Protein AF-A0A6C0LKE5-F1 (afdb_monomer_lite)

pLDDT: mean 73.88, std 22.34, range [24.83, 98.69]

Secondary structure (DSSP, 8-state):
------SGGGG--PPPP-SS-HHHHHHHHHHHTSHHHHHHHHHHHTTS-TTSHHHHHHHHHHHH-S---SSTT-GGGTTS-TTHHHHHHHHHHHH-TTT----TTT--S---GGGTHHHHHHHTT--EEEEEEETTTTEEEE-TTSTTTEEEEEEEETTEEEEEEEE-TT----GGG----SEEEEEEE--HHHHHHHHHH-GGGBPPSSHHHHHHTS--SEEEETTEEEEEEEEEEE-S--SS---EEEEEEETTEEEEE---EES-SSGGGTTS--S--EEPPPEE----SSS---EEE-TTTSSEE---SHHHHTT-S-EE-SSSSSEEEEEEE--SS-------TT--S--S-------------PPP----PPPTTEEEETTTTEEEEHHHHHHHHTT---------------SSSS---PPP-PPPTTEEEETTTTEEEEHHHHGGGT---------------------PPPTTEEEETTTTEEEEHHHHHHTT----------------------------EEEEEEEEETTEEEEEEEEEETTEEEEEEEEES-TTS-TTTSEEEEEEEHHHHHH-TTHHHHHHHHGGGTTPPP--GGG---SS---TTTTTTEEEEEEEEEEE-TTS-EEEEEEEEEEE--HHHHHHSPPPPHHHHHHHHHHHHHHH---HHHHHHHHHHHHHHHHT---

Sequence (699 aa):
MTIKASGICSRILTPKQVGPICWFMAAFVAMFYSQRSRRKLLNVSHTWNKNKRLFTLLKQLLDDKYLKVESRESEDYEKFRDDTFGEVLSLLNKEDSKAFPYNPKTVSGGFNPEFYIGKLYKWLGVDYKLFDYNLSDNHLFYHFSNEELSSIEYRIEKRRVNIYLYDNKIFKYEDKYMAAPPILMVLVRDDKVTTDFNKAQFPHTLIPDGDTKTNLTSLKEKIYYHGIEYNLDSVILANWNKKKIGHAIAGISCKKKKYIYNGWTRTSMDPAMIDKAITRNIPCELMPYDWNIKKHGDFCLNSKKCIPDILKTKKETRKVDLCFNFSKGKRVLVYVRKDPMRETSIEKDDDYDNVERGFAKTKSYHSSPKKKASPKKCPDGKVLNPATGRCILIKNAAKAAKAKATIKDVKDVKDKNKDVIKKLKASPKKCPDGKVLNPATGRCILIKNAAKAGIATKTVKDVKDVIKKPNTSPKKCPDGKVLNPATGRCILIKNAAKAGIATKPVKDVKDVIKKPKTSPKKPSVPSVEMSVFSYVSKTYVNEIIFIKLDNKVYIEIEITDNDSLTSEDRMMEILMPFDELMKNKYLKKYYELSLMAIGKPNIDPKYTDPEYYKDDDHQKYYHLIDTIFIVENDDKTMVAKKGNSYRHFNLDKLRKKRVADAGSIAAFNTNYYDRFGIDDTTFANVLANYTALVNKIKY

Organism: NCBI:txid1070528

Radius of gyration: 37.58 Å; chains: 1; bounding box: 111×76×98 Å

Foldseek 3Di:
DADDDDFFQQQFAQAFDDAQEQLVSQLCCQQQVFDQNLVLLVVLLVVDDCVQPLSVLVVCSNPPQTGDDPDPDDCSVVVRDNCSVLVNLCSVCVVPCQQRVDRVVQARAHDHNVSHNQSVCVVSPFHEWEWEAEPQVGWIFRDCSPPVFWRWGWDGHHHDIDIDTDTPPVDADDLVPDDDTQKYKYWYAHDVVVVVVCCVPPVRGIDDDDQQSCFSVVQDQWGDRPNFIWGFAKKKWWFQLPDPDIGIWMWGDDLNFIWIARSAWAQDPDPVCLPPDHPDTGGQGTRGDRAGQQDWAKWADDRSPSYTHRDPDPVVVNVDPGITHNPDHTMMTMIGTDDPPDPPSPPPSPPPPDPDDDDDDDDDDDDDDDDDDDQDDDDPQWDQDPVPRDTDGPVVVVVVVPPDDDDDDDDDDDDDDPDPPPDDDDDQDDDPPQWDQDPVPRDTDGPVVCVVVVHDDDDDPDDDDDDDDDDDDQDDDPPQWDQDPVPRDTDGPVVCVVVVNDDDDDDDDDDDDDDDDDDDPPPPQPDWAKFWEWEDDPHWIKIWIWTDDPQKIKIKIATPDDPPDDPVLGIDIFIAGPVLCVPQPQSVLSVVLRCLQPPDDFDDCVQDDPPPDPDPVQVQFKDWHWYWHFDADPVRDTAIGIHTDIDGHDVVVSNVDDGDDPVVSVVSSVSCCVRPNDDPVCSVVVSVVSVVRSVPDDD

Structure (mmCIF, N/CA/C/O backbone):
data_AF-A0A6C0LKE5-F1
#
_entry.id   AF-A0A6C0LKE5-F1
#
loop_
_atom_site.group_PDB
_atom_site.id
_atom_site.type_symbol
_atom_site.label_atom_id
_atom_site.label_alt_id
_atom_site.label_comp_id
_atom_site.label_asym_id
_atom_site.label_entity_id
_atom_site.label_seq_id
_atom_site.pdbx_PDB_ins_code
_atom_site.Cartn_x
_atom_site.Cartn_y
_atom_site.Cartn_z
_atom_site.occupancy
_atom_site.B_iso_or_equiv
_atom_site.auth_seq_id
_atom_site.auth_comp_id
_atom_site.auth_asym_id
_atom_site.auth_atom_id
_atom_site.pdbx_PDB_model_num
ATOM 1 N N . MET A 1 1 ? 8.697 -15.712 29.126 1.00 24.91 1 MET A N 1
ATOM 2 C CA . MET A 1 1 ? 7.838 -16.913 29.136 1.00 24.91 1 MET A CA 1
ATOM 3 C C . MET A 1 1 ? 7.201 -17.054 27.766 1.00 24.91 1 MET A C 1
ATOM 5 O O . MET A 1 1 ? 6.334 -16.266 27.419 1.00 24.91 1 MET A O 1
ATOM 9 N N . THR A 1 2 ? 7.694 -17.979 26.951 1.00 27.20 2 THR A N 1
ATOM 10 C CA . THR A 1 2 ? 7.155 -18.273 25.618 1.00 27.20 2 THR A CA 1
ATOM 11 C C . THR A 1 2 ? 5.949 -19.191 25.784 1.00 27.20 2 THR A C 1
ATOM 13 O O . THR A 1 2 ? 6.093 -20.359 26.138 1.00 27.20 2 THR A O 1
ATOM 16 N N . ILE A 1 3 ? 4.747 -18.659 25.574 1.00 36.84 3 ILE A N 1
ATOM 17 C CA . ILE A 1 3 ? 3.520 -19.458 25.541 1.00 36.84 3 ILE A CA 1
ATOM 18 C C . ILE A 1 3 ? 3.632 -20.397 24.333 1.00 36.84 3 ILE A C 1
ATOM 20 O O . ILE A 1 3 ? 3.642 -19.933 23.193 1.00 36.84 3 ILE A O 1
ATOM 24 N N . LYS A 1 4 ? 3.741 -21.714 24.563 1.00 37.88 4 LYS A N 1
ATOM 25 C CA . LYS A 1 4 ? 3.616 -22.709 23.487 1.00 37.88 4 LYS A CA 1
ATOM 26 C C . LYS A 1 4 ? 2.226 -22.561 22.868 1.00 37.88 4 LYS A C 1
ATOM 28 O O . LYS A 1 4 ? 1.210 -22.708 23.544 1.00 37.88 4 LYS A O 1
ATOM 33 N N . ALA A 1 5 ? 2.187 -22.232 21.585 1.00 47.69 5 ALA A N 1
ATOM 34 C CA . ALA A 1 5 ? 0.953 -22.056 20.843 1.00 47.69 5 ALA A CA 1
ATOM 35 C C . ALA A 1 5 ? 0.338 -23.429 20.517 1.00 47.69 5 ALA A C 1
ATOM 37 O O . ALA A 1 5 ? 0.846 -24.138 19.651 1.00 47.69 5 ALA A O 1
ATOM 38 N N . SER A 1 6 ? -0.744 -23.811 21.194 1.00 51.91 6 SER A N 1
ATOM 39 C CA . SER A 1 6 ? -1.570 -24.968 20.822 1.00 51.91 6 SER A CA 1
ATOM 40 C C . SER A 1 6 ? -2.793 -24.541 19.997 1.00 51.91 6 SER A C 1
ATOM 42 O O . SER A 1 6 ? -3.333 -23.444 20.193 1.00 51.91 6 SER A O 1
ATOM 44 N N . GLY A 1 7 ? -3.227 -25.413 19.079 1.00 62.91 7 GLY A N 1
ATOM 45 C CA . GLY A 1 7 ? -4.461 -25.277 18.295 1.00 62.91 7 GLY A CA 1
ATOM 46 C C . GLY A 1 7 ? -4.286 -24.755 16.863 1.00 62.91 7 GLY A C 1
ATOM 47 O O . GLY A 1 7 ? -3.192 -24.431 16.412 1.00 62.91 7 GLY A O 1
ATOM 48 N N . ILE A 1 8 ? -5.405 -24.647 16.141 1.00 66.62 8 ILE A N 1
ATOM 49 C CA . ILE A 1 8 ? -5.461 -24.327 14.700 1.00 66.62 8 ILE A CA 1
ATOM 50 C C . ILE A 1 8 ? -4.640 -23.079 14.302 1.00 66.62 8 ILE A C 1
ATOM 52 O O . ILE A 1 8 ? -4.006 -23.056 13.255 1.00 66.62 8 ILE A O 1
ATOM 56 N N . CYS A 1 9 ? -4.581 -22.065 15.176 1.00 73.31 9 CYS A N 1
ATOM 57 C CA . CYS A 1 9 ? -3.887 -20.800 14.923 1.00 73.31 9 CYS A CA 1
ATOM 58 C C . CYS A 1 9 ? -2.358 -20.937 14.851 1.00 73.31 9 CYS A C 1
ATOM 60 O O . CYS A 1 9 ? -1.713 -20.152 14.162 1.00 73.31 9 CYS A O 1
ATOM 62 N N . SER A 1 10 ? -1.768 -21.912 15.554 1.00 65.12 10 SER A N 1
ATOM 63 C CA . SER A 1 10 ? -0.320 -22.168 15.497 1.00 65.12 10 SER A CA 1
ATOM 64 C C . SER A 1 10 ? 0.092 -23.012 14.297 1.00 65.12 10 SER A C 1
ATOM 66 O O . SER A 1 10 ? 1.267 -23.053 13.943 1.00 65.12 10 SER A O 1
ATOM 68 N N . ARG A 1 11 ? -0.888 -23.644 13.645 1.00 64.19 11 ARG A N 1
ATOM 69 C CA . ARG A 1 11 ? -0.723 -24.378 12.391 1.00 64.19 11 ARG A CA 1
ATOM 70 C C . ARG A 1 11 ? -0.872 -23.469 11.172 1.00 64.19 11 ARG A C 1
ATOM 72 O O . ARG A 1 11 ? -0.761 -23.964 10.059 1.00 64.19 11 ARG A O 1
ATOM 79 N N . ILE A 1 12 ? -1.101 -22.164 11.344 1.00 72.00 12 ILE A N 1
ATOM 80 C CA . ILE A 1 12 ? -1.303 -21.270 10.205 1.00 72.00 12 ILE A CA 1
ATOM 81 C C . ILE A 1 12 ? -0.016 -21.040 9.416 1.00 72.00 12 ILE A C 1
ATOM 83 O O . ILE A 1 12 ? 0.956 -20.488 9.933 1.00 72.00 12 ILE A O 1
ATOM 87 N N . LEU A 1 13 ? -0.057 -21.427 8.137 1.00 69.81 13 LEU A N 1
ATOM 88 C CA . LEU A 1 13 ? 0.967 -21.129 7.141 1.00 69.81 13 LEU A CA 1
ATOM 89 C C . LEU A 1 13 ? 0.982 -19.624 6.873 1.00 69.81 13 LEU A C 1
ATOM 91 O O . LEU A 1 13 ? 0.083 -19.070 6.236 1.00 69.81 13 LEU A O 1
ATOM 95 N N . THR A 1 14 ? 1.999 -18.948 7.387 1.00 74.19 14 THR A N 1
ATOM 96 C CA . THR A 1 14 ? 2.245 -17.543 7.084 1.00 74.19 14 THR A CA 1
ATOM 97 C C . THR A 1 14 ? 2.889 -17.420 5.711 1.00 74.19 14 THR A C 1
ATOM 99 O O . THR A 1 14 ? 3.717 -18.249 5.320 1.00 74.19 14 THR A O 1
ATOM 102 N N . PRO A 1 15 ? 2.528 -16.381 4.956 1.00 75.56 15 PRO A N 1
ATOM 103 C CA . PRO A 1 15 ? 3.124 -16.196 3.658 1.00 75.56 15 PRO A CA 1
ATOM 104 C C . PRO A 1 15 ? 4.560 -15.685 3.807 1.00 75.56 15 PRO A C 1
ATOM 106 O O . PRO A 1 15 ? 4.857 -14.850 4.662 1.00 75.56 15 PRO A O 1
ATOM 109 N N . LYS A 1 16 ? 5.464 -16.175 2.960 1.00 75.44 16 LYS A N 1
ATOM 110 C CA . LYS A 1 16 ? 6.819 -15.634 2.849 1.00 75.44 16 LYS A CA 1
ATOM 111 C C . LYS A 1 16 ? 6.770 -14.260 2.192 1.00 75.44 16 LYS A C 1
ATOM 113 O O . LYS A 1 16 ? 6.068 -14.075 1.198 1.00 75.44 16 LYS A O 1
ATOM 118 N N . GLN A 1 17 ? 7.550 -13.308 2.693 1.00 75.31 17 GLN A N 1
ATOM 119 C CA . GLN A 1 17 ? 7.801 -12.091 1.934 1.00 75.31 17 GLN A CA 1
ATOM 120 C C . GLN A 1 17 ? 8.862 -12.348 0.861 1.00 75.31 17 GLN A C 1
ATOM 122 O O . GLN A 1 17 ? 9.968 -12.793 1.164 1.00 75.31 17 GLN A O 1
ATOM 127 N N . VAL A 1 18 ? 8.546 -11.979 -0.380 1.00 74.56 18 VAL A N 1
ATOM 128 C CA . VAL A 1 18 ? 9.483 -12.006 -1.508 1.00 74.56 18 VAL A CA 1
ATOM 129 C C . VAL A 1 18 ? 9.534 -10.617 -2.134 1.00 74.56 18 VAL A C 1
ATOM 131 O O . VAL A 1 18 ? 8.519 -10.087 -2.574 1.00 74.56 18 VAL A O 1
ATOM 134 N N . GLY A 1 19 ? 10.716 -9.999 -2.133 1.00 78.75 19 GLY A N 1
ATOM 135 C CA . GLY A 1 19 ? 10.907 -8.641 -2.643 1.00 78.75 19 GLY A CA 1
ATOM 136 C C . GLY A 1 19 ? 10.368 -7.524 -1.723 1.00 78.75 19 GLY A C 1
ATOM 137 O O . GLY A 1 19 ? 10.120 -7.740 -0.528 1.00 78.75 19 GLY A O 1
ATOM 138 N N . PRO A 1 20 ? 10.201 -6.299 -2.257 1.00 85.19 20 PRO A N 1
ATOM 139 C CA . PRO A 1 20 ? 9.897 -5.083 -1.490 1.00 85.19 20 PRO A CA 1
ATOM 140 C C . PRO A 1 20 ? 8.402 -4.912 -1.138 1.00 85.19 20 PRO A C 1
ATOM 142 O O . PRO A 1 20 ? 7.893 -3.794 -1.046 1.00 85.19 20 PRO A O 1
ATOM 145 N N . ILE A 1 21 ? 7.678 -6.012 -0.904 1.00 89.94 21 ILE A N 1
ATOM 146 C CA . ILE A 1 21 ? 6.215 -6.017 -0.708 1.00 89.94 21 ILE A CA 1
ATOM 147 C C . ILE A 1 21 ? 5.771 -6.188 0.755 1.00 89.94 21 ILE A C 1
ATOM 149 O O . ILE A 1 21 ? 4.614 -6.515 1.005 1.00 89.94 21 ILE A O 1
ATOM 153 N N . CYS A 1 22 ? 6.650 -5.959 1.741 1.00 90.81 22 CYS A N 1
ATOM 154 C CA . CYS A 1 22 ? 6.329 -6.106 3.175 1.00 90.81 22 CYS A CA 1
ATOM 155 C C . CYS A 1 22 ? 5.027 -5.399 3.587 1.00 90.81 22 CYS A C 1
ATOM 157 O O . CYS A 1 22 ? 4.206 -5.951 4.316 1.00 90.81 22 CYS A O 1
ATOM 159 N N . TRP A 1 23 ? 4.815 -4.195 3.059 1.00 92.94 23 TRP A N 1
ATOM 160 C CA . TRP A 1 23 ? 3.626 -3.374 3.259 1.00 92.94 23 TRP A CA 1
ATOM 161 C C . TRP A 1 23 ? 2.343 -4.079 2.800 1.00 92.94 23 TRP A C 1
ATOM 163 O O . TRP A 1 23 ? 1.339 -4.053 3.512 1.00 92.94 23 TRP A O 1
ATOM 173 N N . PHE A 1 24 ? 2.386 -4.746 1.643 1.00 94.56 24 PHE A N 1
ATOM 174 C CA . PHE A 1 24 ? 1.249 -5.463 1.082 1.00 94.56 24 PHE A CA 1
ATOM 175 C C . PHE A 1 24 ? 0.993 -6.727 1.881 1.00 94.56 24 PHE A C 1
ATOM 177 O O . PHE A 1 24 ? -0.147 -7.008 2.224 1.00 94.56 24 PHE A O 1
ATOM 184 N N . MET A 1 25 ? 2.053 -7.443 2.250 1.00 92.44 25 MET A N 1
ATOM 185 C CA . MET A 1 25 ? 1.944 -8.651 3.059 1.00 92.44 25 MET A CA 1
ATOM 186 C C . MET A 1 25 ? 1.333 -8.371 4.430 1.00 92.44 25 MET A C 1
ATOM 188 O O . MET A 1 25 ? 0.448 -9.102 4.867 1.00 92.44 25 MET A O 1
ATOM 192 N N . ALA A 1 26 ? 1.753 -7.295 5.097 1.00 94.75 26 ALA A N 1
ATOM 193 C CA . ALA A 1 26 ? 1.169 -6.886 6.368 1.00 94.75 26 ALA A CA 1
ATOM 194 C C . ALA A 1 26 ? -0.323 -6.532 6.222 1.00 94.75 26 ALA A C 1
ATOM 196 O O . ALA A 1 26 ? -1.134 -6.959 7.044 1.00 94.75 26 ALA A O 1
ATOM 197 N N . ALA A 1 27 ? -0.702 -5.817 5.155 1.00 96.75 27 ALA A N 1
ATOM 198 C CA . ALA A 1 27 ? -2.103 -5.524 4.856 1.00 96.75 27 ALA A CA 1
ATOM 199 C C . ALA A 1 27 ? -2.908 -6.792 4.537 1.00 96.75 27 ALA A C 1
ATOM 201 O O . ALA A 1 27 ? -3.980 -7.001 5.099 1.00 96.75 27 ALA A O 1
ATOM 202 N N . PHE A 1 28 ? -2.370 -7.674 3.698 1.00 94.69 28 PHE A N 1
ATOM 203 C CA . PHE A 1 28 ? -3.008 -8.926 3.319 1.00 94.69 28 PHE A CA 1
ATOM 204 C C . PHE A 1 28 ? -3.243 -9.814 4.538 1.00 94.69 28 PHE A C 1
ATOM 206 O O . PHE A 1 28 ? -4.354 -10.291 4.737 1.00 94.69 28 PHE A O 1
ATOM 213 N N . VAL A 1 29 ? -2.239 -9.994 5.399 1.00 92.94 29 VAL A N 1
ATOM 214 C CA . VAL A 1 29 ? -2.370 -10.795 6.623 1.00 92.94 29 VAL A CA 1
ATOM 215 C C . VAL A 1 29 ? -3.375 -10.165 7.591 1.00 92.94 29 VAL A C 1
ATOM 217 O O . VAL A 1 29 ? -4.241 -10.867 8.112 1.00 92.94 29 VAL A O 1
ATOM 220 N N . ALA A 1 30 ? -3.354 -8.842 7.771 1.00 96.00 30 ALA A N 1
ATOM 221 C CA . ALA A 1 30 ? -4.371 -8.148 8.562 1.00 96.00 30 ALA A CA 1
ATOM 222 C C . ALA A 1 30 ? -5.803 -8.419 8.051 1.00 96.00 30 ALA A C 1
ATOM 224 O O . ALA A 1 30 ? -6.714 -8.616 8.849 1.00 96.00 30 ALA A O 1
ATOM 225 N N . MET A 1 31 ? -5.999 -8.504 6.734 1.00 96.06 31 MET A N 1
ATOM 226 C CA . MET A 1 31 ? -7.309 -8.739 6.119 1.00 96.06 31 MET A CA 1
ATOM 227 C C . MET A 1 31 ? -7.736 -10.215 6.094 1.00 96.06 31 MET A C 1
ATOM 229 O O . MET A 1 31 ? -8.854 -10.554 6.479 1.00 96.06 31 MET A O 1
ATOM 233 N N . PHE A 1 32 ? -6.862 -11.092 5.600 1.00 92.81 32 PHE A N 1
ATOM 234 C CA . PHE A 1 32 ? -7.175 -12.476 5.243 1.00 92.81 32 PHE A CA 1
ATOM 235 C C . PHE A 1 32 ? -6.911 -13.472 6.372 1.00 92.81 32 PHE A C 1
ATOM 237 O O . PHE A 1 32 ? -7.497 -14.550 6.354 1.00 92.81 32 PHE A O 1
ATOM 244 N N . TYR A 1 33 ? -6.072 -13.127 7.353 1.00 90.12 33 TYR A N 1
ATOM 245 C CA . TYR A 1 33 ? -5.704 -14.032 8.447 1.00 90.12 33 TYR A CA 1
ATOM 246 C C . TYR A 1 33 ? -6.333 -13.629 9.777 1.00 90.12 33 TYR A C 1
ATOM 248 O O . TYR A 1 33 ? -6.582 -14.484 10.625 1.00 90.12 33 TYR A O 1
ATOM 256 N N . SER A 1 34 ? -6.602 -12.337 9.976 1.00 92.81 34 SER A N 1
ATOM 257 C CA . SER A 1 34 ? -7.224 -11.876 11.210 1.00 92.81 34 SER A CA 1
ATOM 258 C C . SER A 1 34 ? -8.680 -12.334 11.309 1.00 92.81 34 SER A C 1
ATOM 260 O O . SER A 1 34 ? -9.453 -12.244 10.352 1.00 92.81 34 SER A O 1
ATOM 262 N N . GLN A 1 35 ? -9.058 -12.838 12.482 1.00 90.00 35 GLN A N 1
ATOM 263 C CA . GLN A 1 35 ? -10.267 -13.626 12.699 1.00 90.00 35 GLN A CA 1
ATOM 264 C C . GLN A 1 35 ? -11.551 -12.957 12.187 1.00 90.00 35 GLN A C 1
ATOM 266 O O . GLN A 1 35 ? -12.334 -13.592 11.471 1.00 90.00 35 GLN A O 1
ATOM 271 N N . ARG A 1 36 ? -11.830 -11.705 12.574 1.00 93.81 36 ARG A N 1
ATOM 272 C CA . ARG A 1 36 ? -13.107 -11.059 12.223 1.00 93.81 36 ARG A CA 1
ATOM 273 C C . ARG A 1 36 ? -13.078 -10.502 10.804 1.00 93.81 36 ARG A C 1
ATOM 275 O O . ARG A 1 36 ? -14.101 -10.584 10.125 1.00 93.81 36 ARG A O 1
ATOM 282 N N . SER A 1 37 ? -11.935 -9.993 10.354 1.00 95.88 37 SER A N 1
ATOM 283 C CA . SER A 1 37 ? -11.725 -9.482 8.994 1.00 95.88 37 SER A CA 1
ATOM 284 C C . SER A 1 37 ? -11.897 -10.589 7.958 1.00 95.88 37 SER A C 1
ATOM 286 O O . SER A 1 37 ? -12.739 -10.478 7.061 1.00 95.88 37 SER A O 1
ATOM 288 N N . ARG A 1 38 ? -11.231 -11.732 8.172 1.00 92.75 38 ARG A N 1
ATOM 289 C CA . ARG A 1 38 ? -11.369 -12.933 7.340 1.00 92.75 38 ARG A CA 1
ATOM 290 C C . ARG A 1 38 ? -12.821 -13.380 7.243 1.00 92.75 38 ARG A C 1
ATOM 292 O O . ARG A 1 38 ? -13.294 -13.710 6.160 1.00 92.75 38 ARG A O 1
ATOM 299 N N . ARG A 1 39 ? -13.563 -13.351 8.354 1.00 91.38 39 ARG A N 1
ATOM 300 C CA . ARG A 1 39 ? -14.989 -13.708 8.363 1.00 91.38 39 ARG A CA 1
ATOM 301 C C . ARG A 1 39 ? -15.826 -12.792 7.465 1.00 91.38 39 ARG A C 1
ATOM 303 O O . ARG A 1 39 ? -16.723 -13.281 6.785 1.00 91.38 39 ARG A O 1
ATOM 310 N N . LYS A 1 40 ? -15.547 -11.483 7.432 1.00 95.50 40 LYS A N 1
ATOM 311 C CA . LYS A 1 40 ? -16.233 -10.556 6.510 1.00 95.50 40 LYS A CA 1
ATOM 312 C C . LYS A 1 40 ? -15.943 -10.917 5.056 1.00 95.50 40 LYS A C 1
ATOM 314 O O . LYS A 1 40 ? -16.879 -10.972 4.266 1.00 95.50 40 LYS A O 1
ATOM 319 N N . LEU A 1 41 ? -14.686 -11.229 4.736 1.00 95.56 41 LEU A N 1
ATOM 320 C CA . LEU A 1 41 ? -14.283 -11.655 3.395 1.00 95.56 41 LEU A CA 1
ATOM 321 C C . LEU A 1 41 ? -14.925 -12.987 2.997 1.00 95.56 41 LEU A C 1
ATOM 323 O O . LEU A 1 41 ? -15.488 -13.084 1.913 1.00 95.56 41 LEU A O 1
ATOM 327 N N . LEU A 1 42 ? -14.938 -13.989 3.880 1.00 92.44 42 LEU A N 1
ATOM 328 C CA . LEU A 1 42 ? -15.619 -15.266 3.638 1.00 92.44 42 LEU A CA 1
ATOM 329 C C . LEU A 1 42 ? -17.094 -15.060 3.302 1.00 92.44 42 LEU A C 1
ATOM 331 O O . LEU A 1 42 ? -17.580 -15.612 2.312 1.00 92.44 42 LEU A O 1
ATOM 335 N N . ASN A 1 43 ? -17.774 -14.208 4.073 1.00 93.06 43 ASN A N 1
ATOM 336 C CA . ASN A 1 43 ? -19.185 -13.911 3.874 1.00 93.06 43 ASN A CA 1
ATOM 337 C C . ASN A 1 43 ? -19.479 -13.309 2.502 1.00 93.06 43 ASN A C 1
ATOM 339 O O . ASN A 1 43 ? -20.541 -13.595 1.974 1.00 93.06 43 ASN A O 1
ATOM 343 N N . VAL A 1 44 ? -18.583 -12.516 1.912 1.00 95.56 44 VAL A N 1
ATOM 344 C CA . VAL A 1 44 ? -18.783 -11.940 0.567 1.00 95.56 44 VAL A CA 1
ATOM 345 C C . VAL A 1 44 ? -18.152 -12.783 -0.542 1.00 95.56 44 VAL A C 1
ATOM 347 O O . VAL A 1 44 ? -18.562 -12.695 -1.691 1.00 95.56 44 VAL A O 1
ATOM 350 N N . SER A 1 45 ? -17.218 -13.678 -0.215 1.00 94.50 45 SER A N 1
ATOM 351 C CA . SER A 1 45 ? -16.451 -14.447 -1.204 1.00 94.50 45 SER A CA 1
ATOM 352 C C . SER A 1 45 ? -17.288 -15.349 -2.115 1.00 94.50 45 SER A C 1
ATOM 354 O O . SER A 1 45 ? -16.853 -15.714 -3.205 1.00 94.50 45 SER A O 1
ATOM 356 N N . HIS A 1 46 ? -18.511 -15.695 -1.706 1.00 91.88 46 HIS A N 1
ATOM 357 C CA . HIS A 1 46 ? -19.446 -16.456 -2.533 1.00 91.88 46 HIS A CA 1
ATOM 358 C C . HIS A 1 46 ? -19.948 -15.671 -3.757 1.00 91.88 46 HIS A C 1
ATOM 360 O O . HIS A 1 46 ? -20.407 -16.290 -4.716 1.00 91.88 46 HIS A O 1
ATOM 366 N N . THR A 1 47 ? -19.855 -14.336 -3.741 1.00 93.50 47 THR A N 1
ATOM 367 C CA . THR A 1 47 ? -20.232 -13.467 -4.866 1.00 93.50 47 THR A CA 1
ATOM 368 C C . THR A 1 47 ? -19.056 -13.129 -5.780 1.00 93.50 47 THR A C 1
ATOM 370 O O . THR A 1 47 ? -19.247 -12.444 -6.783 1.00 93.50 47 THR A O 1
ATOM 373 N N . TRP A 1 48 ? -17.836 -13.568 -5.454 1.00 94.31 48 TRP A N 1
ATOM 374 C CA . TRP A 1 48 ? -16.654 -13.276 -6.261 1.00 94.31 48 TRP A CA 1
ATOM 375 C C . TRP A 1 48 ? -16.703 -13.993 -7.614 1.00 94.31 48 TRP A C 1
ATOM 377 O O . TRP A 1 48 ? -17.145 -15.139 -7.731 1.00 94.31 48 TRP A O 1
ATOM 387 N N . ASN A 1 49 ? -16.228 -13.313 -8.658 1.00 91.31 49 ASN A N 1
ATOM 388 C CA . ASN A 1 49 ? -16.276 -13.835 -10.019 1.00 91.31 49 ASN A CA 1
ATOM 389 C C . ASN A 1 49 ? -15.210 -14.920 -10.234 1.00 91.31 49 ASN A C 1
ATOM 391 O O . ASN A 1 49 ? -14.067 -14.616 -10.571 1.00 91.31 49 ASN A O 1
ATOM 395 N N . LYS A 1 50 ? -15.618 -16.187 -10.115 1.00 86.88 50 LYS A N 1
ATOM 396 C CA . LYS A 1 50 ? -14.759 -17.375 -10.281 1.00 86.88 50 LYS A CA 1
ATOM 397 C C . LYS A 1 50 ? -14.118 -17.520 -11.670 1.00 86.88 50 LYS A C 1
ATOM 399 O O . LYS A 1 50 ? -13.198 -18.314 -11.826 1.00 86.88 50 LYS A O 1
ATOM 404 N N . ASN A 1 51 ? -14.574 -16.766 -12.673 1.00 89.81 51 ASN A N 1
ATOM 405 C CA . ASN A 1 51 ? -13.963 -16.775 -14.006 1.00 89.81 51 ASN A CA 1
ATOM 406 C C . ASN A 1 51 ? -12.714 -15.886 -14.081 1.00 89.81 51 ASN A C 1
ATOM 408 O O . ASN A 1 51 ? -11.938 -16.004 -15.026 1.00 89.81 51 ASN A O 1
ATOM 412 N N . LYS A 1 52 ? -12.505 -14.984 -13.111 1.00 92.44 52 LYS A N 1
ATOM 413 C CA . LYS A 1 52 ? -11.288 -14.171 -13.047 1.00 92.44 52 LYS A CA 1
ATOM 414 C C . LYS A 1 52 ? -10.237 -14.879 -12.205 1.00 92.44 52 LYS A C 1
ATOM 416 O O . LYS A 1 52 ? -10.476 -15.210 -11.043 1.00 92.44 52 LYS A O 1
ATOM 421 N N . ARG A 1 53 ? -9.037 -15.021 -12.773 1.00 92.06 53 ARG A N 1
ATOM 422 C CA . ARG A 1 53 ? -7.877 -15.645 -12.118 1.00 92.06 53 ARG A CA 1
ATOM 423 C C . ARG A 1 53 ? -7.601 -15.064 -10.729 1.00 92.06 53 ARG A C 1
ATOM 425 O O . ARG A 1 53 ? -7.368 -15.835 -9.805 1.00 92.06 53 ARG A O 1
ATOM 432 N N . LEU A 1 54 ? -7.690 -13.739 -10.576 1.00 94.06 54 LEU A N 1
ATOM 433 C CA . LEU A 1 54 ? -7.475 -13.055 -9.299 1.00 94.06 54 LEU A CA 1
ATOM 434 C C . LEU A 1 54 ? -8.419 -13.558 -8.205 1.00 94.06 54 LEU A C 1
ATOM 436 O O . LEU A 1 54 ? -7.964 -13.946 -7.136 1.00 94.06 54 LEU A O 1
ATOM 440 N N . PHE A 1 55 ? -9.726 -13.594 -8.470 1.00 93.56 55 PHE A N 1
ATOM 441 C CA . PHE A 1 55 ? -10.702 -14.047 -7.481 1.00 93.56 55 PHE A CA 1
ATOM 442 C C . PHE A 1 55 ? -10.552 -15.528 -7.162 1.00 93.56 55 PHE A C 1
ATOM 444 O O . PHE A 1 55 ? -10.716 -15.904 -6.008 1.00 93.56 55 PHE A O 1
ATOM 451 N N . THR A 1 56 ? -10.202 -16.360 -8.142 1.00 89.75 56 THR A N 1
ATOM 452 C CA . THR A 1 56 ? -9.903 -17.775 -7.894 1.00 89.75 56 THR A CA 1
ATOM 453 C C . THR A 1 56 ? -8.687 -17.931 -6.985 1.00 89.75 56 THR A C 1
ATOM 455 O O . THR A 1 56 ? -8.759 -18.672 -6.010 1.00 89.75 56 THR A O 1
ATOM 458 N N . LEU A 1 57 ? -7.610 -17.181 -7.237 1.00 89.00 57 LEU A N 1
ATOM 459 C CA . LEU A 1 57 ? -6.411 -17.195 -6.400 1.00 89.00 57 LEU A CA 1
ATOM 460 C C . LEU A 1 57 ? -6.702 -16.685 -4.981 1.00 89.00 57 LEU A C 1
ATOM 462 O O . LEU A 1 57 ? -6.346 -17.336 -4.004 1.00 89.00 57 LEU A O 1
ATOM 466 N N . LEU A 1 58 ? -7.409 -15.560 -4.851 1.00 91.88 58 LEU A N 1
ATOM 467 C CA . LEU A 1 58 ? -7.818 -15.015 -3.554 1.00 91.88 58 LEU A CA 1
ATOM 468 C C . LEU A 1 58 ? -8.772 -15.947 -2.809 1.00 91.88 58 LEU A C 1
ATOM 470 O O . LEU A 1 58 ? -8.695 -16.030 -1.588 1.00 91.88 58 LEU A O 1
ATOM 474 N N . LYS A 1 59 ? -9.661 -16.652 -3.517 1.00 89.31 59 LYS A N 1
ATOM 475 C CA . LYS A 1 59 ? -10.578 -17.628 -2.924 1.00 89.31 59 LYS A CA 1
ATOM 476 C C . LYS A 1 59 ? -9.827 -18.852 -2.415 1.00 89.31 59 LYS A C 1
ATOM 478 O O . LYS A 1 59 ? -10.067 -19.248 -1.287 1.00 89.31 59 LYS A O 1
ATOM 483 N N . GLN A 1 60 ? -8.874 -19.377 -3.186 1.00 83.44 60 GLN A N 1
ATOM 484 C CA . GLN A 1 60 ? -7.983 -20.453 -2.740 1.00 83.44 60 GLN A CA 1
ATOM 485 C C . GLN A 1 60 ? -7.178 -20.040 -1.508 1.00 83.44 60 GLN A C 1
ATOM 487 O O . GLN A 1 60 ? -7.101 -20.791 -0.543 1.00 83.44 60 GLN A O 1
ATOM 492 N N . LEU A 1 61 ? -6.608 -18.829 -1.516 1.00 84.88 61 LEU A N 1
ATOM 493 C CA . LEU A 1 61 ? -5.927 -18.281 -0.345 1.00 84.88 61 LEU A CA 1
ATOM 494 C C . LEU A 1 61 ? -6.893 -18.209 0.837 1.00 84.88 61 LEU A C 1
ATOM 496 O O . LEU A 1 61 ? -6.561 -18.677 1.914 1.00 84.88 61 LEU A O 1
ATOM 500 N N . LEU A 1 62 ? -8.098 -17.671 0.638 1.00 86.62 62 LEU A N 1
ATOM 501 C CA . LEU A 1 62 ? -9.106 -17.508 1.680 1.00 86.62 62 LEU A CA 1
ATOM 502 C C . LEU A 1 62 ? -9.644 -18.833 2.243 1.00 86.62 62 LEU A C 1
ATOM 504 O O . LEU A 1 62 ? -9.908 -18.875 3.442 1.00 86.62 62 LEU A O 1
ATOM 508 N N . ASP A 1 63 ? -9.816 -19.874 1.432 1.00 77.88 63 ASP A N 1
ATOM 509 C CA . ASP A 1 63 ? -10.465 -21.131 1.825 1.00 77.88 63 ASP A CA 1
ATOM 510 C C . ASP A 1 63 ? -9.476 -22.191 2.314 1.00 77.88 63 ASP A C 1
ATOM 512 O O . ASP A 1 63 ? -9.664 -22.733 3.402 1.00 77.88 63 ASP A O 1
ATOM 516 N N . ASP A 1 64 ? -8.419 -22.453 1.543 1.00 61.84 64 ASP A N 1
ATOM 517 C CA . ASP A 1 64 ? -7.733 -23.752 1.577 1.00 61.84 64 ASP A CA 1
ATOM 518 C C . ASP A 1 64 ? -6.373 -23.727 2.287 1.00 61.84 64 ASP A C 1
ATOM 520 O O . ASP A 1 64 ? -5.800 -24.777 2.557 1.00 61.84 64 ASP A O 1
ATOM 524 N N . LYS A 1 65 ? -5.794 -22.550 2.554 1.00 60.44 65 LYS A N 1
ATOM 525 C CA . LYS A 1 65 ? -4.327 -22.462 2.676 1.00 60.44 65 LYS A CA 1
ATOM 526 C C . LYS A 1 65 ? -3.769 -21.942 3.999 1.00 60.44 65 LYS A C 1
ATOM 528 O O . LYS A 1 65 ? -2.646 -21.444 4.054 1.00 60.44 65 LYS A O 1
ATOM 533 N N . TYR A 1 66 ? -4.523 -22.086 5.081 1.00 59.53 66 TYR A N 1
ATOM 534 C CA . TYR A 1 66 ? -4.107 -21.597 6.397 1.00 59.53 66 TYR A CA 1
ATOM 535 C C . TYR A 1 66 ? -3.791 -22.693 7.398 1.00 59.53 66 TYR A C 1
ATOM 537 O O . TYR A 1 66 ? -3.778 -22.382 8.575 1.00 59.53 66 TYR A O 1
ATOM 545 N N . LEU A 1 67 ? -3.565 -23.948 7.009 1.00 56.88 67 LEU A N 1
ATOM 546 C CA . LEU A 1 67 ? -3.299 -25.012 7.979 1.00 56.88 67 LEU A CA 1
ATOM 547 C C . LEU A 1 67 ? -2.187 -25.931 7.496 1.00 56.88 67 LEU A C 1
ATOM 549 O O . LEU A 1 67 ? -2.326 -26.565 6.462 1.00 56.88 67 LEU A O 1
ATOM 553 N N . LYS A 1 68 ? -1.107 -26.034 8.279 1.00 54.72 68 LYS A N 1
ATOM 554 C CA . LYS A 1 68 ? -0.186 -27.171 8.238 1.00 54.72 68 LYS A CA 1
ATOM 555 C C . LYS A 1 68 ? -1.014 -28.434 8.472 1.00 54.72 68 LYS A C 1
ATOM 557 O O . LYS A 1 68 ? -1.633 -28.539 9.542 1.00 54.72 68 LYS A O 1
ATOM 562 N N . VAL A 1 69 ? -1.002 -29.404 7.554 1.00 51.81 69 VAL A N 1
ATOM 563 C CA . VAL A 1 69 ? -1.239 -30.804 7.955 1.00 51.81 69 VAL A CA 1
ATOM 564 C C . VAL A 1 69 ? -0.142 -31.250 8.929 1.00 51.81 69 VAL A C 1
ATOM 566 O O . VAL A 1 69 ? 0.899 -30.609 9.049 1.00 51.81 69 VAL A O 1
ATOM 569 N N . GLU A 1 70 ? -0.414 -32.288 9.715 1.00 51.03 70 GLU A N 1
ATOM 570 C CA . GLU A 1 70 ? 0.306 -32.616 10.958 1.00 51.03 70 GLU A CA 1
ATOM 571 C C . GLU A 1 70 ? 1.817 -32.892 10.813 1.00 51.03 70 GLU A C 1
ATOM 573 O O . GLU A 1 70 ? 2.540 -32.904 11.810 1.00 51.03 70 GLU A O 1
ATOM 578 N N . SER A 1 71 ? 2.336 -33.041 9.592 1.00 48.09 71 SER A N 1
ATOM 579 C CA . SER A 1 71 ? 3.763 -33.235 9.333 1.00 48.09 71 SER A CA 1
ATOM 580 C C . SER A 1 71 ? 4.559 -31.922 9.364 1.00 48.09 71 SER A C 1
ATOM 582 O O . SER A 1 71 ? 4.199 -30.935 8.720 1.00 48.09 71 SER A O 1
ATOM 584 N N . ARG A 1 72 ? 5.721 -31.937 10.036 1.00 45.03 72 ARG A N 1
ATOM 585 C CA . ARG A 1 72 ? 6.677 -30.807 10.100 1.00 45.03 72 ARG A CA 1
ATOM 586 C C . ARG A 1 72 ? 7.218 -30.355 8.733 1.00 45.03 72 ARG A C 1
ATOM 588 O O . ARG A 1 72 ? 7.719 -29.239 8.643 1.00 45.03 72 ARG A O 1
ATOM 595 N N . GLU A 1 73 ? 7.066 -31.172 7.694 1.00 51.62 73 GLU A N 1
ATOM 596 C CA . GLU A 1 73 ? 7.524 -30.922 6.322 1.00 51.62 73 GLU A CA 1
ATOM 597 C C . GLU A 1 73 ? 6.379 -31.065 5.306 1.00 51.62 73 GLU A C 1
ATOM 599 O O . GLU A 1 73 ? 6.512 -31.750 4.301 1.00 51.62 73 GLU A O 1
ATOM 604 N N . SER A 1 74 ? 5.210 -30.475 5.576 1.00 51.19 74 SER A N 1
ATOM 605 C CA . SER A 1 74 ? 4.082 -30.604 4.648 1.00 51.19 74 SER A CA 1
ATOM 606 C C . SER A 1 74 ? 4.423 -30.037 3.260 1.00 51.19 74 SER A C 1
ATOM 608 O O . SER A 1 74 ? 4.775 -28.855 3.155 1.00 51.19 74 SER A O 1
ATOM 610 N N . GLU A 1 75 ? 4.177 -30.824 2.208 1.00 54.72 75 GLU A N 1
ATOM 611 C CA . GLU A 1 75 ? 4.147 -30.404 0.791 1.00 54.72 75 GLU A CA 1
ATOM 612 C C . GLU A 1 75 ? 3.252 -29.168 0.549 1.00 54.72 75 GLU A C 1
ATOM 614 O O . GLU A 1 75 ? 3.339 -28.494 -0.474 1.00 54.72 75 GLU A O 1
ATOM 619 N N . ASP A 1 76 ? 2.393 -28.806 1.505 1.00 52.78 76 ASP A N 1
ATOM 620 C CA . ASP A 1 76 ? 1.553 -27.610 1.438 1.00 52.78 76 ASP A CA 1
ATOM 621 C C . ASP A 1 76 ? 2.342 -26.303 1.299 1.00 52.78 76 ASP A C 1
ATOM 623 O O . ASP A 1 76 ? 1.820 -25.343 0.726 1.00 52.78 76 ASP A O 1
ATOM 627 N N . TYR A 1 77 ? 3.600 -26.256 1.755 1.00 54.16 77 TYR A N 1
ATOM 628 C CA . TYR A 1 77 ? 4.477 -25.116 1.476 1.00 54.16 77 TYR A CA 1
ATOM 629 C C . TYR A 1 77 ? 4.948 -25.083 0.017 1.00 54.16 77 TYR A C 1
ATOM 631 O O . TYR A 1 77 ? 5.093 -23.992 -0.527 1.00 54.16 77 TYR A O 1
ATOM 639 N N . GLU A 1 78 ? 5.112 -26.229 -0.653 1.00 52.34 78 GLU A N 1
ATOM 640 C CA . GLU A 1 78 ? 5.443 -26.274 -2.087 1.00 52.34 78 GLU A CA 1
ATOM 641 C C . GLU A 1 78 ? 4.306 -25.695 -2.945 1.00 52.34 78 GLU A C 1
ATOM 643 O O . GLU A 1 78 ? 4.538 -25.087 -3.991 1.00 52.34 78 GLU A O 1
ATOM 648 N N . LYS A 1 79 ? 3.057 -25.787 -2.461 1.00 52.47 79 LYS A N 1
ATOM 649 C CA . LYS A 1 79 ? 1.872 -25.184 -3.102 1.00 52.47 79 LYS A CA 1
ATOM 650 C C . LYS A 1 79 ? 1.808 -23.657 -2.962 1.00 52.47 79 LYS A C 1
ATOM 652 O O . LYS A 1 79 ? 0.943 -23.025 -3.588 1.00 52.47 79 LYS A O 1
ATOM 657 N N . PHE A 1 80 ? 2.665 -23.053 -2.138 1.00 59.06 80 PHE A N 1
ATOM 658 C CA . PHE A 1 80 ? 2.868 -21.610 -2.069 1.00 59.06 80 PHE A CA 1
ATOM 659 C C . PHE A 1 80 ? 4.143 -21.249 -2.812 1.00 59.06 80 PHE A C 1
ATOM 661 O O . PHE A 1 80 ? 5.217 -21.118 -2.232 1.00 59.06 80 PHE A O 1
ATOM 668 N N . ARG A 1 81 ? 4.005 -21.037 -4.121 1.00 63.78 81 ARG A N 1
ATOM 669 C CA . ARG A 1 81 ? 5.100 -20.476 -4.904 1.00 63.78 81 ARG A CA 1
ATOM 670 C C . ARG A 1 81 ? 5.492 -19.116 -4.328 1.00 63.78 81 ARG A C 1
ATOM 672 O O . ARG A 1 81 ? 4.616 -18.308 -3.999 1.00 63.78 81 ARG A O 1
ATOM 679 N N . ASP A 1 82 ? 6.796 -18.860 -4.276 1.00 70.12 82 ASP A N 1
ATOM 680 C CA . ASP A 1 82 ? 7.399 -17.601 -3.819 1.00 70.12 82 ASP A CA 1
ATOM 681 C C . ASP A 1 82 ? 6.808 -16.361 -4.527 1.00 70.12 82 ASP A C 1
ATOM 683 O O . ASP A 1 82 ? 6.792 -15.263 -3.973 1.00 70.12 82 ASP A O 1
ATOM 687 N N . ASP A 1 83 ? 6.257 -16.529 -5.730 1.00 77.81 83 ASP A N 1
ATOM 688 C CA . ASP A 1 83 ? 5.665 -15.463 -6.533 1.00 77.81 83 ASP A CA 1
ATOM 689 C C . ASP A 1 83 ? 4.162 -15.236 -6.304 1.00 77.81 83 ASP A C 1
ATOM 691 O O . ASP A 1 83 ? 3.624 -14.281 -6.856 1.00 77.81 83 ASP A O 1
ATOM 695 N N . THR A 1 84 ? 3.480 -16.023 -5.461 1.00 84.25 84 THR A N 1
ATOM 696 C CA . THR A 1 84 ? 2.009 -15.972 -5.295 1.00 84.25 84 THR A CA 1
ATOM 697 C C . THR A 1 84 ? 1.488 -14.557 -5.016 1.00 84.25 84 THR A C 1
ATOM 699 O O . THR A 1 84 ? 0.549 -14.087 -5.656 1.00 84.25 84 THR A O 1
ATOM 702 N N . PHE A 1 85 ? 2.094 -13.839 -4.068 1.00 88.38 85 PHE A N 1
ATOM 703 C CA . PHE A 1 85 ? 1.653 -12.485 -3.707 1.00 88.38 85 PHE A CA 1
ATOM 704 C C . PHE A 1 85 ? 2.105 -11.424 -4.715 1.00 88.38 85 PHE A C 1
ATOM 706 O O . PHE A 1 85 ? 1.435 -10.402 -4.869 1.00 88.38 85 PHE A O 1
ATOM 713 N N . GLY A 1 86 ? 3.184 -11.699 -5.455 1.00 90.25 86 GLY A N 1
ATOM 714 C CA . GLY A 1 86 ? 3.539 -10.946 -6.655 1.00 90.25 86 GLY A CA 1
ATOM 715 C C . GLY A 1 86 ? 2.497 -11.129 -7.765 1.00 90.25 86 GLY A C 1
ATOM 716 O O . GLY A 1 86 ? 2.081 -10.149 -8.377 1.00 90.25 86 GLY A O 1
ATOM 717 N N . GLU A 1 87 ? 1.993 -12.349 -7.978 1.00 91.12 87 GLU A N 1
ATOM 718 C CA . GLU A 1 87 ? 0.898 -12.632 -8.916 1.00 91.12 87 GLU A CA 1
ATOM 719 C C . GLU A 1 87 ? -0.373 -11.885 -8.490 1.00 91.12 87 GLU A C 1
ATOM 721 O O . GLU A 1 87 ? -0.971 -11.200 -9.316 1.00 91.12 87 GLU A O 1
ATOM 726 N N . VAL A 1 88 ? -0.747 -11.919 -7.201 1.00 93.19 88 VAL A N 1
ATOM 727 C CA . VAL A 1 88 ? -1.901 -11.158 -6.680 1.00 93.19 88 VAL A CA 1
ATOM 728 C C . VAL A 1 88 ? -1.757 -9.660 -6.963 1.00 93.19 88 VAL A C 1
ATOM 730 O O . VAL A 1 88 ? -2.693 -9.058 -7.485 1.00 93.19 88 VAL A O 1
ATOM 733 N N . LEU A 1 89 ? -0.605 -9.052 -6.660 1.00 94.44 89 LEU A N 1
ATOM 734 C CA . LEU A 1 89 ? -0.364 -7.629 -6.929 1.00 94.44 89 LEU A CA 1
ATOM 735 C C . LEU A 1 89 ? -0.407 -7.304 -8.427 1.00 94.44 89 LEU A C 1
ATOM 737 O O . LEU A 1 89 ? -1.037 -6.327 -8.823 1.00 94.44 89 LEU A O 1
ATOM 741 N N . SER A 1 90 ? 0.211 -8.139 -9.266 1.00 94.88 90 SER A N 1
ATOM 742 C CA . SER A 1 90 ? 0.190 -7.967 -10.722 1.00 94.88 90 SER A CA 1
ATOM 743 C C . SER A 1 90 ? -1.229 -8.065 -11.284 1.00 94.88 90 SER A C 1
ATOM 745 O O . SER A 1 90 ? -1.607 -7.274 -12.146 1.00 94.88 90 SER A O 1
ATOM 747 N N . LEU A 1 91 ? -2.034 -8.998 -10.776 1.00 96.00 91 LEU A N 1
ATOM 748 C CA . LEU A 1 91 ? -3.427 -9.158 -11.171 1.00 96.00 91 LEU A CA 1
ATOM 749 C C . LEU A 1 91 ? -4.307 -8.006 -10.667 1.00 96.00 91 LEU A C 1
ATOM 751 O O . LEU A 1 91 ? -5.148 -7.539 -11.424 1.00 96.00 91 LEU A O 1
ATOM 755 N N . LEU A 1 92 ? -4.106 -7.514 -9.439 1.00 96.12 92 LEU A N 1
ATOM 756 C CA . LEU A 1 92 ? -4.807 -6.328 -8.926 1.00 96.12 92 LEU A CA 1
ATOM 757 C C . LEU A 1 92 ? -4.530 -5.103 -9.802 1.00 96.12 92 LEU A C 1
ATOM 759 O O . LEU A 1 92 ? -5.464 -4.422 -10.214 1.00 96.12 92 LEU A O 1
ATOM 763 N N . ASN A 1 93 ? -3.260 -4.870 -10.140 1.00 95.06 93 ASN A N 1
ATOM 764 C CA . ASN A 1 93 ? -2.863 -3.786 -11.033 1.00 95.06 93 ASN A CA 1
ATOM 765 C C . ASN A 1 93 ? -3.460 -3.931 -12.438 1.00 95.06 93 ASN A C 1
ATOM 767 O O . ASN A 1 93 ? -3.894 -2.945 -13.023 1.00 95.06 93 ASN A O 1
ATOM 771 N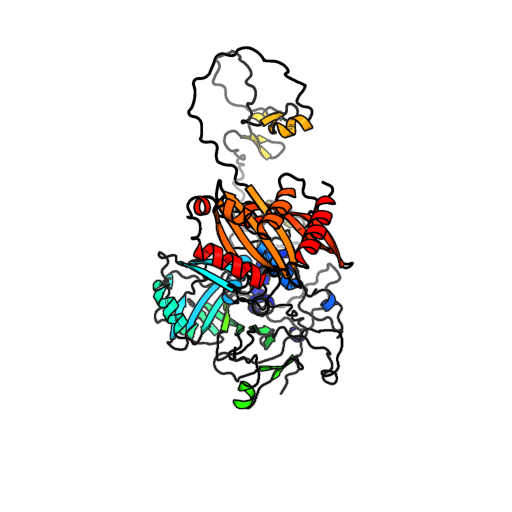 N . LYS A 1 94 ? -3.530 -5.160 -12.962 1.00 95.56 94 LYS A N 1
ATOM 772 C CA . LYS A 1 94 ? -4.162 -5.444 -14.256 1.00 95.56 94 LYS A CA 1
ATOM 773 C C . LYS A 1 94 ? -5.672 -5.183 -14.247 1.00 95.56 94 LYS A C 1
ATOM 775 O O . LYS A 1 94 ? -6.223 -4.784 -15.266 1.00 95.56 94 LYS A O 1
ATOM 780 N N . GLU A 1 95 ? -6.343 -5.466 -13.136 1.00 93.69 95 GLU A N 1
ATOM 781 C CA . GLU A 1 95 ? -7.793 -5.304 -13.003 1.00 93.69 95 GLU A CA 1
ATOM 782 C C . GLU A 1 95 ? -8.200 -3.841 -12.814 1.00 93.69 95 GLU A C 1
ATOM 784 O O . GLU A 1 95 ? -9.196 -3.410 -13.391 1.00 93.69 95 GLU A O 1
ATOM 789 N N . ASP A 1 96 ? -7.438 -3.084 -12.023 1.00 92.12 96 ASP A N 1
ATOM 790 C CA . ASP A 1 96 ? -7.652 -1.654 -11.819 1.00 92.12 96 ASP A CA 1
ATOM 791 C C . ASP A 1 96 ? -6.340 -0.974 -11.403 1.00 92.12 96 ASP A C 1
ATOM 793 O O . ASP A 1 96 ? -5.995 -0.891 -10.222 1.00 92.12 96 ASP A O 1
ATOM 797 N N . SER A 1 97 ? -5.595 -0.469 -12.385 1.00 91.31 97 SER A N 1
ATOM 798 C CA . SER A 1 97 ? -4.309 0.195 -12.155 1.00 91.31 97 SER A CA 1
ATOM 799 C C . SER A 1 97 ? -4.444 1.557 -11.470 1.00 91.31 97 SER A C 1
ATOM 801 O O . SER A 1 97 ? -3.477 2.034 -10.878 1.00 91.31 97 SER A O 1
ATOM 803 N N . LYS A 1 98 ? -5.630 2.181 -11.498 1.00 88.38 98 LYS A N 1
ATOM 804 C CA . LYS A 1 98 ? -5.886 3.448 -10.795 1.00 88.38 98 LYS A CA 1
ATOM 805 C C . LYS A 1 98 ? -6.085 3.199 -9.302 1.00 88.38 98 LYS A C 1
ATOM 807 O O . LYS A 1 98 ? -5.521 3.906 -8.464 1.00 88.38 98 LYS A O 1
ATOM 812 N N . ALA A 1 99 ? -6.859 2.172 -8.949 1.00 89.19 99 ALA A N 1
ATOM 813 C CA . ALA A 1 99 ? -7.036 1.763 -7.561 1.00 89.19 99 ALA A CA 1
ATOM 814 C C . ALA A 1 99 ? -5.776 1.088 -6.996 1.00 89.19 99 ALA A C 1
ATOM 816 O O . ALA A 1 99 ? -5.393 1.373 -5.858 1.00 89.19 99 ALA A O 1
ATOM 817 N N . PHE A 1 100 ? -5.118 0.247 -7.800 1.00 93.62 100 PHE A N 1
ATOM 818 C CA . PHE A 1 100 ? -3.975 -0.583 -7.425 1.00 93.62 100 PHE A CA 1
ATOM 819 C C . PHE A 1 100 ? -2.762 -0.324 -8.345 1.00 93.62 100 PHE A C 1
ATOM 821 O O . PHE A 1 100 ? -2.418 -1.158 -9.181 1.00 93.62 100 PHE A O 1
ATOM 828 N N . PRO A 1 101 ? -2.049 0.803 -8.184 1.00 91.94 101 PRO A N 1
ATOM 829 C CA . PRO A 1 101 ? -0.983 1.244 -9.101 1.00 91.94 101 PRO A CA 1
ATOM 830 C C . PRO A 1 101 ? 0.322 0.429 -9.047 1.00 91.94 101 PRO A C 1
ATOM 832 O O . PRO A 1 101 ? 1.156 0.520 -9.943 1.00 91.94 101 PRO A O 1
ATOM 835 N N . TYR A 1 102 ? 0.535 -0.355 -7.995 1.00 92.00 102 TYR A N 1
ATOM 836 C CA . TYR A 1 102 ? 1.747 -1.134 -7.770 1.00 92.00 102 TYR A CA 1
ATOM 837 C C . TYR A 1 102 ? 1.822 -2.350 -8.697 1.00 92.00 102 TYR A C 1
ATOM 839 O O . TYR A 1 102 ? 1.118 -3.341 -8.494 1.00 92.00 102 TYR A O 1
ATOM 847 N N . ASN A 1 103 ? 2.739 -2.305 -9.662 1.00 90.88 103 ASN A N 1
ATOM 848 C CA . ASN A 1 103 ? 3.102 -3.453 -10.482 1.00 90.88 103 ASN A CA 1
ATOM 849 C C . ASN A 1 103 ? 4.438 -4.047 -9.992 1.00 90.88 103 ASN A C 1
ATOM 851 O O . ASN A 1 103 ? 5.482 -3.417 -10.167 1.00 90.88 103 ASN A O 1
ATOM 855 N N . PRO A 1 104 ? 4.454 -5.266 -9.426 1.00 88.25 104 PRO A N 1
ATOM 856 C CA . PRO A 1 104 ? 5.670 -5.859 -8.865 1.00 88.25 104 PRO A CA 1
ATOM 857 C C . PRO A 1 104 ? 6.752 -6.169 -9.912 1.00 88.25 104 PRO A C 1
ATOM 859 O O . PRO A 1 104 ? 7.878 -6.467 -9.532 1.00 88.25 104 PRO A O 1
ATOM 862 N N . LYS A 1 105 ? 6.437 -6.104 -11.216 1.00 86.38 105 LYS A N 1
ATOM 863 C CA . LYS A 1 105 ? 7.419 -6.276 -12.301 1.00 86.38 105 LYS A CA 1
ATOM 864 C C . LYS A 1 105 ? 8.222 -5.010 -12.603 1.00 86.38 105 LYS A C 1
ATOM 866 O O . LYS A 1 105 ? 9.327 -5.113 -13.118 1.00 86.38 105 LYS A O 1
ATOM 871 N N . THR A 1 106 ? 7.668 -3.831 -12.325 1.00 84.69 106 THR A N 1
ATOM 872 C CA . THR A 1 106 ? 8.280 -2.536 -12.684 1.00 84.69 106 THR A CA 1
ATOM 873 C C . THR A 1 106 ? 8.642 -1.694 -11.462 1.00 84.69 106 THR A C 1
ATOM 875 O O . THR A 1 106 ? 9.506 -0.819 -11.535 1.00 84.69 106 THR A O 1
ATOM 878 N N . VAL A 1 107 ? 8.004 -1.961 -10.323 1.00 84.31 107 VAL A N 1
ATOM 879 C CA . VAL A 1 107 ? 8.199 -1.227 -9.074 1.00 84.31 107 VAL A CA 1
ATOM 880 C C . VAL A 1 107 ? 9.144 -2.004 -8.165 1.00 84.31 107 VAL A C 1
ATOM 882 O O . VAL A 1 107 ? 8.852 -3.124 -7.756 1.00 84.31 107 VAL A O 1
ATOM 885 N N . SER A 1 108 ? 10.270 -1.386 -7.807 1.00 80.50 108 SER A N 1
ATOM 886 C CA . SER A 1 108 ? 11.277 -1.959 -6.902 1.00 80.50 108 SER A CA 1
ATOM 887 C C . SER A 1 108 ? 11.290 -1.303 -5.515 1.00 80.50 108 SER A C 1
ATOM 889 O O . SER A 1 108 ? 12.057 -1.705 -4.640 1.00 80.50 108 SER A O 1
ATOM 891 N N . GLY A 1 109 ? 10.447 -0.286 -5.295 1.00 80.69 109 GLY A N 1
ATOM 892 C CA . GLY A 1 109 ? 10.246 0.363 -3.997 1.00 80.69 109 GLY A CA 1
ATOM 893 C C . GLY A 1 109 ? 9.143 -0.277 -3.152 1.00 80.69 109 GLY A C 1
ATOM 894 O O . GLY A 1 109 ? 8.308 -1.036 -3.645 1.00 80.69 109 GLY A O 1
ATOM 895 N N . GLY A 1 110 ? 9.128 0.062 -1.861 1.00 82.44 110 GLY A N 1
ATOM 896 C CA . GLY A 1 110 ? 7.995 -0.220 -0.978 1.00 82.44 110 GLY A CA 1
ATOM 897 C C . GLY A 1 110 ? 6.856 0.788 -1.169 1.00 82.44 110 GLY A C 1
ATOM 898 O O . GLY A 1 110 ? 7.055 1.873 -1.709 1.00 82.44 110 GLY A O 1
ATOM 899 N N . PHE A 1 111 ? 5.665 0.441 -0.690 1.00 88.19 111 PHE A N 1
ATOM 900 C CA . PHE A 1 111 ? 4.472 1.288 -0.716 1.00 88.19 111 PHE A CA 1
ATOM 901 C C . PHE A 1 111 ? 3.884 1.446 0.692 1.00 88.19 111 PHE A C 1
ATOM 903 O O . PHE A 1 111 ? 4.367 0.859 1.661 1.00 88.19 111 PHE A O 1
ATOM 910 N N . ASN A 1 112 ? 2.831 2.250 0.813 1.00 89.12 112 ASN A N 1
ATOM 911 C CA . ASN A 1 112 ? 2.129 2.482 2.071 1.00 89.12 112 ASN A CA 1
ATOM 912 C C . ASN A 1 112 ? 0.851 1.623 2.152 1.00 89.12 112 ASN A C 1
ATOM 914 O O . ASN A 1 112 ? 0.008 1.710 1.253 1.00 89.12 112 ASN A O 1
ATOM 918 N N . PRO A 1 113 ? 0.662 0.819 3.216 1.00 93.31 113 PRO A N 1
ATOM 919 C CA . PRO A 1 113 ? -0.484 -0.085 3.329 1.00 93.31 113 PRO A CA 1
ATOM 920 C C . PRO A 1 113 ? -1.830 0.651 3.380 1.00 93.31 113 PRO A C 1
ATOM 922 O O . PRO A 1 113 ? -2.820 0.130 2.866 1.00 93.31 113 PRO A O 1
ATOM 925 N N . GLU A 1 114 ? -1.882 1.866 3.941 1.00 91.06 114 GLU A N 1
ATOM 926 C CA . GLU A 1 114 ? -3.128 2.636 4.080 1.00 91.06 114 GLU A CA 1
ATOM 927 C C . GLU A 1 114 ? -3.780 3.023 2.740 1.00 91.06 114 GLU A C 1
ATOM 929 O O . GLU A 1 114 ? -4.987 3.249 2.684 1.00 91.06 114 GLU A O 1
ATOM 934 N N . PHE A 1 115 ? -3.011 3.059 1.648 1.00 90.06 115 PHE A N 1
ATOM 935 C CA . PHE A 1 115 ? -3.535 3.363 0.314 1.00 90.06 115 PHE A CA 1
ATOM 936 C C . PHE A 1 115 ? -4.154 2.152 -0.384 1.00 90.06 115 PHE A C 1
ATOM 938 O O . PHE A 1 115 ? -4.882 2.325 -1.357 1.00 90.06 115 PHE A O 1
ATOM 945 N N . TYR A 1 116 ? -3.868 0.944 0.104 1.00 92.31 116 TYR A N 1
ATOM 946 C CA . TYR A 1 116 ? -4.302 -0.311 -0.506 1.00 92.31 116 TYR A CA 1
ATOM 947 C C . TYR A 1 116 ? -5.396 -1.005 0.288 1.00 92.31 116 TYR A C 1
ATOM 949 O O . TYR A 1 116 ? -6.357 -1.486 -0.302 1.00 92.31 116 TYR A O 1
ATOM 957 N N . ILE A 1 117 ? -5.259 -1.075 1.614 1.00 95.94 117 ILE A N 1
ATOM 958 C CA . ILE A 1 117 ? -6.097 -1.947 2.444 1.00 95.94 117 ILE A CA 1
ATOM 959 C C . ILE A 1 117 ? -7.597 -1.633 2.311 1.00 95.94 117 ILE A C 1
ATOM 961 O O . ILE A 1 117 ? -8.399 -2.545 2.127 1.00 95.94 117 ILE A O 1
ATOM 965 N N . GLY A 1 118 ? -7.977 -0.350 2.328 1.00 95.12 118 GLY A N 1
ATOM 966 C CA . GLY A 1 118 ? -9.371 0.068 2.163 1.00 95.12 118 GLY A CA 1
ATOM 967 C C . GLY A 1 118 ? -9.909 -0.245 0.773 1.00 95.12 118 GLY A C 1
ATOM 968 O O . GLY A 1 118 ? -10.911 -0.947 0.645 1.00 95.12 118 GLY A O 1
ATOM 969 N N . LYS A 1 119 ? -9.186 0.176 -0.269 1.00 94.06 119 LYS A N 1
ATOM 970 C CA . LYS A 1 119 ? -9.539 -0.121 -1.665 1.00 94.06 119 LYS A CA 1
ATOM 971 C C . LYS A 1 119 ? -9.682 -1.621 -1.908 1.00 94.06 119 LYS A C 1
ATOM 973 O O . LYS A 1 119 ? -10.610 -2.044 -2.586 1.00 94.06 119 LYS A O 1
ATOM 978 N N . LEU A 1 120 ? -8.815 -2.439 -1.310 1.00 96.31 120 LEU A N 1
ATOM 979 C CA . LEU A 1 120 ? -8.893 -3.891 -1.422 1.00 96.31 120 LEU A CA 1
ATOM 980 C C . LEU A 1 120 ? -10.137 -4.448 -0.719 1.00 96.31 120 LEU A C 1
ATOM 982 O O . LEU A 1 120 ? -10.824 -5.273 -1.310 1.00 96.31 120 LEU A O 1
ATOM 986 N N . TYR A 1 121 ? -10.486 -3.984 0.488 1.00 97.38 121 TYR A N 1
ATOM 987 C CA . TYR A 1 121 ? -11.762 -4.360 1.115 1.00 97.38 121 TYR A CA 1
ATOM 988 C C . TYR A 1 121 ? -12.947 -4.028 0.207 1.00 97.38 121 TYR A C 1
ATOM 990 O O . TYR A 1 121 ? -13.771 -4.906 -0.068 1.00 97.38 121 TYR A O 1
ATOM 998 N N . LYS A 1 122 ? -12.995 -2.792 -0.303 1.00 95.12 122 LYS A N 1
ATOM 999 C CA . LYS A 1 122 ? -14.082 -2.307 -1.157 1.00 95.12 122 LYS A CA 1
ATOM 1000 C C . LYS A 1 122 ? -14.208 -3.120 -2.436 1.00 95.12 122 LYS A C 1
ATOM 1002 O O . LYS A 1 122 ? -15.300 -3.585 -2.759 1.00 95.12 122 LYS A O 1
ATOM 1007 N N . TRP A 1 123 ? -13.087 -3.355 -3.114 1.00 94.06 123 TRP A N 1
ATOM 1008 C CA . TRP A 1 123 ? -13.019 -4.150 -4.337 1.00 94.06 123 TRP A CA 1
ATOM 1009 C C . TRP A 1 123 ? -13.462 -5.603 -4.110 1.00 94.06 123 TRP A C 1
ATOM 1011 O O . TRP A 1 123 ? -14.097 -6.210 -4.970 1.00 94.06 123 TRP A O 1
ATOM 1021 N N . LEU A 1 124 ? -13.210 -6.147 -2.914 1.00 96.19 124 LEU A N 1
ATOM 1022 C CA . LEU A 1 124 ? -13.680 -7.470 -2.493 1.00 96.19 124 LEU A CA 1
ATOM 1023 C C . LEU A 1 124 ? -15.133 -7.486 -1.989 1.00 96.19 124 LEU A C 1
ATOM 1025 O O . LEU A 1 124 ? -15.617 -8.544 -1.583 1.00 96.19 124 LEU A O 1
ATOM 1029 N N . GLY A 1 125 ? -15.847 -6.359 -2.047 1.00 95.94 125 GLY A N 1
ATOM 1030 C CA . GLY A 1 125 ? -17.260 -6.250 -1.682 1.00 95.94 125 GLY A CA 1
ATOM 1031 C C . GLY A 1 125 ? -17.519 -5.959 -0.202 1.00 95.94 125 GLY A C 1
ATOM 1032 O O . GLY A 1 125 ? -18.634 -6.176 0.273 1.00 95.94 125 GLY A O 1
ATOM 1033 N N . VAL A 1 126 ? -16.519 -5.480 0.542 1.00 97.19 126 VAL A N 1
ATOM 1034 C CA . VAL A 1 126 ? -16.648 -5.084 1.950 1.00 97.19 126 VAL A CA 1
ATOM 1035 C C . VAL A 1 126 ? -16.411 -3.583 2.080 1.00 97.19 126 VAL A C 1
ATOM 1037 O O . VAL A 1 126 ? -15.322 -3.092 1.812 1.00 97.19 126 VAL A O 1
ATOM 1040 N N . ASP A 1 127 ? -17.430 -2.844 2.508 1.00 96.50 127 ASP A N 1
ATOM 1041 C CA . ASP A 1 127 ? -17.309 -1.393 2.665 1.00 96.50 127 ASP A CA 1
ATOM 1042 C C . ASP A 1 127 ? -16.421 -1.001 3.859 1.00 96.50 127 ASP A C 1
ATOM 1044 O O . ASP A 1 127 ? -16.308 -1.750 4.841 1.00 96.50 127 ASP A O 1
ATOM 1048 N N . TYR A 1 128 ? -15.800 0.178 3.780 1.00 97.19 128 TYR A N 1
ATOM 1049 C CA . TYR A 1 128 ? -14.871 0.668 4.796 1.00 97.19 128 TYR A CA 1
ATOM 1050 C C . TYR A 1 128 ? -14.972 2.180 5.017 1.00 97.19 128 TYR A C 1
ATOM 1052 O O .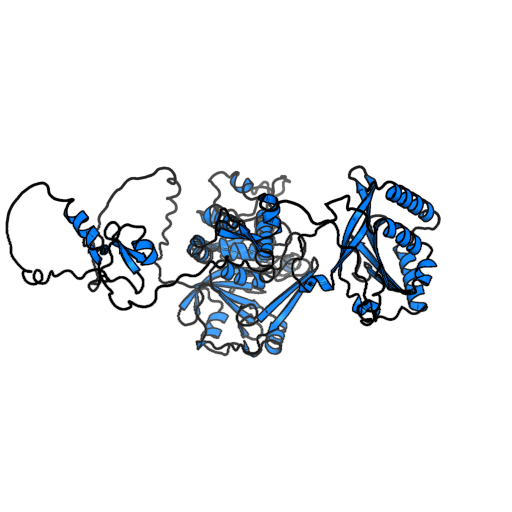 TYR A 1 128 ? -15.444 2.918 4.155 1.00 97.19 128 TYR A O 1
ATOM 1060 N N . LYS A 1 129 ? -14.468 2.642 6.167 1.00 97.25 129 LYS A N 1
ATOM 1061 C CA . LYS A 1 129 ? -14.113 4.051 6.400 1.00 97.25 129 LYS A CA 1
ATOM 1062 C C . LYS A 1 129 ? -12.752 4.143 7.074 1.00 97.25 129 LYS A C 1
ATOM 1064 O O . LYS A 1 129 ? -12.463 3.356 7.978 1.00 97.25 129 LYS A O 1
ATOM 1069 N N . LEU A 1 130 ? -11.922 5.079 6.624 1.00 97.56 130 LEU A N 1
ATOM 1070 C CA . LEU A 1 130 ? -10.596 5.349 7.177 1.00 97.56 130 LEU A CA 1
ATOM 1071 C C . LEU A 1 130 ? -10.541 6.746 7.805 1.00 97.56 130 LEU A C 1
ATOM 1073 O O . LEU A 1 130 ? -10.991 7.722 7.212 1.00 97.56 130 LEU A O 1
ATOM 1077 N N . PHE A 1 131 ? -9.937 6.844 8.980 1.00 97.94 131 PHE A N 1
ATOM 1078 C CA . PHE A 1 131 ? -9.733 8.094 9.706 1.00 97.94 131 PHE A CA 1
ATOM 1079 C C . PHE A 1 131 ? -8.244 8.293 9.993 1.00 97.94 131 PHE A C 1
ATOM 1081 O O . PHE A 1 131 ? -7.546 7.310 10.237 1.00 97.94 131 PHE A O 1
ATOM 1088 N N . ASP A 1 132 ? -7.762 9.536 9.968 1.00 97.19 132 ASP A N 1
ATOM 1089 C CA . ASP A 1 132 ? -6.395 9.901 10.364 1.00 97.19 132 ASP A CA 1
ATOM 1090 C C . ASP A 1 132 ? -6.423 10.543 11.750 1.00 97.19 132 ASP A C 1
ATOM 1092 O O . ASP A 1 132 ? -7.062 11.579 11.937 1.00 97.19 132 ASP A O 1
ATOM 1096 N N . TYR A 1 133 ? -5.777 9.907 12.723 1.00 97.75 133 TYR A N 1
ATOM 1097 C CA . TYR A 1 133 ? -5.666 10.393 14.089 1.00 97.75 133 TYR A CA 1
ATOM 1098 C C . TYR A 1 133 ? -4.223 10.774 14.410 1.00 97.75 133 TYR A C 1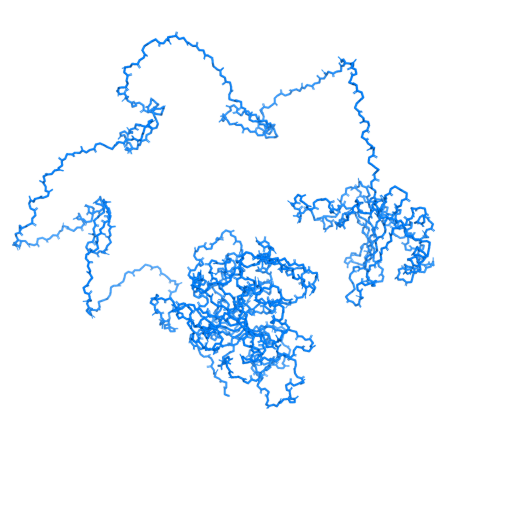
ATOM 1100 O O . TYR A 1 133 ? -3.333 9.915 14.439 1.00 97.75 133 TYR A O 1
ATOM 1108 N N . ASN A 1 134 ? -4.012 12.045 14.743 1.00 96.38 134 ASN A N 1
ATOM 1109 C CA . ASN A 1 134 ? -2.724 12.550 15.185 1.00 96.38 134 ASN A CA 1
ATOM 1110 C C . ASN A 1 134 ? -2.665 12.682 16.709 1.00 96.38 134 ASN A C 1
ATOM 1112 O O . ASN A 1 134 ? -3.427 13.431 17.322 1.00 96.38 134 ASN A O 1
ATOM 1116 N N . LEU A 1 135 ? -1.733 11.958 17.327 1.00 93.44 135 LEU A N 1
ATOM 1117 C CA . LEU A 1 135 ? -1.546 11.958 18.777 1.00 93.44 135 LEU A CA 1
ATOM 1118 C C . LEU A 1 135 ? -0.976 13.277 19.300 1.00 93.44 135 LEU A C 1
ATOM 1120 O O . LEU A 1 135 ? -1.325 13.684 20.405 1.00 93.44 135 LEU A O 1
ATOM 1124 N N . SER A 1 136 ? -0.120 13.938 18.515 1.00 91.50 136 SER A N 1
ATOM 1125 C CA . SER A 1 136 ? 0.654 15.101 18.966 1.00 91.50 136 SER A CA 1
ATOM 1126 C C . SER A 1 136 ? -0.204 16.329 19.286 1.00 91.50 136 SER A C 1
ATOM 1128 O O . SER A 1 136 ? 0.164 17.147 20.127 1.00 91.50 136 SER A O 1
ATOM 1130 N N . ASP A 1 137 ? -1.347 16.456 18.619 1.00 93.56 137 ASP A N 1
ATOM 1131 C CA . ASP A 1 137 ? -2.247 17.606 18.711 1.00 93.56 137 ASP A CA 1
ATOM 1132 C C . ASP A 1 137 ? -3.726 17.204 18.851 1.00 93.56 137 ASP A C 1
ATOM 1134 O O . ASP A 1 137 ? -4.608 18.061 18.845 1.00 93.56 137 ASP A O 1
ATOM 1138 N N . ASN A 1 138 ? -3.996 15.903 18.979 1.00 94.75 138 ASN A N 1
ATOM 1139 C CA . ASN A 1 138 ? -5.319 15.320 19.159 1.00 94.75 138 ASN A CA 1
ATOM 1140 C C . ASN A 1 138 ? -6.341 15.677 18.053 1.00 94.75 138 ASN A C 1
ATOM 1142 O O . ASN A 1 138 ? -7.545 15.779 18.322 1.00 94.75 138 ASN A O 1
ATOM 1146 N N . HIS A 1 139 ? -5.893 15.870 16.808 1.00 96.75 139 HIS A N 1
ATOM 1147 C CA . HIS A 1 139 ? -6.792 16.063 15.665 1.00 96.75 139 HIS A CA 1
ATOM 1148 C C . HIS A 1 139 ? -7.187 14.730 15.026 1.00 96.75 139 HIS A C 1
ATOM 1150 O O . HIS A 1 139 ? -6.378 13.811 14.903 1.00 96.75 139 HIS A O 1
ATOM 1156 N N . LEU A 1 140 ? -8.446 14.649 14.590 1.00 97.88 140 LEU A N 1
ATOM 1157 C CA . LEU A 1 140 ? -8.993 13.514 13.856 1.00 97.88 140 LEU A CA 1
ATOM 1158 C C . LEU A 1 140 ? -9.577 14.015 12.535 1.00 97.88 140 LEU A C 1
ATOM 1160 O O . LEU A 1 140 ? -10.411 14.917 12.537 1.00 97.88 140 LEU A O 1
ATOM 1164 N N . PHE A 1 141 ? -9.170 13.412 11.427 1.00 96.88 141 PHE A N 1
ATOM 1165 C CA . PHE A 1 141 ? -9.640 13.754 10.089 1.00 96.88 141 PHE A CA 1
ATOM 1166 C C . PHE A 1 141 ? -10.317 12.556 9.433 1.00 96.88 141 PHE A C 1
ATOM 1168 O O . PHE A 1 141 ? -9.893 11.407 9.601 1.00 96.88 141 PHE A O 1
ATOM 1175 N N . TYR A 1 142 ? -11.344 12.819 8.633 1.00 96.56 142 TYR A N 1
ATOM 1176 C CA . TYR A 1 142 ? -11.821 11.852 7.654 1.00 96.56 142 TYR A CA 1
ATOM 1177 C C . TYR A 1 142 ? -10.766 11.711 6.550 1.00 96.56 142 TYR A C 1
ATOM 1179 O O . TYR A 1 142 ? -10.479 12.667 5.835 1.00 96.56 142 TYR A O 1
ATOM 1187 N N . HIS A 1 143 ? -10.127 10.543 6.449 1.00 94.62 143 HIS A N 1
ATOM 1188 C CA . HIS A 1 143 ? -8.905 10.400 5.653 1.00 94.62 143 HIS A CA 1
ATOM 1189 C C . HIS A 1 143 ? -9.179 10.584 4.152 1.00 94.62 143 HIS A C 1
ATOM 1191 O O . HIS A 1 143 ? -10.187 10.109 3.624 1.00 94.62 143 HIS A O 1
ATOM 1197 N N . PHE A 1 144 ? -8.249 11.207 3.429 1.00 90.88 144 PHE A N 1
ATOM 1198 C CA . PHE A 1 144 ? -8.465 11.564 2.026 1.00 90.88 144 PHE A CA 1
ATOM 1199 C C . PHE A 1 144 ? -8.566 10.388 1.056 1.00 90.88 144 PHE A C 1
ATOM 1201 O O . PHE A 1 144 ? -9.144 10.518 -0.016 1.00 90.88 144 PHE A O 1
ATOM 1208 N N . SER A 1 145 ? -8.065 9.214 1.437 1.00 89.31 145 SER A N 1
ATOM 1209 C CA . SER A 1 145 ? -8.209 7.987 0.641 1.00 89.31 145 SER A CA 1
ATOM 1210 C C . SER A 1 145 ? -9.577 7.303 0.739 1.00 89.31 145 SER A C 1
ATOM 1212 O O . SER A 1 145 ? -9.743 6.212 0.187 1.00 89.31 145 SER A O 1
ATOM 1214 N N . ASN A 1 146 ? -10.548 7.893 1.440 1.00 92.44 146 ASN A N 1
ATOM 1215 C CA . ASN A 1 146 ? -11.938 7.479 1.279 1.00 92.44 146 ASN A CA 1
ATOM 1216 C C . ASN A 1 146 ? -12.459 7.958 -0.084 1.00 92.44 146 ASN A C 1
ATOM 1218 O O . ASN A 1 146 ? -12.212 9.095 -0.484 1.00 92.44 146 ASN A O 1
ATOM 1222 N N . GLU A 1 147 ? -13.195 7.091 -0.778 1.00 87.31 147 GLU A N 1
ATOM 1223 C CA . GLU A 1 147 ? -13.630 7.306 -2.167 1.00 87.31 147 GLU A CA 1
ATOM 1224 C C . GLU A 1 147 ? -14.533 8.536 -2.347 1.00 87.31 147 GLU A C 1
ATOM 1226 O O . GLU A 1 147 ? -14.601 9.083 -3.443 1.00 87.31 147 GLU A O 1
ATOM 1231 N N . GLU A 1 148 ? -15.211 8.997 -1.289 1.00 87.88 148 GLU A N 1
ATOM 1232 C CA . GLU A 1 148 ? -16.067 10.186 -1.360 1.00 87.88 148 GLU A CA 1
ATOM 1233 C C . GLU A 1 148 ? -15.293 11.510 -1.401 1.00 87.88 148 GLU A C 1
ATOM 1235 O O . GLU A 1 148 ? -15.845 12.515 -1.858 1.00 87.88 148 GLU A O 1
ATOM 1240 N N . LEU A 1 149 ? -14.050 11.529 -0.902 1.00 84.19 149 LEU A N 1
ATOM 1241 C CA . LEU A 1 149 ? -13.309 12.775 -0.701 1.00 84.19 149 LEU A CA 1
ATOM 1242 C C . LEU A 1 149 ? -12.405 13.127 -1.874 1.00 84.19 149 LEU A C 1
ATOM 1244 O O . LEU A 1 149 ? -12.409 14.263 -2.326 1.00 84.19 149 LEU A O 1
ATOM 1248 N N . SER A 1 150 ? -11.557 12.205 -2.318 1.00 76.88 150 SER A N 1
ATOM 1249 C CA . SER A 1 150 ? -10.540 12.561 -3.303 1.00 76.88 150 SER A CA 1
ATOM 1250 C C . SER A 1 150 ? -10.281 11.439 -4.284 1.00 76.88 150 SER A C 1
ATOM 1252 O O . SER A 1 150 ? -10.311 10.253 -3.944 1.00 76.88 150 SER A O 1
ATOM 1254 N N . SER A 1 151 ? -9.979 11.832 -5.518 1.00 81.44 151 SER A N 1
ATOM 1255 C CA . SER A 1 151 ? -9.331 10.928 -6.455 1.00 81.44 151 SER A CA 1
ATOM 1256 C C . SER A 1 151 ? -7.823 11.059 -6.297 1.00 81.44 151 SER A C 1
ATOM 1258 O O . SER A 1 151 ? -7.275 12.163 -6.313 1.00 81.44 151 SER A O 1
ATOM 1260 N N . ILE A 1 152 ? -7.161 9.915 -6.152 1.00 85.94 152 ILE A N 1
ATOM 1261 C CA . ILE A 1 152 ? -5.714 9.831 -5.993 1.00 85.94 152 ILE A CA 1
ATOM 1262 C C . ILE A 1 152 ? -5.112 9.345 -7.309 1.00 85.94 152 ILE A C 1
ATOM 1264 O O . ILE A 1 152 ? -5.453 8.255 -7.769 1.00 85.94 152 ILE A O 1
ATOM 1268 N N . GLU A 1 153 ? -4.196 10.122 -7.878 1.00 87.69 153 GLU A N 1
ATOM 1269 C CA . GLU A 1 153 ? -3.329 9.688 -8.972 1.00 87.69 153 GLU A CA 1
ATOM 1270 C C . GLU A 1 153 ? -1.957 9.314 -8.409 1.00 87.69 153 GLU A C 1
ATOM 1272 O O . GLU A 1 153 ? -1.375 10.020 -7.583 1.00 87.69 153 GLU A O 1
ATOM 1277 N N . TYR A 1 154 ? -1.430 8.187 -8.874 1.00 87.69 154 TYR A N 1
ATOM 1278 C CA . TYR A 1 154 ? -0.114 7.702 -8.488 1.00 87.69 154 TYR A CA 1
ATOM 1279 C C . TYR A 1 154 ? 0.806 7.735 -9.698 1.00 87.69 154 TYR A C 1
ATOM 1281 O O . TYR A 1 154 ? 0.475 7.174 -10.741 1.00 87.69 154 TYR A O 1
ATOM 1289 N N . ARG A 1 155 ? 1.993 8.320 -9.536 1.00 86.12 155 ARG A N 1
ATOM 1290 C CA . ARG A 1 155 ? 3.094 8.164 -10.493 1.00 86.12 155 ARG A CA 1
ATOM 1291 C C . ARG A 1 155 ? 4.211 7.399 -9.818 1.00 86.12 155 ARG A C 1
ATOM 1293 O O . ARG A 1 155 ? 4.779 7.870 -8.832 1.00 86.12 155 ARG A O 1
ATOM 1300 N N . ILE A 1 156 ? 4.469 6.194 -10.315 1.00 84.06 156 ILE A N 1
ATOM 1301 C CA . ILE A 1 156 ? 5.467 5.295 -9.744 1.00 84.06 156 ILE A CA 1
ATOM 1302 C C . ILE A 1 156 ? 6.620 5.138 -10.731 1.00 84.06 156 ILE A C 1
ATOM 1304 O O . ILE A 1 156 ? 6.454 4.570 -11.805 1.00 84.06 156 ILE A O 1
ATOM 1308 N N . GLU A 1 157 ? 7.796 5.608 -10.330 1.00 80.69 157 GLU A N 1
ATOM 1309 C CA . GLU A 1 157 ? 9.044 5.514 -11.086 1.00 80.69 157 GLU A CA 1
ATOM 1310 C C . GLU A 1 157 ? 10.038 4.664 -10.289 1.00 80.69 157 GLU A C 1
ATOM 1312 O O . GLU A 1 157 ? 10.711 5.152 -9.375 1.00 80.69 157 GLU A O 1
ATOM 1317 N N . LYS A 1 158 ? 10.111 3.362 -10.602 1.00 80.44 158 LYS A N 1
ATOM 1318 C CA . LYS A 1 158 ? 10.927 2.351 -9.900 1.00 80.44 158 LYS A CA 1
ATOM 1319 C C . LYS A 1 158 ? 10.712 2.343 -8.377 1.00 80.44 158 LYS A C 1
ATOM 1321 O O . LYS A 1 158 ? 9.895 1.579 -7.871 1.00 80.44 158 LYS A O 1
ATOM 1326 N N . ARG A 1 159 ? 11.466 3.160 -7.631 1.00 79.19 159 ARG A N 1
ATOM 1327 C CA . ARG A 1 159 ? 11.395 3.284 -6.163 1.00 79.19 159 ARG A CA 1
ATOM 1328 C C . ARG A 1 159 ? 10.644 4.524 -5.680 1.00 79.19 159 ARG A C 1
ATOM 1330 O O . ARG A 1 159 ? 10.328 4.600 -4.495 1.00 79.19 159 ARG A O 1
ATOM 1337 N N . ARG A 1 160 ? 10.392 5.500 -6.555 1.00 76.94 160 ARG A N 1
ATOM 1338 C CA . ARG A 1 160 ? 9.711 6.752 -6.214 1.00 76.94 160 ARG A CA 1
ATOM 1339 C C . ARG A 1 160 ? 8.217 6.600 -6.448 1.00 76.94 160 ARG A C 1
ATOM 1341 O O . ARG A 1 160 ? 7.796 6.156 -7.510 1.00 76.94 160 ARG A O 1
ATOM 1348 N N . VAL A 1 161 ? 7.432 6.972 -5.445 1.00 81.69 161 VAL A N 1
ATOM 1349 C CA . VAL A 1 161 ? 5.972 7.010 -5.510 1.00 81.69 161 VAL A CA 1
ATOM 1350 C C . VAL A 1 161 ? 5.558 8.451 -5.266 1.00 81.69 161 VAL A C 1
ATOM 1352 O O . VAL A 1 161 ? 5.633 8.931 -4.137 1.00 81.69 161 VAL A O 1
ATOM 1355 N N . ASN A 1 162 ? 5.125 9.125 -6.323 1.00 84.06 162 ASN A N 1
ATOM 1356 C CA . ASN A 1 162 ? 4.516 10.442 -6.241 1.00 84.06 162 ASN A CA 1
ATOM 1357 C C . ASN A 1 162 ? 2.999 10.276 -6.180 1.00 84.06 162 ASN A C 1
ATOM 1359 O O . ASN A 1 162 ? 2.418 9.488 -6.930 1.00 84.06 162 ASN A O 1
ATOM 1363 N N . ILE A 1 163 ? 2.370 11.003 -5.263 1.00 85.50 163 ILE A N 1
ATOM 1364 C CA . ILE A 1 163 ? 0.932 10.944 -5.020 1.00 85.50 163 ILE A CA 1
ATOM 1365 C C . ILE A 1 163 ? 0.371 12.326 -5.309 1.00 85.50 163 ILE A C 1
ATOM 1367 O O . ILE A 1 163 ? 0.751 13.295 -4.657 1.00 85.50 163 ILE A O 1
ATOM 1371 N N . TYR A 1 164 ? -0.527 12.396 -6.281 1.00 87.12 164 TYR A N 1
ATOM 1372 C CA . TYR A 1 164 ? -1.253 13.604 -6.635 1.00 87.12 164 TYR A CA 1
ATOM 1373 C C . TYR A 1 164 ? -2.686 13.446 -6.156 1.00 87.12 164 TYR A C 1
ATOM 1375 O O . TYR A 1 164 ? -3.328 12.416 -6.371 1.00 87.12 164 TYR A O 1
ATOM 1383 N N . LEU A 1 165 ? -3.162 14.460 -5.448 1.00 86.56 165 LEU A N 1
ATOM 1384 C CA . LEU A 1 165 ? -4.461 14.444 -4.804 1.00 86.56 165 LEU A CA 1
ATOM 1385 C C . LEU A 1 165 ? -5.337 15.483 -5.480 1.00 86.56 165 LEU A C 1
ATOM 1387 O O . LEU A 1 165 ? -4.972 16.654 -5.560 1.00 86.56 165 LEU A O 1
ATOM 1391 N N . TYR A 1 166 ? -6.492 15.036 -5.953 1.00 84.19 166 TYR A N 1
ATOM 1392 C CA . TYR A 1 166 ? -7.511 15.905 -6.515 1.00 84.19 166 TYR A CA 1
ATOM 1393 C C . TYR A 1 166 ? -8.686 15.915 -5.548 1.00 84.19 166 TYR A C 1
ATOM 1395 O O . TYR A 1 166 ? -9.464 14.960 -5.479 1.00 84.19 166 TYR A O 1
ATOM 1403 N N . ASP A 1 167 ? -8.740 16.977 -4.750 1.00 77.50 167 ASP A N 1
ATOM 1404 C CA . ASP A 1 167 ? -9.750 17.169 -3.719 1.00 77.50 167 ASP A CA 1
ATOM 1405 C C . ASP A 1 167 ? -11.135 17.427 -4.323 1.00 77.50 167 ASP A C 1
ATOM 1407 O O . ASP A 1 167 ? -11.301 18.260 -5.223 1.00 77.50 167 ASP A O 1
ATOM 1411 N N . ASN A 1 168 ? -12.146 16.744 -3.793 1.00 81.44 168 ASN A N 1
ATOM 1412 C CA . ASN A 1 168 ? -13.534 17.070 -4.055 1.00 81.44 168 ASN A CA 1
ATOM 1413 C C . ASN A 1 168 ? -13.974 18.188 -3.108 1.00 81.44 168 ASN A C 1
ATOM 1415 O O . ASN A 1 168 ? -14.558 17.935 -2.056 1.00 81.44 168 ASN A O 1
ATOM 1419 N N . LYS A 1 169 ? -13.773 19.438 -3.538 1.00 78.81 169 LYS A N 1
ATOM 1420 C CA . LYS A 1 169 ? -14.113 20.644 -2.759 1.00 78.81 169 LYS A CA 1
ATOM 1421 C C . LYS A 1 169 ? -15.579 20.735 -2.311 1.00 78.81 169 LYS A C 1
ATOM 1423 O O . LYS A 1 169 ? -15.907 21.567 -1.471 1.00 78.81 169 LYS A O 1
ATOM 1428 N N . ILE A 1 170 ? -16.472 19.936 -2.899 1.00 83.62 170 ILE A N 1
ATOM 1429 C CA . ILE A 1 170 ? -17.896 19.889 -2.538 1.00 83.62 170 ILE A CA 1
ATOM 1430 C C . ILE A 1 170 ? -18.117 19.019 -1.294 1.00 83.62 170 ILE A C 1
ATOM 1432 O O . ILE A 1 170 ? -19.065 19.244 -0.542 1.00 83.62 170 ILE A O 1
ATOM 1436 N N . PHE A 1 171 ? -17.268 18.014 -1.065 1.00 88.75 171 PHE A N 1
ATOM 1437 C CA . PHE A 1 171 ? -17.434 17.114 0.065 1.00 88.75 171 PHE A CA 1
ATOM 1438 C C . PHE A 1 171 ? -17.111 17.827 1.381 1.00 88.75 171 PHE A C 1
ATOM 1440 O O . PHE A 1 171 ? -16.061 18.444 1.553 1.00 88.75 171 PHE A O 1
ATOM 1447 N N . LYS A 1 172 ? -18.002 17.659 2.356 1.00 90.44 172 LYS A N 1
ATOM 1448 C CA . LYS A 1 172 ? -17.804 18.083 3.737 1.00 90.44 172 LYS A CA 1
ATOM 1449 C C . LYS A 1 172 ? -18.165 16.930 4.655 1.00 90.44 172 LYS A C 1
ATOM 1451 O O . LYS A 1 172 ? -19.219 16.315 4.492 1.00 90.44 172 LYS A O 1
ATOM 1456 N N . TYR A 1 173 ? -17.301 16.643 5.626 1.00 92.75 173 TYR A N 1
ATOM 1457 C CA . TYR A 1 173 ? -17.621 15.625 6.615 1.00 92.75 173 TYR A CA 1
ATOM 1458 C C . TYR A 1 173 ? -18.779 16.103 7.497 1.00 92.75 173 TYR A C 1
ATOM 1460 O O . TYR A 1 173 ? -18.679 17.120 8.184 1.00 92.75 173 TYR A O 1
ATOM 1468 N N . GLU A 1 174 ? -19.868 15.339 7.505 1.00 91.69 174 GLU A N 1
ATOM 1469 C CA . GLU A 1 174 ? -20.992 15.531 8.415 1.00 91.69 174 GLU A CA 1
ATOM 1470 C C . GLU A 1 174 ? -21.385 14.185 9.015 1.00 91.69 174 GLU A C 1
ATOM 1472 O O . GLU A 1 174 ? -21.913 13.308 8.332 1.00 91.69 174 GLU A O 1
ATOM 1477 N N . ASP A 1 175 ? -21.130 14.039 10.316 1.00 89.88 175 ASP A N 1
ATOM 1478 C CA . ASP A 1 175 ? -21.264 12.778 11.047 1.00 89.88 175 ASP A CA 1
ATOM 1479 C C . ASP A 1 175 ? -22.652 12.136 10.865 1.00 89.88 175 ASP A C 1
ATOM 1481 O O . ASP A 1 175 ? -22.759 10.960 10.537 1.00 89.88 175 ASP A O 1
ATOM 1485 N N . LYS A 1 176 ? -23.729 12.929 10.939 1.00 89.06 176 LYS A N 1
ATOM 1486 C CA . LYS A 1 176 ? -25.123 12.473 10.753 1.00 89.06 176 LYS A CA 1
ATOM 1487 C C . LYS A 1 176 ? -25.415 11.788 9.409 1.00 89.06 176 LYS A C 1
ATOM 1489 O O . LYS A 1 176 ? -26.421 11.091 9.304 1.00 89.06 176 LYS A O 1
ATOM 1494 N N . TYR A 1 177 ? -24.591 12.007 8.384 1.00 89.38 177 TYR A N 1
ATOM 1495 C CA . TYR A 1 177 ? -24.762 11.409 7.056 1.00 89.38 177 TYR A CA 1
ATOM 1496 C C . TYR A 1 177 ? -23.858 10.195 6.829 1.00 89.38 177 TYR A C 1
ATOM 1498 O O . TYR A 1 177 ? -23.928 9.568 5.771 1.00 89.38 177 TYR A O 1
ATOM 1506 N N . MET A 1 178 ? -23.023 9.838 7.806 1.00 91.44 178 MET A N 1
ATOM 1507 C CA . MET A 1 178 ? -22.123 8.701 7.690 1.00 91.44 178 MET A CA 1
ATOM 1508 C C . MET A 1 178 ? -22.822 7.399 8.078 1.00 91.44 178 MET A C 1
ATOM 1510 O O . MET A 1 178 ? -23.498 7.285 9.100 1.00 91.44 178 MET A O 1
ATOM 1514 N N . ALA A 1 179 ? -22.635 6.379 7.244 1.00 91.88 179 ALA A N 1
ATOM 1515 C CA . ALA A 1 179 ? -23.067 5.024 7.547 1.00 91.88 179 ALA A CA 1
ATOM 1516 C C . ALA A 1 179 ? -21.968 4.272 8.308 1.00 91.88 179 ALA A C 1
ATOM 1518 O O . ALA A 1 179 ? -20.785 4.426 8.024 1.00 91.88 179 ALA A O 1
ATOM 1519 N N . ALA A 1 180 ? -22.365 3.398 9.233 1.00 94.56 180 ALA A N 1
ATOM 1520 C CA . ALA A 1 180 ? -21.459 2.521 9.969 1.00 94.56 180 ALA A CA 1
ATOM 1521 C C . ALA A 1 180 ? -20.981 1.346 9.075 1.00 94.56 180 ALA A C 1
ATOM 1523 O O . ALA A 1 180 ? -21.756 0.399 8.870 1.00 94.56 180 ALA A O 1
ATOM 1524 N N . PRO A 1 181 ? -19.740 1.349 8.543 1.00 96.56 181 PRO A N 1
ATOM 1525 C CA . PRO A 1 181 ? -19.270 0.329 7.598 1.00 96.56 181 PRO A CA 1
ATOM 1526 C C . PRO A 1 181 ? -18.959 -1.013 8.292 1.00 96.56 181 PRO A C 1
ATOM 1528 O O . PRO A 1 181 ? -18.740 -1.065 9.496 1.00 96.56 181 PRO A O 1
ATOM 1531 N N . PRO A 1 182 ? -18.866 -2.145 7.575 1.00 97.81 182 PRO A N 1
ATOM 1532 C CA . PRO A 1 182 ? -18.356 -3.391 8.153 1.00 97.81 182 PRO A CA 1
ATOM 1533 C C . PRO A 1 182 ? -16.928 -3.293 8.720 1.00 97.81 182 PRO A C 1
ATOM 1535 O O . PRO A 1 182 ? -16.620 -4.023 9.670 1.00 97.81 182 PRO A O 1
ATOM 1538 N N . ILE A 1 183 ? -16.086 -2.424 8.145 1.00 98.44 183 ILE A N 1
ATOM 1539 C CA . ILE A 1 183 ? -14.689 -2.195 8.533 1.00 98.44 183 ILE A CA 1
ATOM 1540 C C . ILE A 1 183 ? -14.464 -0.710 8.839 1.00 98.44 183 ILE A C 1
ATOM 1542 O O . ILE A 1 183 ? -14.697 0.151 7.995 1.00 98.44 183 ILE A O 1
ATOM 1546 N N . LEU A 1 184 ? -13.951 -0.415 10.030 1.00 98.31 184 LEU A N 1
ATOM 1547 C CA . LEU A 1 184 ? -13.423 0.897 10.396 1.00 98.31 184 LEU A CA 1
ATOM 1548 C C . LEU A 1 184 ? -11.911 0.815 10.514 1.00 98.31 184 LEU A C 1
ATOM 1550 O O . LEU A 1 184 ? -11.379 -0.130 11.091 1.00 98.31 184 LEU A O 1
ATOM 1554 N N . MET A 1 185 ? -11.211 1.814 9.997 1.00 98.62 185 MET A N 1
ATOM 1555 C CA . MET A 1 185 ? -9.767 1.911 10.136 1.00 98.62 185 MET A CA 1
ATOM 1556 C C . MET A 1 185 ? -9.375 3.255 10.725 1.00 98.62 185 MET A C 1
ATOM 1558 O O . MET A 1 185 ? -9.913 4.290 10.338 1.00 98.62 185 MET A O 1
ATOM 1562 N N . VAL A 1 186 ? -8.412 3.230 11.641 1.00 98.50 186 VAL A N 1
ATOM 1563 C CA . VAL A 1 186 ? -7.817 4.438 12.217 1.00 98.50 186 VAL A CA 1
ATOM 1564 C C . VAL A 1 186 ? -6.318 4.387 11.968 1.00 98.50 186 VAL A C 1
ATOM 1566 O O . VAL A 1 186 ? -5.613 3.520 12.488 1.00 98.50 186 VAL A O 1
ATOM 1569 N N . LEU A 1 187 ? -5.839 5.298 11.135 1.00 97.94 187 LEU A N 1
ATOM 1570 C CA . LEU A 1 187 ? -4.430 5.543 10.894 1.00 97.94 187 LEU A CA 1
ATOM 1571 C C . LEU A 1 187 ? -3.920 6.469 11.994 1.00 97.94 187 LEU A C 1
ATOM 1573 O O . LEU A 1 187 ? -4.280 7.635 12.044 1.00 97.94 187 LEU A O 1
ATOM 1577 N N . VAL A 1 188 ? -3.116 5.923 12.899 1.00 97.00 188 VAL A N 1
ATOM 1578 C CA . VAL A 1 188 ? -2.571 6.644 14.048 1.00 97.00 188 VAL A CA 1
ATOM 1579 C C . VAL A 1 188 ? -1.154 7.098 13.730 1.00 97.00 188 VAL A C 1
ATOM 1581 O O . VAL A 1 188 ? -0.303 6.279 13.357 1.00 97.00 188 VAL A O 1
ATOM 1584 N N . ARG A 1 189 ? -0.901 8.393 13.908 1.00 93.62 189 ARG A N 1
ATOM 1585 C CA . ARG A 1 189 ? 0.384 9.057 13.670 1.00 93.62 189 ARG A CA 1
ATOM 1586 C C . ARG A 1 189 ? 0.749 9.967 14.840 1.00 93.62 189 ARG A C 1
ATOM 1588 O O . ARG A 1 189 ? -0.052 10.193 15.743 1.00 93.62 189 ARG A O 1
ATOM 1595 N N . ASP A 1 190 ? 1.988 10.434 14.835 1.00 91.31 190 ASP A N 1
ATOM 1596 C CA . ASP A 1 190 ? 2.546 11.311 15.864 1.00 91.31 190 ASP A CA 1
ATOM 1597 C C . ASP A 1 190 ? 3.528 12.282 15.192 1.00 91.31 190 ASP A C 1
ATOM 1599 O O . ASP A 1 190 ? 4.743 12.201 15.366 1.00 91.31 190 ASP A O 1
ATOM 1603 N N . ASP A 1 191 ? 2.997 13.108 14.284 1.00 88.25 191 ASP A N 1
ATOM 1604 C CA . ASP A 1 191 ? 3.775 14.074 13.506 1.00 88.25 191 ASP A CA 1
ATOM 1605 C C . ASP A 1 191 ? 2.926 15.291 13.114 1.00 88.25 191 ASP A C 1
ATOM 1607 O O . ASP A 1 191 ? 1.897 15.150 12.465 1.00 88.25 191 ASP A O 1
ATOM 1611 N N . LYS A 1 192 ? 3.344 16.510 13.477 1.00 86.19 192 LYS A N 1
ATOM 1612 C CA . LYS A 1 192 ? 2.565 17.732 13.180 1.00 86.19 192 LYS A CA 1
ATOM 1613 C C . LYS A 1 192 ? 2.412 18.012 11.680 1.00 86.19 192 LYS A C 1
ATOM 1615 O O . LYS A 1 192 ? 1.393 18.550 11.260 1.00 86.19 192 LYS A O 1
ATOM 1620 N N . VAL A 1 193 ? 3.381 17.574 10.875 1.00 90.00 193 VAL A N 1
ATOM 1621 C CA . VAL A 1 193 ? 3.416 17.785 9.419 1.00 90.00 193 VAL A CA 1
ATOM 1622 C C . VAL A 1 193 ? 2.154 17.244 8.742 1.00 90.00 193 VAL A C 1
ATOM 1624 O O . VAL A 1 193 ? 1.585 17.913 7.882 1.00 90.00 193 VAL A O 1
ATOM 1627 N N . THR A 1 194 ? 1.674 16.065 9.148 1.00 88.75 194 THR A N 1
ATOM 1628 C CA . THR A 1 194 ? 0.444 15.491 8.585 1.00 88.75 194 THR A CA 1
ATOM 1629 C C . THR A 1 194 ? -0.803 16.292 8.976 1.00 88.75 194 THR A C 1
ATOM 1631 O O . THR A 1 194 ? -1.708 16.443 8.154 1.00 88.75 194 THR A O 1
ATOM 1634 N N . THR A 1 195 ? -0.865 16.852 10.191 1.00 93.19 195 THR A N 1
ATOM 1635 C CA . THR A 1 195 ? -1.978 17.741 10.572 1.00 93.19 195 THR A CA 1
ATOM 1636 C C . THR A 1 195 ? -1.983 18.999 9.720 1.00 93.19 195 THR A C 1
ATOM 1638 O O . THR A 1 195 ? -3.033 19.358 9.191 1.00 93.19 195 THR A O 1
ATOM 1641 N N . ASP A 1 196 ? -0.832 19.652 9.565 1.00 93.69 196 ASP A N 1
ATOM 1642 C CA . ASP A 1 196 ? -0.725 20.884 8.781 1.00 93.69 196 ASP A CA 1
ATOM 1643 C C . ASP A 1 196 ? -1.115 20.634 7.321 1.00 93.69 196 ASP A C 1
ATOM 1645 O O . ASP A 1 196 ? -1.893 21.391 6.740 1.00 93.69 196 ASP A O 1
ATOM 1649 N N . PHE A 1 197 ? -0.669 19.506 6.760 1.00 91.81 197 PHE A N 1
ATOM 1650 C CA . PHE A 1 197 ? -1.070 19.052 5.433 1.00 91.81 197 PHE A CA 1
ATOM 1651 C C . PHE A 1 197 ? -2.592 18.867 5.311 1.00 91.81 197 PHE A C 1
ATOM 1653 O O . PHE A 1 197 ? -3.205 19.431 4.404 1.00 91.81 197 PHE A O 1
ATOM 1660 N N . ASN A 1 198 ? -3.220 18.124 6.229 1.00 91.75 198 ASN A N 1
ATOM 1661 C CA . ASN A 1 198 ? -4.667 17.891 6.193 1.00 91.75 198 ASN A CA 1
ATOM 1662 C C . ASN A 1 198 ? -5.466 19.183 6.403 1.00 91.75 198 ASN A C 1
ATOM 1664 O O . ASN A 1 198 ? -6.476 19.383 5.737 1.00 91.75 198 ASN A O 1
ATOM 1668 N N . LYS A 1 199 ? -5.017 20.094 7.274 1.00 92.81 199 LYS A N 1
ATOM 1669 C CA . LYS A 1 199 ? -5.661 21.405 7.457 1.00 92.81 199 LYS A CA 1
ATOM 1670 C C . LYS A 1 199 ? -5.554 22.277 6.211 1.00 92.81 199 LYS A C 1
ATOM 1672 O O . LYS A 1 199 ? -6.515 22.960 5.878 1.00 92.81 199 LYS A O 1
ATOM 1677 N N . ALA A 1 200 ? -4.408 22.255 5.533 1.00 91.75 200 ALA A N 1
ATOM 1678 C CA . ALA A 1 200 ? -4.185 23.057 4.337 1.00 91.75 200 ALA A CA 1
ATOM 1679 C C . ALA A 1 200 ? -4.948 22.516 3.119 1.00 91.75 200 ALA A C 1
ATOM 1681 O O . ALA A 1 200 ? -5.530 23.294 2.369 1.00 91.75 200 ALA A O 1
ATOM 1682 N N . GLN A 1 201 ? -4.934 21.197 2.911 1.00 88.81 201 GLN A N 1
ATOM 1683 C CA . GLN A 1 201 ? -5.493 20.572 1.707 1.00 88.81 201 GLN A CA 1
ATOM 1684 C C . GLN A 1 201 ? -6.940 20.102 1.880 1.00 88.81 201 GLN A C 1
ATOM 1686 O O . GLN A 1 201 ? -7.698 20.126 0.920 1.00 88.81 201 GLN A O 1
ATOM 1691 N N . PHE A 1 202 ? -7.333 19.694 3.090 1.00 91.00 202 PHE A N 1
ATOM 1692 C CA . PHE A 1 202 ? -8.625 19.062 3.376 1.00 91.00 202 PHE A CA 1
ATOM 1693 C C . PHE A 1 202 ? -9.300 19.618 4.651 1.00 91.00 202 PHE A C 1
ATOM 1695 O O . PHE A 1 202 ? -9.756 18.835 5.495 1.00 91.00 202 PHE A O 1
ATOM 1702 N N . PRO A 1 203 ? -9.418 20.949 4.835 1.00 91.12 203 PRO A N 1
ATOM 1703 C CA . PRO A 1 203 ? -9.935 21.537 6.079 1.00 91.12 203 PRO A CA 1
ATOM 1704 C C . PRO A 1 203 ? -11.351 21.058 6.440 1.00 91.12 203 PRO A C 1
ATOM 1706 O O . PRO A 1 203 ? -11.690 20.934 7.615 1.00 91.12 203 PRO A O 1
ATOM 1709 N N . HIS A 1 204 ? -12.175 20.732 5.440 1.00 91.19 204 HIS A N 1
ATOM 1710 C CA . HIS A 1 204 ? -13.564 20.285 5.605 1.00 91.19 204 HIS A CA 1
ATOM 1711 C C . HIS A 1 204 ? -13.718 18.826 6.071 1.00 91.19 204 HIS A C 1
ATOM 1713 O O . HIS A 1 204 ? -14.842 18.338 6.212 1.00 91.19 204 HIS A O 1
ATOM 1719 N N . THR A 1 205 ? -12.605 18.128 6.312 1.00 94.69 205 THR A N 1
ATOM 1720 C CA . THR A 1 205 ? -12.580 16.745 6.819 1.00 94.69 205 THR A CA 1
ATOM 1721 C C . THR A 1 205 ? -12.303 16.641 8.311 1.00 94.69 205 THR A C 1
ATOM 1723 O O . THR A 1 205 ? -12.366 15.540 8.864 1.00 94.69 205 THR A O 1
ATOM 1726 N N . LEU A 1 206 ? -11.976 17.761 8.962 1.00 95.75 206 LEU A N 1
ATOM 1727 C CA . LEU A 1 206 ? -11.711 17.796 10.391 1.00 95.75 206 LEU A CA 1
ATOM 1728 C C . LEU A 1 206 ? -12.963 17.371 11.164 1.00 95.75 206 LEU A C 1
ATOM 1730 O O . LEU A 1 206 ? -14.038 17.951 11.005 1.00 95.75 206 LEU A O 1
ATOM 1734 N N . ILE A 1 207 ? -12.805 16.370 12.024 1.00 96.75 207 ILE A N 1
ATOM 1735 C CA . ILE A 1 207 ? -13.886 15.858 12.857 1.00 96.75 207 ILE A CA 1
ATOM 1736 C C . ILE A 1 207 ? -13.932 16.683 14.148 1.00 96.75 207 ILE A C 1
ATOM 1738 O O . ILE A 1 207 ? -12.931 16.722 14.875 1.00 96.75 207 ILE A O 1
ATOM 1742 N N . PRO A 1 208 ? -15.066 17.349 14.442 1.00 94.69 208 PRO A N 1
ATOM 1743 C CA . PRO A 1 208 ? -15.212 18.140 15.655 1.00 94.69 208 PRO A CA 1
ATOM 1744 C C . PRO A 1 208 ? -15.232 17.251 16.904 1.00 94.69 208 PRO A C 1
ATOM 1746 O O . PRO A 1 208 ? -15.372 16.026 16.831 1.00 94.69 208 PRO A O 1
ATOM 1749 N N . ASP A 1 209 ? -15.102 17.879 18.070 1.00 95.50 209 ASP A N 1
ATOM 1750 C CA . ASP A 1 209 ? -15.271 17.181 19.341 1.00 95.50 209 ASP A CA 1
ATOM 1751 C C . ASP A 1 209 ? -16.693 16.611 19.468 1.00 95.50 209 ASP A C 1
ATOM 1753 O O . ASP A 1 209 ? -17.674 17.217 19.037 1.00 95.50 209 ASP A O 1
ATOM 1757 N N . GLY A 1 210 ? -16.791 15.407 20.031 1.00 94.81 210 GLY A N 1
ATOM 1758 C CA . GLY A 1 210 ? -18.037 14.652 20.137 1.00 94.81 210 GLY A CA 1
ATOM 1759 C C . GLY A 1 210 ? -17.792 13.146 20.209 1.00 94.81 210 GLY A C 1
ATOM 1760 O O . GLY A 1 210 ? -16.648 12.690 20.309 1.00 94.81 210 GLY A O 1
ATOM 1761 N N . ASP A 1 211 ? -18.868 12.361 20.147 1.00 94.94 211 ASP A N 1
ATOM 1762 C CA . ASP A 1 211 ? -18.821 10.905 20.335 1.00 94.94 211 ASP A CA 1
ATOM 1763 C C . ASP A 1 211 ? -17.921 10.198 19.321 1.00 94.94 211 ASP A C 1
ATOM 1765 O O . ASP A 1 211 ? -17.133 9.330 19.705 1.00 94.94 211 ASP A O 1
ATOM 1769 N N . THR A 1 212 ? -18.000 10.577 18.043 1.00 96.56 212 THR A N 1
ATOM 1770 C CA . THR A 1 212 ? -17.178 9.985 16.981 1.00 96.56 212 THR A CA 1
ATOM 1771 C C . THR A 1 212 ? -15.694 10.185 17.257 1.00 96.56 212 THR A C 1
ATOM 1773 O O . THR A 1 212 ? -14.944 9.205 17.283 1.00 96.56 212 THR A O 1
ATOM 1776 N N . LYS A 1 213 ? -15.267 11.425 17.538 1.00 97.50 213 LYS A N 1
ATOM 1777 C CA . LYS A 1 213 ? -13.867 11.715 17.858 1.00 97.50 213 LYS A CA 1
ATOM 1778 C C . LYS A 1 213 ? -13.439 10.971 19.117 1.00 97.50 213 LYS A C 1
ATOM 1780 O O . LYS A 1 213 ? -12.493 10.196 19.054 1.00 97.50 213 LYS A O 1
ATOM 1785 N N . THR A 1 214 ? -14.188 11.102 20.211 1.00 97.38 214 THR A N 1
ATOM 1786 C CA . THR A 1 214 ? -13.896 10.435 21.490 1.00 97.38 214 THR A CA 1
ATOM 1787 C C . THR A 1 214 ? -13.725 8.924 21.347 1.00 97.38 214 THR A C 1
ATOM 1789 O O . THR A 1 214 ? -12.814 8.344 21.937 1.00 97.38 214 THR A O 1
ATOM 1792 N N . ASN A 1 215 ? -14.577 8.255 20.567 1.00 97.56 215 ASN A N 1
ATOM 1793 C CA . ASN A 1 215 ? -14.486 6.810 20.386 1.00 97.56 215 ASN A CA 1
ATOM 1794 C C . ASN A 1 215 ? -13.305 6.405 19.498 1.00 97.56 215 ASN A C 1
ATOM 1796 O O . ASN A 1 215 ? -12.551 5.503 19.879 1.00 97.56 215 ASN A O 1
ATOM 1800 N N . LEU A 1 216 ? -13.125 7.061 18.349 1.00 97.56 216 LEU A N 1
ATOM 1801 C CA . LEU A 1 216 ? -12.083 6.712 17.377 1.00 97.56 216 LEU A CA 1
ATOM 1802 C C . LEU A 1 216 ? -10.670 7.040 17.882 1.00 97.56 216 LEU A C 1
ATOM 1804 O O . LEU A 1 216 ? -9.728 6.320 17.555 1.00 97.56 216 LEU A O 1
ATOM 1808 N N . THR A 1 217 ? -10.520 8.053 18.739 1.00 97.25 217 THR A N 1
ATOM 1809 C CA . THR A 1 217 ? -9.234 8.409 19.364 1.00 97.25 217 THR A CA 1
ATOM 1810 C C . THR A 1 217 ? -8.981 7.691 20.693 1.00 97.25 217 THR A C 1
ATOM 1812 O O . THR A 1 217 ? -7.888 7.769 21.246 1.00 97.25 217 THR A O 1
ATOM 1815 N N . SER A 1 218 ? -9.950 6.922 21.209 1.00 96.19 218 SER A N 1
ATOM 1816 C CA . SER A 1 218 ? -9.852 6.281 22.532 1.00 96.19 218 SER A CA 1
ATOM 1817 C C . SER A 1 218 ? -8.756 5.215 22.660 1.00 96.19 218 SER A C 1
ATOM 1819 O O . SER A 1 218 ? -8.425 4.811 23.786 1.00 96.19 218 SER A O 1
ATOM 1821 N N . LEU A 1 219 ? -8.267 4.694 21.525 1.00 95.38 219 LEU A N 1
ATOM 1822 C CA . LEU A 1 219 ? -7.344 3.558 21.416 1.00 95.38 219 LEU A CA 1
ATOM 1823 C C . LEU A 1 219 ? -7.796 2.333 22.237 1.00 95.38 219 LEU A C 1
ATOM 1825 O O . LEU A 1 219 ? -6.978 1.591 22.782 1.00 95.38 219 LEU A O 1
ATOM 1829 N N . LYS A 1 220 ? -9.109 2.140 22.412 1.00 96.31 220 LYS A N 1
ATOM 1830 C CA . LYS A 1 220 ? -9.677 0.963 23.085 1.00 96.31 220 LYS A CA 1
ATOM 1831 C C . LYS A 1 220 ? -9.792 -0.197 22.097 1.00 96.31 220 LYS A C 1
ATOM 1833 O O . LYS A 1 220 ? -9.950 0.014 20.898 1.00 96.31 220 LYS A O 1
ATOM 1838 N N . GLU A 1 221 ? -9.753 -1.432 22.597 1.00 94.88 221 GLU A N 1
ATOM 1839 C CA . GLU A 1 221 ? -10.014 -2.618 21.763 1.00 94.88 221 GLU A CA 1
ATOM 1840 C C . GLU A 1 221 ? -11.466 -2.676 21.292 1.00 94.88 221 GLU A C 1
ATOM 1842 O O . GLU A 1 221 ? -11.749 -3.159 20.203 1.00 94.88 221 GLU A O 1
ATOM 1847 N N . LYS A 1 222 ? -12.384 -2.149 22.100 1.00 97.06 222 LYS A N 1
ATOM 1848 C CA . LYS A 1 222 ? -13.792 -2.002 21.761 1.00 97.06 222 LYS A CA 1
ATOM 1849 C C . LYS A 1 222 ? -14.141 -0.523 21.681 1.00 97.06 222 LYS A C 1
ATOM 1851 O O . LYS A 1 222 ? -13.889 0.219 22.631 1.00 97.06 222 LYS A O 1
ATOM 1856 N N . ILE A 1 223 ? -14.739 -0.127 20.565 1.00 97.94 223 ILE A N 1
ATOM 1857 C CA . ILE A 1 223 ? -15.168 1.248 20.290 1.00 97.94 223 ILE A CA 1
ATOM 1858 C C . ILE A 1 223 ? -16.596 1.259 19.748 1.00 97.94 223 ILE A C 1
ATOM 1860 O O . ILE A 1 223 ? -17.115 0.221 19.326 1.00 97.94 223 ILE A O 1
ATOM 1864 N N . TYR A 1 224 ? -17.214 2.436 19.742 1.00 97.25 224 TYR A N 1
ATOM 1865 C CA . TYR A 1 224 ? -18.534 2.649 19.164 1.00 97.25 224 TYR A CA 1
ATOM 1866 C C . TYR A 1 224 ? -18.481 3.707 18.066 1.00 97.25 224 TYR A C 1
ATOM 1868 O O . TYR A 1 224 ? -17.834 4.736 18.222 1.00 97.25 224 TYR A O 1
ATOM 1876 N N . TYR A 1 225 ? -19.177 3.459 16.962 1.00 96.88 225 TYR A N 1
ATOM 1877 C CA . TYR A 1 225 ? -19.346 4.424 15.877 1.00 96.88 225 TYR A CA 1
ATOM 1878 C C . TYR A 1 225 ? -20.806 4.383 15.431 1.00 96.88 225 TYR A C 1
ATOM 1880 O O . TYR A 1 225 ? -21.310 3.313 15.077 1.00 96.88 225 TYR A O 1
ATOM 1888 N N . HIS A 1 226 ? -21.501 5.518 15.552 1.00 93.62 226 HIS A N 1
ATOM 1889 C CA . HIS A 1 226 ? -22.961 5.628 15.406 1.00 93.62 226 HIS A CA 1
ATOM 1890 C C . HIS A 1 226 ? -23.743 4.575 16.210 1.00 93.62 226 HIS A C 1
ATOM 1892 O O . HIS A 1 226 ? -24.618 3.886 15.689 1.00 93.62 226 HIS A O 1
ATOM 1898 N N . GLY A 1 227 ? -23.377 4.387 17.483 1.00 92.12 227 GLY A N 1
ATOM 1899 C CA . GLY A 1 227 ? -24.026 3.425 18.383 1.00 92.12 227 GLY A CA 1
ATOM 1900 C C . GLY A 1 227 ? -23.736 1.947 18.084 1.00 92.12 227 GLY A C 1
ATOM 1901 O O . GLY A 1 227 ? -24.160 1.078 18.844 1.00 92.12 227 GLY A O 1
ATOM 1902 N N . ILE A 1 228 ? -22.983 1.635 17.024 1.00 95.75 228 ILE A N 1
ATOM 1903 C CA . ILE A 1 228 ? -22.615 0.262 16.676 1.00 95.75 228 ILE A CA 1
ATOM 1904 C C . ILE A 1 228 ? -21.257 -0.096 17.276 1.00 95.75 228 ILE A C 1
ATOM 1906 O O . ILE A 1 228 ? -20.301 0.669 17.181 1.00 95.75 228 ILE A O 1
ATOM 1910 N N . GLU A 1 229 ? -21.170 -1.286 17.871 1.00 97.56 229 GLU A N 1
ATOM 1911 C CA . GLU A 1 229 ? -19.940 -1.819 18.456 1.00 97.56 229 GLU A CA 1
ATOM 1912 C C . GLU A 1 229 ? -18.962 -2.313 17.376 1.00 97.56 229 GLU A C 1
ATOM 1914 O O . GLU A 1 229 ? -19.318 -3.102 16.494 1.00 97.56 229 GLU A O 1
ATOM 1919 N N . TYR A 1 230 ? -17.694 -1.933 17.519 1.00 98.19 230 TYR A N 1
ATOM 1920 C CA . TYR A 1 230 ? -16.577 -2.464 16.745 1.00 98.19 230 TYR A CA 1
ATOM 1921 C C . TYR A 1 230 ? -15.508 -3.031 17.667 1.00 98.19 230 TYR A C 1
ATOM 1923 O O . TYR A 1 230 ? -15.265 -2.514 18.757 1.00 98.19 230 TYR A O 1
ATOM 1931 N N . ASN A 1 231 ? -14.849 -4.087 17.198 1.00 97.31 231 ASN A N 1
ATOM 1932 C CA . ASN A 1 231 ? -13.755 -4.732 17.909 1.00 97.31 231 ASN A CA 1
ATOM 1933 C C . ASN A 1 231 ? -12.476 -4.649 17.079 1.00 97.31 231 ASN A C 1
ATOM 1935 O O . ASN A 1 231 ? -12.493 -4.970 15.889 1.00 97.31 231 ASN A O 1
ATOM 1939 N N . LEU A 1 232 ? -11.382 -4.250 17.717 1.00 97.81 232 LEU A N 1
ATOM 1940 C CA . LEU A 1 232 ? -10.048 -4.261 17.147 1.00 97.81 232 LEU A CA 1
ATOM 1941 C C . LEU A 1 232 ? -9.699 -5.695 16.767 1.00 97.81 232 LEU A C 1
ATOM 1943 O O . LEU A 1 232 ? -9.788 -6.620 17.580 1.00 97.81 232 LEU A O 1
ATOM 1947 N N . ASP A 1 233 ? -9.339 -5.872 15.508 1.00 97.44 233 ASP A N 1
ATOM 1948 C CA . ASP A 1 233 ? -9.096 -7.185 14.937 1.00 97.44 233 ASP A CA 1
ATOM 1949 C C . ASP A 1 233 ? -7.622 -7.371 14.598 1.00 97.44 233 ASP A C 1
ATOM 1951 O O . ASP A 1 233 ? -7.036 -8.397 14.944 1.00 97.44 233 ASP A O 1
ATOM 1955 N N . SER A 1 234 ? -7.015 -6.343 14.006 1.00 97.94 234 SER A N 1
ATOM 1956 C CA . SER A 1 234 ? -5.608 -6.338 13.619 1.00 97.94 234 SER A CA 1
ATOM 1957 C C . SER A 1 234 ? -4.997 -4.940 13.659 1.00 97.94 234 SER A C 1
ATOM 1959 O O . SER A 1 234 ? -5.702 -3.930 13.626 1.00 97.94 234 SER A O 1
ATOM 1961 N N . VAL A 1 235 ? -3.668 -4.893 13.674 1.00 98.25 235 VAL A N 1
ATOM 1962 C CA . VAL A 1 235 ? -2.861 -3.675 13.643 1.00 98.25 235 VAL A CA 1
ATOM 1963 C C . VAL A 1 235 ? -1.731 -3.849 12.637 1.00 98.25 235 VAL A C 1
ATOM 1965 O O . VAL A 1 235 ? -0.953 -4.791 12.751 1.00 98.25 235 VAL A O 1
ATOM 1968 N N . ILE A 1 236 ? -1.591 -2.930 11.687 1.00 98.06 236 ILE A N 1
ATOM 1969 C CA . ILE A 1 236 ? -0.419 -2.875 10.802 1.00 98.06 236 ILE A CA 1
ATOM 1970 C C . ILE A 1 236 ? 0.575 -1.883 11.392 1.00 98.06 236 ILE A C 1
ATOM 1972 O O . ILE A 1 236 ? 0.201 -0.755 11.715 1.00 98.06 236 ILE A O 1
ATOM 1976 N N . LEU A 1 237 ? 1.832 -2.298 11.528 1.00 95.50 237 LEU A N 1
ATOM 1977 C CA . LEU A 1 237 ? 2.903 -1.507 12.125 1.00 95.50 237 LEU A CA 1
ATOM 1978 C C . LEU A 1 237 ? 3.975 -1.189 11.088 1.00 95.50 237 LEU A C 1
ATOM 1980 O O . LEU A 1 237 ? 4.399 -2.076 10.350 1.00 95.50 237 LEU A O 1
ATOM 1984 N N . ALA A 1 238 ? 4.473 0.044 11.110 1.00 92.44 238 ALA A N 1
ATOM 1985 C CA . ALA A 1 238 ? 5.768 0.388 10.532 1.00 92.44 238 ALA A CA 1
ATOM 1986 C C . ALA A 1 238 ? 6.838 0.420 11.634 1.00 92.44 238 ALA A C 1
ATOM 1988 O O . ALA A 1 238 ? 6.535 0.723 12.792 1.00 92.44 238 ALA A O 1
ATOM 1989 N N . ASN A 1 239 ? 8.096 0.135 11.291 1.00 90.06 239 ASN A N 1
ATOM 1990 C CA . ASN A 1 239 ? 9.186 0.297 12.250 1.00 90.06 239 ASN A CA 1
ATOM 1991 C C . ASN A 1 239 ? 9.379 1.781 12.601 1.00 90.06 239 ASN A C 1
ATOM 1993 O O . ASN A 1 239 ? 9.469 2.635 11.719 1.00 90.06 239 ASN A O 1
ATOM 1997 N N . TRP A 1 240 ? 9.456 2.096 13.895 1.00 86.62 240 TRP A N 1
ATOM 1998 C CA . TRP A 1 240 ? 9.542 3.484 14.368 1.00 86.62 240 TRP A CA 1
ATOM 1999 C C . TRP A 1 240 ? 10.966 4.054 14.282 1.00 86.62 240 TRP A C 1
ATOM 2001 O O . TRP A 1 240 ? 11.150 5.265 14.277 1.00 86.62 240 TRP A O 1
ATOM 2011 N N . ASN A 1 241 ? 11.985 3.197 14.189 1.00 83.25 241 ASN A N 1
ATOM 2012 C CA . ASN A 1 241 ? 13.400 3.570 14.110 1.00 83.25 241 ASN A CA 1
ATOM 2013 C C . ASN A 1 241 ? 13.936 3.544 12.666 1.00 83.25 241 ASN A C 1
ATOM 2015 O O . ASN A 1 241 ? 14.983 2.958 12.396 1.00 83.25 241 ASN A O 1
ATOM 2019 N N . LYS A 1 242 ? 13.214 4.152 11.719 1.00 65.94 242 LYS A N 1
ATOM 2020 C CA . LYS A 1 242 ? 13.534 4.115 10.283 1.00 65.94 242 LYS A CA 1
ATOM 2021 C C . LYS A 1 242 ? 14.813 4.908 9.954 1.00 65.94 242 LYS A C 1
ATOM 2023 O O . LYS A 1 242 ? 14.739 6.041 9.496 1.00 65.94 242 LYS A O 1
ATOM 2028 N N . LYS A 1 243 ? 15.988 4.317 10.202 1.00 63.19 243 LYS A N 1
ATOM 2029 C CA . LYS A 1 243 ? 17.297 4.900 9.856 1.00 63.19 243 LYS A CA 1
ATOM 2030 C C . LYS A 1 243 ? 17.727 4.547 8.431 1.00 63.19 243 LYS A C 1
ATOM 2032 O O . LYS A 1 243 ? 18.050 5.440 7.662 1.00 63.19 243 LYS A O 1
ATOM 2037 N N . LYS A 1 244 ? 17.723 3.253 8.082 1.00 62.31 244 LYS A N 1
ATOM 2038 C CA . LYS A 1 244 ? 18.200 2.749 6.776 1.00 62.31 244 LYS A CA 1
ATOM 2039 C C . LYS A 1 244 ? 17.184 1.890 6.020 1.00 62.31 244 LYS A C 1
ATOM 2041 O O . LYS A 1 244 ? 17.174 1.902 4.795 1.00 62.31 244 LYS A O 1
ATOM 2046 N N . ILE A 1 245 ? 16.317 1.163 6.731 1.00 72.44 245 ILE A N 1
ATOM 2047 C CA . ILE A 1 245 ? 15.369 0.203 6.143 1.00 72.44 245 ILE A CA 1
ATOM 2048 C C . ILE A 1 245 ? 13.968 0.439 6.723 1.00 72.44 245 ILE A C 1
ATOM 2050 O O . ILE A 1 245 ? 13.799 0.619 7.933 1.00 72.44 245 ILE A O 1
ATOM 2054 N N . GLY A 1 246 ? 12.962 0.464 5.845 1.00 83.00 246 GLY A N 1
ATOM 2055 C CA . GLY A 1 246 ? 11.549 0.449 6.218 1.00 83.00 246 GLY A CA 1
ATOM 2056 C C . GLY A 1 246 ? 10.981 -0.964 6.120 1.00 83.00 246 GLY A C 1
ATOM 2057 O O . GLY A 1 246 ? 11.195 -1.637 5.115 1.00 83.00 246 GLY A O 1
ATOM 2058 N N . HIS A 1 247 ? 10.244 -1.401 7.136 1.00 89.75 247 HIS A N 1
ATOM 2059 C CA . HIS A 1 247 ? 9.558 -2.691 7.151 1.00 89.75 247 HIS A CA 1
ATOM 2060 C C . HIS A 1 247 ? 8.169 -2.560 7.771 1.00 89.75 247 HIS A C 1
ATOM 2062 O O . HIS A 1 247 ? 7.958 -1.741 8.670 1.00 89.75 247 HIS A O 1
ATOM 2068 N N . ALA A 1 248 ? 7.237 -3.379 7.289 1.00 92.81 248 ALA A N 1
ATOM 2069 C CA . ALA A 1 248 ? 5.873 -3.435 7.789 1.00 92.81 248 ALA A CA 1
ATOM 2070 C C . ALA A 1 248 ? 5.545 -4.839 8.298 1.00 92.81 248 ALA A C 1
ATOM 2072 O O . ALA A 1 248 ? 5.856 -5.835 7.646 1.00 92.81 248 ALA A O 1
ATOM 2073 N N . ILE A 1 249 ? 4.891 -4.900 9.455 1.00 94.06 249 ILE A N 1
ATOM 2074 C CA . ILE A 1 249 ? 4.438 -6.142 10.090 1.00 94.06 249 ILE A CA 1
ATOM 2075 C C . ILE A 1 249 ? 2.971 -6.023 10.496 1.00 94.06 249 ILE A C 1
ATOM 2077 O O . ILE A 1 249 ? 2.411 -4.924 10.500 1.00 94.06 249 ILE A O 1
ATOM 2081 N N . ALA A 1 250 ? 2.348 -7.141 10.862 1.00 95.75 250 ALA A N 1
ATOM 2082 C CA . ALA A 1 250 ? 0.962 -7.158 11.316 1.00 95.75 250 ALA A CA 1
ATOM 2083 C C . ALA A 1 250 ? 0.826 -7.846 12.677 1.00 95.75 250 ALA A C 1
ATOM 2085 O O . ALA A 1 250 ? 1.343 -8.941 12.881 1.00 95.75 250 ALA A O 1
ATOM 2086 N N . GLY A 1 251 ? 0.095 -7.222 13.595 1.00 95.81 251 GLY A N 1
ATOM 2087 C CA . GLY A 1 251 ? -0.535 -7.901 14.719 1.00 95.81 251 GLY A CA 1
ATOM 2088 C C . GLY A 1 251 ? -1.941 -8.333 14.319 1.00 95.81 251 GLY A C 1
ATOM 2089 O O . GLY A 1 251 ? -2.697 -7.521 13.792 1.00 95.81 251 GLY A O 1
ATOM 2090 N N . ILE A 1 252 ? -2.305 -9.590 14.550 1.00 94.44 252 ILE A N 1
ATOM 2091 C CA . ILE A 1 252 ? -3.623 -10.130 14.187 1.00 94.44 252 ILE A CA 1
ATOM 2092 C C . ILE A 1 252 ? -4.256 -10.878 15.352 1.00 94.44 252 ILE A C 1
ATOM 2094 O O . ILE A 1 252 ? -3.565 -11.286 16.291 1.00 94.44 252 ILE A O 1
ATOM 2098 N N . SER A 1 253 ? -5.567 -11.087 15.274 1.00 92.62 253 SER A N 1
ATOM 2099 C CA . SER A 1 253 ? -6.291 -11.949 16.203 1.00 92.62 253 SER A CA 1
ATOM 2100 C C . SER A 1 253 ? -6.638 -13.300 15.572 1.00 92.62 253 SER A C 1
ATOM 2102 O O . SER A 1 253 ? -6.991 -13.381 14.398 1.00 92.62 253 SER A O 1
ATOM 2104 N N . CYS A 1 254 ? -6.547 -14.375 16.356 1.00 87.62 254 CYS A N 1
ATOM 2105 C CA . CYS A 1 254 ? -6.979 -15.719 15.975 1.00 87.62 254 CYS A CA 1
ATOM 2106 C C . CYS A 1 254 ? -7.467 -16.479 17.213 1.00 87.62 254 CYS A C 1
ATOM 2108 O O . CYS A 1 254 ? -6.787 -16.495 18.237 1.00 87.62 254 CYS A O 1
ATOM 2110 N N . LYS A 1 255 ? -8.669 -17.070 17.147 1.00 83.75 255 LYS A N 1
ATOM 2111 C CA . LYS A 1 255 ? -9.367 -17.714 18.281 1.00 83.75 255 LYS A CA 1
ATOM 2112 C C . LYS A 1 255 ? -9.282 -16.903 19.587 1.00 83.75 255 LYS A C 1
ATOM 2114 O O . LYS A 1 255 ? -8.948 -17.433 20.642 1.00 83.75 255 LYS A O 1
ATOM 2119 N N . LYS A 1 256 ? -9.580 -15.598 19.512 1.00 83.00 256 LYS A N 1
ATOM 2120 C CA . LYS A 1 256 ? -9.512 -14.633 20.637 1.00 83.00 256 LYS A CA 1
ATOM 2121 C C . LYS A 1 256 ? -8.112 -14.439 21.257 1.00 83.00 256 LYS A C 1
ATOM 2123 O O . LYS A 1 256 ? -7.994 -13.737 22.254 1.00 83.00 256 LYS A O 1
ATOM 2128 N N . LYS A 1 257 ? -7.061 -15.013 20.670 1.00 89.88 257 LYS A N 1
ATOM 2129 C CA . LYS A 1 257 ? -5.655 -14.772 21.019 1.00 89.88 257 LYS A CA 1
ATOM 2130 C C . LYS A 1 257 ? -5.027 -13.806 20.017 1.00 89.88 257 LYS A C 1
ATOM 2132 O O . LYS A 1 257 ? -5.561 -13.596 18.927 1.00 89.88 257 LYS A O 1
ATOM 2137 N N . LYS A 1 258 ? -3.892 -13.223 20.390 1.00 92.06 258 LYS A N 1
ATOM 2138 C CA . LYS A 1 258 ? -3.159 -12.232 19.600 1.00 92.06 258 LYS A CA 1
ATOM 2139 C C . LYS A 1 258 ? -1.826 -12.792 19.122 1.00 92.06 258 LYS A C 1
ATOM 2141 O O . LYS A 1 258 ? -1.148 -13.518 19.852 1.00 92.06 258 LYS A O 1
ATOM 2146 N N . TYR A 1 259 ? -1.478 -12.457 17.886 1.00 91.00 259 TYR A N 1
ATOM 2147 C CA . TYR A 1 259 ? -0.285 -12.943 17.202 1.00 91.00 259 TYR A CA 1
ATOM 2148 C C . TYR A 1 259 ? 0.407 -11.819 16.431 1.00 91.00 259 TYR A C 1
ATOM 2150 O O . TYR A 1 259 ? -0.219 -10.799 16.134 1.00 91.00 259 TYR A O 1
ATOM 2158 N N . ILE A 1 260 ? 1.674 -12.031 16.072 1.00 91.12 260 ILE A N 1
ATOM 2159 C CA . ILE A 1 260 ? 2.450 -11.210 15.139 1.00 91.12 260 ILE A CA 1
ATOM 2160 C C . ILE A 1 260 ? 2.807 -12.031 13.899 1.00 91.12 260 ILE A C 1
ATOM 2162 O O . ILE A 1 260 ? 3.190 -13.197 13.984 1.00 91.12 260 ILE A O 1
ATOM 2166 N N . TYR A 1 261 ? 2.746 -11.364 12.755 1.00 90.12 261 TYR A N 1
ATOM 2167 C CA . TYR A 1 261 ? 3.320 -11.767 11.483 1.00 90.12 261 TYR A CA 1
ATOM 2168 C C . TYR A 1 261 ? 4.430 -10.786 11.091 1.00 90.12 261 TYR A C 1
ATOM 2170 O O . TYR A 1 261 ? 4.178 -9.582 11.050 1.00 90.12 261 TYR A O 1
ATOM 2178 N N . ASN A 1 262 ? 5.633 -11.282 10.778 1.00 85.69 262 ASN A N 1
ATOM 2179 C CA . ASN A 1 262 ? 6.790 -10.453 10.404 1.00 85.69 262 ASN A CA 1
ATOM 2180 C C . ASN A 1 262 ? 7.279 -10.629 8.951 1.00 85.69 262 ASN A C 1
ATOM 2182 O O . ASN A 1 262 ? 8.140 -9.860 8.525 1.00 85.69 262 ASN A O 1
ATOM 2186 N N . GLY A 1 263 ? 6.753 -11.613 8.213 1.00 80.56 263 GLY A N 1
ATOM 2187 C CA . GLY A 1 263 ? 7.130 -11.919 6.827 1.00 80.56 263 GLY A CA 1
ATOM 2188 C C . GLY A 1 263 ? 8.497 -12.573 6.626 1.00 80.56 263 GLY A C 1
ATOM 2189 O O . GLY A 1 263 ? 8.953 -12.659 5.489 1.00 80.56 263 GLY A O 1
ATOM 2190 N N . TRP A 1 264 ? 9.167 -13.012 7.692 1.00 77.81 264 TRP A N 1
ATOM 2191 C CA . TRP A 1 264 ? 10.521 -13.569 7.615 1.00 77.81 264 TRP A CA 1
ATOM 2192 C C . TRP A 1 264 ? 10.534 -15.087 7.461 1.00 77.81 264 TRP A C 1
ATOM 2194 O O . TRP A 1 264 ? 9.514 -15.756 7.626 1.00 77.81 264 TRP A O 1
ATOM 2204 N N . THR A 1 265 ? 11.711 -15.622 7.139 1.00 73.94 265 THR A N 1
ATOM 2205 C CA . THR A 1 265 ? 11.975 -17.057 7.020 1.00 73.94 265 THR A CA 1
ATOM 2206 C C . THR A 1 265 ? 13.105 -17.492 7.950 1.00 73.94 265 THR A C 1
ATOM 2208 O O . THR A 1 265 ? 13.977 -16.693 8.277 1.00 73.94 265 THR A O 1
ATOM 2211 N N . ARG A 1 266 ? 13.120 -18.773 8.325 1.00 64.88 266 ARG A N 1
ATOM 2212 C CA . ARG A 1 266 ? 14.205 -19.474 9.025 1.00 64.88 266 ARG A CA 1
ATOM 2213 C C . ARG A 1 266 ? 14.757 -20.619 8.184 1.00 64.88 266 ARG A C 1
ATOM 2215 O O . ARG A 1 266 ? 14.058 -21.140 7.322 1.00 64.88 266 ARG A O 1
ATOM 2222 N N . THR A 1 267 ? 15.981 -21.037 8.483 1.00 59.75 267 THR A N 1
ATOM 2223 C CA . THR A 1 267 ? 16.656 -22.167 7.823 1.00 59.75 267 THR A CA 1
ATOM 2224 C C . THR A 1 267 ? 16.272 -23.528 8.413 1.00 59.75 267 THR A C 1
ATOM 2226 O O . THR A 1 267 ? 16.328 -24.534 7.714 1.00 59.75 267 THR A O 1
ATOM 2229 N N . SER A 1 268 ? 15.858 -23.587 9.687 1.00 57.22 268 SER A N 1
ATOM 2230 C CA . SER A 1 268 ? 15.477 -24.834 10.367 1.00 57.22 268 SER A CA 1
ATOM 2231 C C . SER A 1 268 ? 14.286 -24.668 11.306 1.00 57.22 268 SER A C 1
ATOM 2233 O O . SER A 1 268 ? 14.097 -23.619 11.928 1.00 57.22 268 SER A O 1
ATOM 2235 N N . MET A 1 269 ? 13.500 -25.741 11.454 1.00 57.88 269 MET A N 1
ATOM 2236 C CA . MET A 1 269 ? 12.463 -25.822 12.478 1.00 57.88 269 MET A CA 1
ATOM 2237 C C . MET A 1 269 ? 12.995 -26.118 13.888 1.00 57.88 269 MET A C 1
ATOM 2239 O O . MET A 1 269 ? 12.328 -25.762 14.864 1.00 57.88 269 MET A O 1
ATOM 2243 N N . ASP A 1 270 ? 14.169 -26.746 13.983 1.00 56.66 270 ASP A N 1
ATOM 2244 C CA . ASP A 1 270 ? 14.822 -27.127 15.234 1.00 56.66 270 ASP A CA 1
ATOM 2245 C C . ASP A 1 270 ? 15.588 -25.930 15.835 1.00 56.66 270 ASP A C 1
ATOM 2247 O O . ASP A 1 270 ? 16.520 -25.425 15.198 1.00 56.66 270 ASP A O 1
ATOM 2251 N N . PRO A 1 271 ? 15.237 -25.473 17.056 1.00 58.12 271 PRO A N 1
ATOM 2252 C CA . PRO A 1 271 ? 15.949 -24.398 17.740 1.00 58.12 271 PRO A CA 1
ATOM 2253 C C . PRO A 1 271 ? 17.460 -24.630 17.900 1.00 58.12 271 PRO A C 1
ATOM 2255 O O . PRO A 1 271 ? 18.210 -23.657 17.919 1.00 58.12 271 PRO A O 1
ATOM 2258 N N . ALA A 1 272 ? 17.917 -25.884 17.987 1.00 61.25 272 ALA A N 1
ATOM 2259 C CA . ALA A 1 272 ? 19.338 -26.227 18.103 1.00 61.25 272 ALA A CA 1
ATOM 2260 C C . ALA A 1 272 ? 20.110 -26.095 16.775 1.00 61.25 272 ALA A C 1
ATOM 2262 O O . ALA A 1 272 ? 21.339 -26.123 16.757 1.00 61.25 272 ALA A O 1
ATOM 2263 N N . MET A 1 273 ? 19.399 -25.939 15.655 1.00 60.47 273 MET A N 1
ATOM 2264 C CA . MET A 1 273 ? 19.958 -25.904 14.300 1.00 60.47 273 MET A CA 1
ATOM 2265 C C . MET A 1 273 ? 19.846 -24.515 13.648 1.00 60.47 273 MET A C 1
ATOM 2267 O O . MET A 1 273 ? 20.133 -24.379 12.461 1.00 60.47 273 MET A O 1
ATOM 2271 N N . ILE A 1 274 ? 19.441 -23.486 14.408 1.00 57.53 274 ILE A N 1
ATOM 2272 C CA . ILE A 1 274 ? 19.208 -22.112 13.920 1.00 57.53 274 ILE A CA 1
ATOM 2273 C C . ILE A 1 274 ? 20.448 -21.507 13.238 1.00 57.53 274 ILE A C 1
ATOM 2275 O O . ILE A 1 274 ? 20.307 -20.778 12.259 1.00 57.53 274 ILE A O 1
ATOM 2279 N N . ASP A 1 275 ? 21.653 -21.817 13.721 1.00 57.78 275 ASP A N 1
ATOM 2280 C CA . ASP A 1 275 ? 22.903 -21.262 13.182 1.00 57.78 275 ASP A CA 1
ATOM 2281 C C . ASP A 1 275 ? 23.533 -22.120 12.066 1.00 57.78 275 ASP A C 1
ATOM 2283 O O . ASP A 1 275 ? 24.608 -21.787 11.567 1.00 57.78 275 ASP A O 1
ATOM 2287 N N . LYS A 1 276 ? 22.884 -23.213 11.634 1.00 57.16 276 LYS A N 1
ATOM 2288 C CA . LYS A 1 276 ? 23.377 -24.036 10.520 1.00 57.16 276 LYS A CA 1
ATOM 2289 C C . LYS A 1 276 ? 22.777 -23.569 9.193 1.00 57.16 276 LYS A C 1
ATOM 2291 O O . LYS A 1 276 ? 21.567 -23.369 9.068 1.00 57.16 276 LYS A O 1
ATOM 2296 N N . ALA A 1 277 ? 23.638 -23.409 8.189 1.00 51.28 277 ALA A N 1
ATOM 2297 C CA . ALA A 1 277 ? 23.243 -23.053 6.832 1.00 51.28 277 ALA A CA 1
ATOM 2298 C C . ALA A 1 277 ? 22.533 -24.242 6.166 1.00 51.28 277 ALA A C 1
ATOM 2300 O O . ALA A 1 277 ? 23.168 -25.143 5.626 1.00 51.28 277 ALA A O 1
ATOM 2301 N N . ILE A 1 278 ? 21.204 -24.256 6.239 1.00 55.50 278 ILE A N 1
ATOM 2302 C CA . ILE A 1 278 ? 20.350 -25.155 5.460 1.00 55.50 278 ILE A CA 1
ATOM 2303 C C . ILE A 1 278 ? 19.803 -24.349 4.277 1.00 55.50 278 ILE A C 1
ATOM 2305 O O . ILE A 1 278 ? 19.421 -23.191 4.432 1.00 55.50 278 ILE A O 1
ATOM 2309 N N . THR A 1 279 ? 19.760 -24.951 3.089 1.00 51.34 279 THR A N 1
ATOM 2310 C CA . THR A 1 279 ? 19.357 -24.312 1.822 1.00 51.34 279 THR A CA 1
ATOM 2311 C C . THR A 1 279 ? 17.859 -23.990 1.711 1.00 51.34 279 THR A C 1
ATOM 2313 O O . THR A 1 279 ? 17.446 -23.332 0.756 1.00 51.34 279 THR A O 1
ATOM 2316 N N . ARG A 1 280 ? 17.021 -24.419 2.666 1.00 56.34 280 ARG A N 1
ATOM 2317 C CA . ARG A 1 280 ? 15.561 -24.222 2.645 1.00 56.34 280 ARG A CA 1
ATOM 2318 C C . ARG A 1 280 ? 15.143 -23.035 3.523 1.00 56.34 280 ARG A C 1
ATOM 2320 O O . ARG A 1 280 ? 15.375 -23.037 4.725 1.00 56.34 280 ARG A O 1
ATOM 2327 N N . ASN A 1 281 ? 14.470 -22.048 2.927 1.00 67.44 281 ASN A N 1
ATOM 2328 C CA . ASN A 1 281 ? 13.896 -20.891 3.627 1.00 67.44 281 ASN A CA 1
ATOM 2329 C C . ASN A 1 281 ? 12.431 -21.158 4.014 1.00 67.44 281 ASN A C 1
ATOM 2331 O O . ASN A 1 281 ? 11.537 -21.047 3.177 1.00 67.44 281 ASN A O 1
ATOM 2335 N N . ILE A 1 282 ? 12.182 -21.476 5.284 1.00 68.69 282 ILE A N 1
ATOM 2336 C CA . ILE A 1 282 ? 10.862 -21.806 5.843 1.00 68.69 282 ILE A CA 1
ATOM 2337 C C . ILE A 1 282 ? 10.216 -20.539 6.426 1.00 68.69 282 ILE A C 1
ATOM 2339 O O . ILE A 1 282 ? 10.844 -19.906 7.273 1.00 68.69 282 ILE A O 1
ATOM 2343 N N . PRO A 1 283 ? 8.981 -20.152 6.059 1.00 74.50 283 PRO A N 1
ATOM 2344 C CA . PRO A 1 283 ? 8.303 -18.998 6.660 1.00 74.50 283 PRO A CA 1
ATOM 2345 C C . PRO A 1 283 ? 8.164 -19.125 8.181 1.00 74.50 283 PRO A C 1
ATOM 2347 O O . PRO A 1 283 ? 7.793 -20.183 8.691 1.00 74.50 283 PRO A O 1
ATOM 2350 N N . CYS A 1 284 ? 8.439 -18.041 8.909 1.00 75.94 284 CYS A N 1
ATOM 2351 C CA . CYS A 1 284 ? 8.211 -17.969 10.350 1.00 75.94 284 CYS A CA 1
ATOM 2352 C C . CYS A 1 284 ? 6.711 -18.085 10.642 1.00 75.94 284 CYS A C 1
ATOM 2354 O O . CYS A 1 284 ? 5.936 -17.269 10.139 1.00 75.94 284 CYS A O 1
ATOM 2356 N N . GLU A 1 285 ? 6.294 -19.038 11.476 1.00 76.62 285 GLU A N 1
ATOM 2357 C CA . GLU A 1 285 ? 4.888 -19.185 11.868 1.00 76.62 285 GLU A CA 1
ATOM 2358 C C . GLU A 1 285 ? 4.334 -17.929 12.572 1.00 76.62 285 GLU A C 1
ATOM 2360 O O . GLU A 1 285 ? 5.082 -17.070 13.046 1.00 76.62 285 GLU A O 1
ATOM 2365 N N . LEU A 1 286 ? 3.002 -17.826 12.682 1.00 82.19 286 LEU A N 1
ATOM 2366 C CA . LEU A 1 286 ? 2.374 -16.785 13.499 1.00 82.19 286 LEU A CA 1
ATOM 2367 C C . LEU A 1 286 ? 2.863 -16.882 14.947 1.00 82.19 286 LEU A C 1
ATOM 2369 O O . LEU A 1 286 ? 2.639 -17.877 15.638 1.00 82.19 286 LEU A O 1
ATOM 2373 N N . MET A 1 287 ? 3.488 -15.811 15.427 1.00 83.88 287 MET A N 1
ATOM 2374 C CA . MET A 1 287 ? 4.085 -15.761 16.759 1.00 83.88 287 MET A CA 1
ATOM 2375 C C . MET A 1 287 ? 3.035 -15.308 17.774 1.00 83.88 287 MET A C 1
ATOM 2377 O O . MET A 1 287 ? 2.536 -14.191 17.628 1.00 83.88 287 MET A O 1
ATOM 2381 N N . PRO A 1 288 ? 2.690 -16.096 18.810 1.00 86.88 288 PRO A N 1
ATOM 2382 C CA . PRO A 1 288 ? 1.834 -15.617 19.890 1.00 86.88 288 PRO A CA 1
ATOM 2383 C C . PRO A 1 288 ? 2.444 -14.384 20.536 1.00 86.88 288 PRO A C 1
ATOM 2385 O O . PRO A 1 288 ? 3.616 -14.387 20.919 1.00 86.88 288 PRO A O 1
ATOM 2388 N N . TYR A 1 289 ? 1.648 -13.333 20.654 1.00 88.31 289 TYR A N 1
ATOM 2389 C CA . TYR A 1 289 ? 2.120 -12.078 21.201 1.00 88.31 289 TYR A CA 1
ATOM 2390 C C . TYR A 1 289 ? 0.944 -11.234 21.675 1.00 88.31 289 TYR A C 1
ATOM 2392 O O . TYR A 1 289 ? 0.118 -10.807 20.868 1.00 88.31 289 TYR A O 1
ATOM 2400 N N . ASP A 1 290 ? 0.862 -10.994 22.981 1.00 90.06 290 ASP A N 1
ATOM 2401 C CA . ASP A 1 290 ? -0.237 -10.240 23.588 1.00 90.06 290 ASP A CA 1
ATOM 2402 C C . ASP A 1 290 ? -0.005 -8.729 23.477 1.00 90.06 290 ASP A C 1
ATOM 2404 O O . ASP A 1 290 ? 0.376 -8.043 24.423 1.00 90.06 290 ASP A O 1
ATOM 2408 N N . TRP A 1 291 ? -0.174 -8.210 22.265 1.00 93.19 291 TRP A N 1
ATOM 2409 C CA . TRP A 1 291 ? 0.032 -6.796 21.989 1.00 93.19 291 TRP A CA 1
ATOM 2410 C C . TRP A 1 291 ? -1.076 -5.905 22.575 1.00 93.19 291 TRP A C 1
ATOM 2412 O O . TRP A 1 291 ? -2.248 -6.279 22.646 1.00 93.19 291 TRP A O 1
ATOM 2422 N N . ASN A 1 292 ? -0.717 -4.673 22.945 1.00 92.06 292 ASN A N 1
ATOM 2423 C CA . ASN A 1 292 ? -1.613 -3.660 23.510 1.00 92.06 292 ASN A CA 1
ATOM 2424 C C . ASN A 1 292 ? -1.358 -2.306 22.833 1.00 92.06 292 ASN A C 1
ATOM 2426 O O . ASN A 1 292 ? -0.227 -1.838 22.781 1.00 92.06 292 ASN A O 1
ATOM 2430 N N . ILE A 1 293 ? -2.396 -1.657 22.308 1.00 93.81 293 ILE A N 1
ATOM 2431 C CA . ILE A 1 293 ? -2.226 -0.427 21.514 1.00 93.81 293 ILE A CA 1
ATOM 2432 C C . ILE A 1 293 ? -2.078 0.859 22.341 1.00 93.81 293 ILE A C 1
ATOM 2434 O O . ILE A 1 293 ? -1.711 1.897 21.791 1.00 93.81 293 ILE A O 1
ATOM 2438 N N . LYS A 1 294 ? -2.339 0.804 23.653 1.00 91.12 294 LYS A N 1
ATOM 2439 C CA . LYS A 1 294 ? -2.194 1.945 24.573 1.00 91.12 294 LYS A CA 1
ATOM 2440 C C . LYS A 1 294 ? -0.840 1.975 25.253 1.00 91.12 294 LYS A C 1
ATOM 2442 O O . LYS A 1 294 ? -0.241 3.035 25.382 1.00 91.12 294 LYS A O 1
ATOM 2447 N N . LYS A 1 295 ? -0.370 0.816 25.712 1.00 88.38 295 LYS A N 1
ATOM 2448 C CA . LYS A 1 295 ? 0.896 0.701 26.431 1.00 88.38 295 LYS A CA 1
ATOM 2449 C C . LYS A 1 295 ? 1.585 -0.593 26.054 1.00 88.38 295 LYS A C 1
ATOM 2451 O O . LYS A 1 295 ? 1.102 -1.673 26.382 1.00 88.38 295 LYS A O 1
ATOM 2456 N N . HIS A 1 296 ? 2.730 -0.468 25.401 1.00 86.62 296 HIS A N 1
ATOM 2457 C CA . HIS A 1 296 ? 3.511 -1.605 24.962 1.00 86.62 296 HIS A CA 1
ATOM 2458 C C . HIS A 1 296 ? 5.010 -1.305 24.976 1.00 86.62 296 HIS A C 1
ATOM 2460 O O . HIS A 1 296 ? 5.441 -0.177 24.730 1.00 86.62 296 HIS A O 1
ATOM 2466 N N . GLY A 1 297 ? 5.808 -2.334 25.263 1.00 85.81 297 GLY A N 1
ATOM 2467 C CA . GLY A 1 297 ? 7.264 -2.257 25.194 1.00 85.81 297 GLY A CA 1
ATOM 2468 C C . GLY A 1 297 ? 7.781 -2.217 23.756 1.00 85.81 297 GLY A C 1
ATOM 2469 O O . GLY A 1 297 ? 7.104 -2.646 22.819 1.00 85.81 297 GLY A O 1
ATOM 2470 N N . ASP A 1 298 ? 8.997 -1.712 23.584 1.00 88.12 298 ASP A N 1
ATOM 2471 C CA . ASP A 1 298 ? 9.704 -1.842 22.313 1.00 88.12 298 ASP A CA 1
ATOM 2472 C C . ASP A 1 298 ? 10.114 -3.297 22.092 1.00 88.12 298 ASP A C 1
ATOM 2474 O O . ASP A 1 298 ? 10.553 -3.984 23.014 1.00 88.12 298 ASP A O 1
ATOM 2478 N N . PHE A 1 299 ? 9.995 -3.753 20.852 1.00 88.31 299 PHE A N 1
ATOM 2479 C CA . PHE A 1 299 ? 10.529 -5.035 20.418 1.00 88.31 299 PHE A CA 1
ATOM 2480 C C . PHE A 1 299 ? 11.149 -4.882 19.037 1.00 88.31 299 PHE A C 1
ATOM 2482 O O . PHE A 1 299 ? 10.746 -4.017 18.259 1.00 88.31 299 PHE A O 1
ATOM 2489 N N . CYS A 1 300 ? 12.129 -5.714 18.721 1.00 85.75 300 CYS A N 1
ATOM 2490 C CA . CYS A 1 300 ? 12.792 -5.700 17.424 1.00 85.75 300 CYS A CA 1
ATOM 2491 C C . CYS A 1 300 ? 12.745 -7.095 16.817 1.00 85.75 300 CYS A C 1
ATOM 2493 O O . CYS A 1 300 ? 12.609 -8.094 17.524 1.00 85.75 300 CYS A O 1
ATOM 2495 N N . LEU A 1 301 ? 12.793 -7.176 15.494 1.00 79.25 301 LEU A N 1
ATOM 2496 C CA . LEU A 1 301 ? 12.772 -8.475 14.837 1.00 79.25 301 LEU A CA 1
ATOM 2497 C C . LEU A 1 301 ? 14.163 -9.114 14.879 1.00 79.25 301 LEU A C 1
ATOM 2499 O O . LEU A 1 301 ? 15.155 -8.468 14.549 1.00 79.25 301 LEU A O 1
ATOM 2503 N N . ASN A 1 302 ? 14.221 -10.399 15.231 1.00 72.81 302 ASN A N 1
ATOM 2504 C CA . ASN A 1 302 ? 15.437 -11.205 15.163 1.00 72.81 302 ASN A CA 1
ATOM 2505 C C . ASN A 1 302 ? 15.388 -12.142 13.952 1.00 72.81 302 ASN A C 1
ATOM 2507 O O . ASN A 1 302 ? 14.545 -13.041 13.887 1.00 72.81 302 ASN A O 1
ATOM 2511 N N . SER A 1 303 ? 16.286 -11.925 12.986 1.00 63.12 303 SER A N 1
ATOM 2512 C CA . SER A 1 303 ? 16.257 -12.623 11.692 1.00 63.12 303 SER A CA 1
ATOM 2513 C C . SER A 1 303 ? 16.660 -14.083 11.799 1.00 63.12 303 SER A C 1
ATOM 2515 O O . SER A 1 303 ? 16.357 -14.865 10.909 1.00 63.12 303 SER A O 1
ATOM 2517 N N . LYS A 1 304 ? 17.280 -14.465 12.917 1.00 66.06 304 LYS A N 1
ATOM 2518 C CA . LYS A 1 304 ? 17.672 -15.841 13.205 1.00 66.06 304 LYS A CA 1
ATOM 2519 C C . LYS A 1 304 ? 16.582 -16.614 13.944 1.00 66.06 304 LYS A C 1
ATOM 2521 O O . LYS A 1 304 ? 16.443 -17.814 13.751 1.00 66.06 304 LYS A O 1
ATOM 2526 N N . LYS A 1 305 ? 15.813 -15.951 14.814 1.00 67.44 305 LYS A N 1
ATOM 2527 C CA . LYS A 1 305 ? 14.965 -16.641 15.806 1.00 67.44 305 LYS A CA 1
ATOM 2528 C C . LYS A 1 305 ? 13.475 -16.690 15.478 1.00 67.44 305 LYS A C 1
ATOM 2530 O O . LYS A 1 305 ? 12.746 -17.325 16.230 1.00 67.44 305 LYS A O 1
ATOM 2535 N N . CYS A 1 306 ? 13.006 -16.047 14.401 1.00 70.31 306 CYS A N 1
ATOM 2536 C CA . CYS A 1 306 ? 11.573 -15.961 14.062 1.00 70.31 306 CYS A CA 1
ATOM 2537 C C . CYS A 1 306 ? 10.676 -15.503 15.232 1.00 70.31 306 CYS A C 1
ATOM 2539 O O . CYS A 1 306 ? 9.489 -15.790 15.227 1.00 70.31 306 CYS A O 1
ATOM 2541 N N . ILE A 1 307 ? 11.229 -14.835 16.249 1.00 70.69 307 ILE A N 1
ATOM 2542 C CA . ILE A 1 307 ? 10.538 -14.367 17.457 1.00 70.69 307 ILE A CA 1
ATOM 2543 C C . ILE A 1 307 ? 10.990 -12.919 17.695 1.00 70.69 307 ILE A C 1
ATOM 2545 O O . ILE A 1 307 ? 12.140 -12.591 17.380 1.00 70.69 307 ILE A O 1
ATOM 2549 N N . PRO A 1 308 ? 10.126 -12.031 18.221 1.00 73.38 308 PRO A N 1
ATOM 2550 C CA . PRO A 1 308 ? 10.532 -10.679 18.566 1.00 73.38 308 PRO A CA 1
ATOM 2551 C C . PRO A 1 308 ? 11.516 -10.686 19.740 1.00 73.38 308 PRO A C 1
ATOM 2553 O O . PRO A 1 308 ? 11.221 -11.251 20.795 1.00 73.38 308 PRO A O 1
ATOM 2556 N N . ASP A 1 309 ? 12.643 -9.998 19.590 1.00 75.94 309 ASP A N 1
ATOM 2557 C CA . ASP A 1 309 ? 13.544 -9.721 20.700 1.00 75.94 309 ASP A CA 1
ATOM 2558 C C . ASP A 1 309 ? 13.013 -8.525 21.490 1.00 75.94 309 ASP A C 1
ATOM 2560 O O . ASP A 1 309 ? 12.875 -7.408 20.978 1.00 75.94 309 ASP A O 1
ATOM 2564 N N . ILE A 1 310 ? 12.723 -8.761 22.767 1.00 67.75 310 ILE A N 1
ATOM 2565 C CA . ILE A 1 310 ? 12.400 -7.704 23.722 1.00 67.75 310 ILE A CA 1
ATOM 2566 C C . ILE A 1 310 ? 13.733 -7.185 24.266 1.00 67.75 310 ILE A C 1
ATOM 2568 O O . ILE A 1 310 ? 14.322 -7.777 25.172 1.00 67.75 310 ILE A O 1
ATOM 2572 N N . LEU A 1 311 ? 14.241 -6.107 23.668 1.00 66.62 311 LEU A N 1
ATOM 2573 C CA . LEU A 1 311 ? 15.485 -5.474 24.107 1.00 66.62 311 LEU A CA 1
ATOM 2574 C C . LEU A 1 311 ? 15.258 -4.763 25.446 1.00 66.62 311 LEU A C 1
ATOM 2576 O O . LEU A 1 311 ? 14.266 -4.053 25.617 1.00 66.62 311 LEU A O 1
ATOM 2580 N N . LYS A 1 312 ? 16.170 -4.954 26.405 1.00 56.50 312 LYS A N 1
ATOM 2581 C CA . LYS A 1 312 ? 15.989 -4.486 27.788 1.00 56.50 312 LYS A CA 1
ATOM 2582 C C . LYS A 1 312 ? 16.417 -3.033 27.981 1.00 56.50 312 LYS A C 1
ATOM 2584 O O . LYS A 1 312 ? 15.945 -2.384 28.912 1.00 56.50 312 LYS A O 1
ATOM 2589 N N . THR A 1 313 ? 17.288 -2.500 27.122 1.00 63.62 313 THR A N 1
ATOM 2590 C CA . THR A 1 313 ? 17.847 -1.151 27.289 1.00 63.62 313 THR A CA 1
ATOM 2591 C C . THR A 1 313 ? 17.711 -0.279 26.038 1.00 63.62 313 THR A C 1
ATOM 2593 O O . THR A 1 313 ? 17.879 -0.731 24.907 1.00 63.62 313 THR A O 1
ATOM 2596 N N . LYS A 1 314 ? 17.520 1.038 26.233 1.00 62.47 314 LYS A N 1
ATOM 2597 C CA . LYS A 1 314 ? 17.485 2.031 25.136 1.00 62.47 314 LYS A CA 1
ATOM 2598 C C . LYS A 1 314 ? 18.769 2.036 24.288 1.00 62.47 314 LYS A C 1
ATOM 2600 O O . LYS A 1 314 ? 18.728 2.411 23.117 1.00 62.47 314 LYS A O 1
ATOM 2605 N N . LYS A 1 315 ? 19.915 1.656 24.872 1.00 62.66 315 LYS A N 1
ATOM 2606 C CA . LYS A 1 315 ? 21.220 1.599 24.190 1.00 62.66 315 LYS A CA 1
ATOM 2607 C C . LYS A 1 315 ? 21.283 0.431 23.201 1.00 62.66 315 LYS A C 1
ATOM 2609 O O . LYS A 1 315 ? 21.813 0.614 22.110 1.00 62.66 315 LYS A O 1
ATOM 2614 N N . GLU A 1 316 ? 20.701 -0.717 23.545 1.00 63.00 316 GLU A N 1
ATOM 2615 C CA . GLU A 1 316 ? 20.550 -1.866 22.639 1.00 63.00 316 GLU A CA 1
ATOM 2616 C C . GLU A 1 316 ? 19.596 -1.526 21.489 1.00 63.00 316 GLU A C 1
ATOM 2618 O O . GLU A 1 316 ? 19.941 -1.714 20.327 1.00 63.00 316 GLU A O 1
ATOM 2623 N N . THR A 1 317 ? 18.450 -0.905 21.785 1.00 61.72 317 THR A N 1
ATOM 2624 C CA . THR A 1 317 ? 17.447 -0.531 20.771 1.00 61.72 317 THR A CA 1
ATOM 2625 C C . THR A 1 317 ? 17.972 0.457 19.726 1.00 61.72 317 THR A C 1
ATOM 2627 O O . THR A 1 317 ? 17.533 0.444 18.581 1.00 61.72 317 THR A O 1
ATOM 2630 N N . ARG A 1 318 ? 18.933 1.321 20.082 1.00 62.09 318 ARG A N 1
ATOM 2631 C CA . ARG A 1 318 ? 19.541 2.283 19.142 1.00 62.09 318 ARG A CA 1
ATOM 2632 C C . ARG A 1 318 ? 20.513 1.648 18.143 1.00 62.09 318 ARG A C 1
ATOM 2634 O O . ARG A 1 318 ? 20.797 2.295 17.128 1.00 62.09 318 ARG A O 1
ATOM 2641 N N . LYS A 1 319 ? 21.022 0.448 18.449 1.00 64.38 319 LYS A N 1
ATOM 2642 C CA . LYS A 1 319 ? 21.986 -0.315 17.639 1.00 64.38 319 LYS A CA 1
ATOM 2643 C C . LYS A 1 319 ? 21.322 -1.312 16.682 1.00 64.38 319 LYS A C 1
ATOM 2645 O O . LYS A 1 319 ? 21.998 -1.809 15.792 1.00 64.38 319 LYS A O 1
ATOM 2650 N N . VAL A 1 320 ? 20.037 -1.605 16.874 1.00 69.75 320 VAL A N 1
ATOM 2651 C CA . VAL A 1 320 ? 19.276 -2.577 16.081 1.00 69.75 320 VAL A CA 1
ATOM 2652 C C . VAL A 1 320 ? 18.338 -1.830 15.133 1.00 69.75 320 VAL A C 1
ATOM 2654 O O . VAL A 1 320 ? 17.647 -0.902 15.551 1.00 69.75 320 VAL A O 1
ATOM 2657 N N . ASP A 1 321 ? 18.317 -2.217 13.859 1.00 69.50 321 ASP A N 1
ATOM 2658 C CA . ASP A 1 321 ? 17.334 -1.744 12.879 1.00 69.50 321 ASP A CA 1
ATOM 2659 C C . ASP A 1 321 ? 16.036 -2.578 12.983 1.00 69.50 321 ASP A C 1
ATOM 2661 O O . ASP A 1 321 ? 16.057 -3.710 13.455 1.00 69.50 321 ASP A O 1
ATOM 2665 N N . LEU A 1 322 ? 14.892 -2.038 12.538 1.00 84.88 322 LEU A N 1
ATOM 2666 C CA . LEU A 1 322 ? 13.590 -2.743 12.500 1.00 84.88 322 LEU A CA 1
ATOM 2667 C C . LEU A 1 322 ? 12.969 -3.037 13.879 1.00 84.88 322 LEU A C 1
ATOM 2669 O O . LEU A 1 322 ? 12.614 -4.171 14.214 1.00 84.88 322 LEU A O 1
ATOM 2673 N N . CYS A 1 323 ? 12.793 -1.979 14.665 1.00 88.00 323 CYS A N 1
ATOM 2674 C CA . CYS A 1 323 ? 12.080 -2.022 15.934 1.00 88.00 323 CYS A CA 1
ATOM 2675 C C . CYS A 1 323 ? 10.662 -1.464 15.800 1.00 88.00 323 CYS A C 1
ATOM 2677 O O . CYS A 1 323 ? 10.396 -0.490 15.092 1.00 88.00 323 CYS A O 1
ATOM 2679 N N . PHE A 1 324 ? 9.750 -2.088 16.531 1.00 91.62 324 PHE A N 1
ATOM 2680 C CA . PHE A 1 324 ? 8.313 -1.889 16.473 1.00 91.62 324 PHE A CA 1
ATOM 2681 C C . PHE A 1 324 ? 7.760 -1.685 17.878 1.00 91.62 324 PHE A C 1
ATOM 2683 O O . PHE A 1 324 ? 8.417 -1.971 18.883 1.00 91.62 324 PHE A O 1
ATOM 2690 N N . ASN A 1 325 ? 6.553 -1.134 17.944 1.00 92.50 325 ASN A N 1
ATOM 2691 C CA . ASN A 1 325 ? 5.833 -0.930 19.188 1.00 92.50 325 ASN A CA 1
ATOM 2692 C C . ASN A 1 325 ? 4.346 -0.707 18.863 1.00 92.50 325 ASN A C 1
ATOM 2694 O O . ASN A 1 325 ? 4.016 0.051 17.955 1.00 92.50 325 ASN A O 1
ATOM 2698 N N . PHE A 1 326 ? 3.443 -1.359 19.594 1.00 94.25 326 PHE A N 1
ATOM 2699 C CA . PHE A 1 326 ? 2.002 -1.220 19.360 1.00 94.25 326 PHE A CA 1
ATOM 2700 C C . PHE A 1 326 ? 1.401 0.071 19.924 1.00 94.25 326 PHE A C 1
ATOM 2702 O O . PHE A 1 326 ? 0.320 0.456 19.484 1.00 94.25 326 PHE A O 1
ATOM 2709 N N . SER A 1 327 ? 2.087 0.756 20.843 1.00 92.75 327 SER A N 1
ATOM 2710 C CA . SER A 1 327 ? 1.677 2.017 21.472 1.00 92.75 327 SER A CA 1
ATOM 2711 C C . SER A 1 327 ? 2.339 3.287 20.914 1.00 92.75 327 SER A C 1
ATOM 2713 O O . SER A 1 327 ? 1.926 4.376 21.299 1.00 92.75 327 SER A O 1
ATOM 2715 N N . LYS A 1 328 ? 3.309 3.197 19.991 1.00 89.50 328 LYS A N 1
ATOM 2716 C CA . LYS A 1 328 ? 3.955 4.374 19.364 1.00 89.50 328 LYS A CA 1
ATOM 2717 C C . LYS A 1 328 ? 4.265 4.159 17.881 1.00 89.50 328 LYS A C 1
ATOM 2719 O O . LYS A 1 328 ? 4.296 3.029 17.406 1.00 89.50 328 LYS A O 1
ATOM 2724 N N . GLY A 1 329 ? 4.554 5.250 17.173 1.00 89.44 329 GLY A N 1
ATOM 2725 C CA . GLY A 1 329 ? 4.831 5.233 15.736 1.00 89.44 329 GLY A CA 1
ATOM 2726 C C . GLY A 1 329 ? 3.570 5.075 14.879 1.00 89.44 329 GLY A C 1
ATOM 2727 O O . GLY A 1 329 ? 2.449 5.007 15.396 1.00 89.44 329 GLY A O 1
ATOM 2728 N N . LYS A 1 330 ? 3.775 5.028 13.557 1.00 93.31 330 LYS A N 1
ATOM 2729 C CA . LYS A 1 330 ? 2.707 4.924 12.554 1.00 93.31 330 LYS A CA 1
ATOM 2730 C C . LYS A 1 330 ? 2.048 3.546 12.589 1.00 93.31 330 LYS A C 1
ATOM 2732 O O . LYS A 1 330 ? 2.727 2.525 12.443 1.00 93.31 330 LYS A O 1
ATOM 2737 N N . ARG A 1 331 ? 0.722 3.528 12.749 1.00 96.19 331 ARG A N 1
ATOM 2738 C CA . ARG A 1 331 ? -0.077 2.304 12.909 1.00 96.19 331 ARG A CA 1
ATOM 2739 C C . ARG A 1 331 ? -1.393 2.411 12.147 1.00 96.19 331 ARG A C 1
ATOM 2741 O O . ARG A 1 331 ? -2.022 3.459 12.187 1.00 96.19 331 ARG A O 1
ATOM 2748 N N . VAL A 1 332 ? -1.842 1.332 11.511 1.00 98.25 332 VAL A N 1
ATOM 2749 C CA . VAL A 1 332 ? -3.220 1.226 10.996 1.00 98.25 332 VAL A CA 1
ATOM 2750 C C . VAL A 1 332 ? -3.978 0.256 11.887 1.00 98.25 332 VAL A C 1
ATOM 2752 O O . VAL A 1 332 ? -3.688 -0.940 11.887 1.00 98.25 332 VAL A O 1
ATOM 2755 N N . LEU A 1 333 ? -4.928 0.769 12.661 1.00 98.56 333 LEU A N 1
ATOM 2756 C CA . LEU A 1 333 ? -5.826 -0.028 13.489 1.00 98.56 333 LEU A CA 1
ATOM 2757 C C . LEU A 1 333 ? -7.020 -0.459 12.640 1.00 98.56 333 LEU A C 1
ATOM 2759 O O . LEU A 1 333 ? -7.692 0.397 12.072 1.00 98.56 333 LEU A O 1
ATOM 2763 N N . VAL A 1 334 ? -7.295 -1.760 12.560 1.00 98.69 334 VAL A N 1
ATOM 2764 C CA . VAL A 1 334 ? -8.439 -2.302 11.814 1.00 98.69 334 VAL A CA 1
ATOM 2765 C C . VAL A 1 334 ? -9.477 -2.814 12.804 1.00 98.69 334 VAL A C 1
ATOM 2767 O O . VAL A 1 334 ? -9.267 -3.804 13.509 1.00 98.69 334 VAL A O 1
ATOM 2770 N N . TYR A 1 335 ? -10.609 -2.127 12.846 1.00 98.62 335 TYR A N 1
ATOM 2771 C CA . TYR A 1 335 ? -11.763 -2.414 13.679 1.00 98.62 335 TYR A CA 1
ATOM 2772 C C . TYR A 1 335 ? -12.867 -3.061 12.842 1.00 98.62 335 TYR A C 1
ATOM 2774 O O . TYR A 1 335 ? -13.264 -2.550 11.797 1.00 98.62 335 TYR A O 1
ATOM 2782 N N . VAL A 1 336 ? -13.412 -4.178 13.317 1.00 98.44 336 VAL A N 1
ATOM 2783 C CA . VAL A 1 336 ? -14.455 -4.925 12.606 1.00 98.44 336 VAL A CA 1
ATOM 2784 C C . VAL A 1 336 ? -15.781 -4.800 13.340 1.00 98.44 336 VAL A C 1
ATOM 2786 O O . VAL A 1 336 ? -15.872 -5.062 14.544 1.00 98.44 336 VAL A O 1
ATOM 2789 N N . ARG A 1 337 ? -16.826 -4.432 12.593 1.00 97.44 337 ARG A N 1
ATOM 2790 C CA . ARG A 1 337 ? -18.182 -4.254 13.116 1.00 97.44 337 ARG A CA 1
ATOM 2791 C C . ARG A 1 337 ? -18.725 -5.556 13.690 1.00 97.44 337 ARG A C 1
ATOM 2793 O O . ARG A 1 337 ? -18.723 -6.592 13.006 1.00 97.44 337 ARG A O 1
ATOM 2800 N N . LYS A 1 338 ? -19.247 -5.497 14.913 1.00 93.75 338 LYS A N 1
ATOM 2801 C CA . LYS A 1 338 ? -19.976 -6.602 15.535 1.00 93.75 338 LYS A CA 1
ATOM 2802 C C . LYS A 1 338 ? -21.398 -6.642 14.984 1.00 93.75 338 LYS A C 1
ATOM 2804 O O . LYS A 1 338 ? -22.250 -5.856 15.379 1.00 93.75 338 LYS A O 1
ATOM 2809 N N . ASP A 1 339 ? -21.644 -7.564 14.058 1.00 83.69 339 ASP A N 1
ATOM 2810 C CA . ASP A 1 339 ? -22.994 -7.797 13.544 1.00 83.69 339 ASP A CA 1
ATOM 2811 C C . ASP A 1 339 ? -23.781 -8.725 14.490 1.00 83.69 339 ASP A C 1
ATOM 2813 O O . ASP A 1 339 ? -23.194 -9.642 15.069 1.00 83.69 339 ASP A O 1
ATOM 2817 N N . PRO A 1 340 ? -25.111 -8.568 14.591 1.00 67.69 340 PRO A N 1
ATOM 2818 C CA . PRO A 1 340 ? -25.979 -9.375 15.455 1.00 67.69 340 PRO A CA 1
ATOM 2819 C C . PRO A 1 340 ? -26.185 -10.840 15.007 1.00 67.69 340 PRO A C 1
ATOM 2821 O O . PRO A 1 340 ? -27.041 -11.535 15.555 1.00 67.69 340 PRO A O 1
ATOM 2824 N N . MET A 1 341 ? -25.443 -11.348 14.015 1.00 57.47 341 MET A N 1
ATOM 2825 C CA . MET A 1 341 ? -25.542 -12.766 13.639 1.00 57.47 341 MET A CA 1
ATOM 2826 C C . MET A 1 341 ? -24.948 -13.661 14.736 1.00 57.47 341 MET A C 1
ATOM 2828 O O . MET A 1 341 ? -23.925 -13.320 15.328 1.00 57.47 341 MET A O 1
ATOM 2832 N N . ARG A 1 342 ? -25.603 -14.808 14.990 1.00 40.69 342 ARG A N 1
ATOM 2833 C CA . ARG A 1 342 ? -25.237 -15.791 16.025 1.00 40.69 342 ARG A CA 1
ATOM 2834 C C . ARG A 1 342 ? -23.730 -16.042 16.032 1.00 40.69 342 ARG A C 1
ATOM 2836 O O . ARG A 1 342 ? -23.173 -16.495 15.035 1.00 40.69 342 ARG A O 1
ATOM 2843 N N . GLU A 1 343 ? -23.100 -15.808 17.179 1.00 40.84 343 GLU A N 1
ATOM 2844 C CA . GLU A 1 343 ? -21.810 -16.405 17.495 1.00 40.84 343 GLU A CA 1
ATOM 2845 C C . GLU A 1 343 ? -21.968 -17.929 17.461 1.00 40.84 343 GLU A C 1
ATOM 2847 O O . GLU A 1 343 ? -22.347 -18.558 18.441 1.00 40.84 343 GLU A O 1
ATOM 2852 N N . THR A 1 344 ? -21.665 -18.553 16.328 1.00 38.94 344 THR A N 1
ATOM 2853 C CA . THR A 1 344 ? -21.251 -19.959 16.300 1.00 38.94 344 THR A CA 1
ATOM 2854 C C . THR A 1 344 ? -19.757 -20.011 16.615 1.00 38.94 344 THR A C 1
ATOM 2856 O O . THR A 1 344 ? -18.965 -20.557 15.859 1.00 38.94 344 THR A O 1
ATOM 2859 N N . SER A 1 345 ? -19.330 -19.358 17.700 1.00 39.19 345 SER A N 1
ATOM 2860 C CA . SER A 1 345 ? -17.942 -19.383 18.168 1.00 39.19 345 SER A CA 1
ATOM 2861 C C . SER A 1 345 ? -17.710 -20.580 19.083 1.00 39.19 345 SER A C 1
ATOM 2863 O O . SER A 1 345 ? -17.253 -20.431 20.215 1.00 39.19 345 SER A O 1
ATOM 2865 N N . ILE A 1 346 ? -18.055 -21.760 18.580 1.00 39.00 346 ILE A N 1
ATOM 2866 C CA . ILE A 1 346 ? -17.543 -23.026 19.084 1.00 39.00 346 ILE A CA 1
ATOM 2867 C C . ILE A 1 346 ? -17.162 -23.836 17.844 1.00 39.00 346 ILE A C 1
ATOM 2869 O O . ILE A 1 346 ? -17.846 -24.777 17.461 1.00 39.00 346 ILE A O 1
ATOM 2873 N N . GLU A 1 347 ? -16.080 -23.436 17.181 1.00 39.03 347 GLU A N 1
ATOM 2874 C CA . GLU A 1 347 ? -15.266 -24.432 16.489 1.00 39.03 347 GLU A CA 1
ATOM 2875 C C . GLU A 1 347 ? -14.577 -25.215 17.609 1.00 39.03 347 GLU A C 1
ATOM 2877 O O . GLU A 1 347 ? -13.597 -24.737 18.189 1.00 39.03 347 GLU A O 1
ATOM 2882 N N . LYS A 1 348 ? -15.171 -26.350 18.004 1.00 36.97 348 LYS A N 1
ATOM 2883 C CA . LYS A 1 348 ? -14.449 -27.358 18.786 1.00 36.97 348 LYS A CA 1
ATOM 2884 C C . LYS A 1 348 ? -13.279 -27.833 17.925 1.00 36.97 348 LYS A C 1
ATOM 2886 O O . LYS A 1 348 ? -13.414 -27.902 16.707 1.00 36.97 348 LYS A O 1
ATOM 2891 N N . ASP A 1 349 ? -12.144 -28.110 18.552 1.00 37.59 349 ASP A N 1
ATOM 2892 C CA . ASP A 1 349 ? -10.887 -28.435 17.868 1.00 37.59 349 ASP A CA 1
ATOM 2893 C C . ASP A 1 349 ? -10.908 -29.791 17.112 1.00 37.59 349 ASP A C 1
ATOM 2895 O O . ASP A 1 349 ? -9.919 -30.115 16.464 1.00 37.59 349 ASP A O 1
ATOM 2899 N N . ASP A 1 350 ? -12.032 -30.524 17.104 1.00 34.59 350 ASP A N 1
ATOM 2900 C CA . ASP A 1 350 ? -12.080 -31.954 16.747 1.00 34.59 350 ASP A CA 1
ATOM 2901 C C . ASP A 1 350 ? -12.762 -32.303 15.401 1.00 34.59 350 ASP A C 1
ATOM 2903 O O . ASP A 1 350 ? -12.896 -33.479 15.084 1.00 34.59 350 ASP A O 1
ATOM 2907 N N . ASP A 1 351 ? -13.222 -31.341 14.591 1.00 33.34 351 ASP A N 1
ATOM 2908 C CA . ASP A 1 351 ? -14.054 -31.642 13.398 1.00 33.34 351 ASP A CA 1
ATOM 2909 C C . ASP A 1 351 ? -13.309 -31.498 12.054 1.00 33.34 351 ASP A C 1
ATOM 2911 O O . ASP A 1 351 ? -13.815 -30.879 11.118 1.00 33.34 351 ASP A O 1
ATOM 2915 N N . TYR A 1 352 ? -12.078 -32.020 11.958 1.00 38.56 352 TYR A N 1
ATOM 2916 C CA . TYR A 1 352 ? -11.283 -31.992 10.713 1.00 38.56 352 TYR A CA 1
ATOM 2917 C C . TYR A 1 352 ? -11.070 -33.354 10.029 1.00 38.56 352 TYR A C 1
ATOM 2919 O O . TYR A 1 352 ? -10.479 -33.384 8.953 1.00 38.56 352 TYR A O 1
ATOM 2927 N N . ASP A 1 353 ? -11.618 -34.449 10.566 1.00 32.12 353 ASP A N 1
ATOM 2928 C CA . ASP A 1 353 ? -11.389 -35.804 10.027 1.00 32.12 353 ASP A CA 1
ATOM 2929 C C . ASP A 1 353 ? -12.513 -36.368 9.136 1.00 32.12 353 ASP A C 1
ATOM 2931 O O . ASP A 1 353 ? -12.445 -37.521 8.722 1.00 32.12 353 ASP A O 1
ATOM 2935 N N . ASN A 1 354 ? -13.550 -35.602 8.777 1.00 31.53 354 ASN A N 1
ATOM 2936 C CA . ASN A 1 354 ? -14.647 -36.131 7.946 1.00 31.53 354 ASN A CA 1
ATOM 2937 C C . ASN A 1 354 ? -15.084 -35.205 6.803 1.00 31.53 354 ASN A C 1
ATOM 2939 O O . ASN A 1 354 ? -16.259 -34.865 6.659 1.00 31.53 354 ASN A O 1
ATOM 2943 N N . VAL A 1 355 ? -14.149 -34.867 5.913 1.00 32.59 355 VAL A N 1
ATOM 2944 C CA . VAL A 1 355 ? -14.488 -34.389 4.559 1.00 32.59 355 VAL A CA 1
ATOM 2945 C C . VAL A 1 355 ? -14.142 -35.463 3.530 1.00 32.59 355 VAL A C 1
ATOM 2947 O O . VAL A 1 355 ? -13.439 -35.217 2.565 1.00 32.59 355 VAL A O 1
ATOM 2950 N N . GLU A 1 356 ? -14.660 -36.675 3.731 1.00 34.44 356 GLU A N 1
ATOM 2951 C CA . GLU A 1 356 ? -14.808 -37.663 2.660 1.00 34.44 356 GLU A CA 1
ATOM 2952 C C . GLU A 1 356 ? -15.854 -38.722 3.047 1.00 34.44 356 GLU A C 1
ATOM 2954 O O . GLU A 1 356 ? -15.543 -39.722 3.687 1.00 34.44 356 GLU A O 1
ATOM 2959 N N . ARG A 1 357 ? -17.122 -38.469 2.685 1.00 28.59 357 ARG A N 1
ATOM 2960 C CA . ARG A 1 357 ? -18.165 -39.429 2.237 1.00 28.59 357 ARG A CA 1
ATOM 2961 C C . ARG A 1 357 ? -19.560 -38.829 2.424 1.00 28.59 357 ARG A C 1
ATOM 2963 O O . ARG A 1 357 ? -19.870 -38.178 3.415 1.00 28.59 357 ARG A O 1
ATOM 2970 N N . GLY A 1 358 ? -20.393 -39.009 1.404 1.00 25.61 358 GLY A N 1
ATOM 2971 C CA . GLY A 1 358 ? -21.709 -38.390 1.301 1.00 25.61 358 GLY A CA 1
ATOM 2972 C C . GLY A 1 358 ? -22.784 -38.949 2.238 1.00 25.61 358 GLY A C 1
ATOM 2973 O O . GLY A 1 358 ? -22.610 -39.961 2.900 1.00 25.61 358 GLY A O 1
ATOM 2974 N N . PHE A 1 359 ? -23.929 -38.257 2.200 1.00 31.64 359 PHE A N 1
ATOM 2975 C CA . PHE A 1 359 ? -25.289 -38.732 2.488 1.00 31.64 359 PHE A CA 1
ATOM 2976 C C . PHE A 1 359 ? -25.478 -39.760 3.621 1.00 31.64 359 PHE A C 1
ATOM 2978 O O . PHE A 1 359 ? -25.386 -40.954 3.380 1.00 31.64 359 PHE A O 1
ATOM 2985 N N . ALA A 1 360 ? -26.009 -39.318 4.768 1.00 27.28 360 ALA A N 1
ATOM 2986 C CA . ALA A 1 360 ? -27.224 -39.889 5.372 1.00 27.28 360 ALA A CA 1
ATOM 2987 C C . ALA A 1 360 ? -27.660 -39.121 6.632 1.00 27.28 360 ALA A C 1
ATOM 2989 O O . ALA A 1 360 ? -26.877 -38.484 7.323 1.00 27.28 360 ALA A O 1
ATOM 2990 N N . LYS A 1 361 ? -28.969 -39.183 6.888 1.00 33.00 361 LYS A N 1
ATOM 2991 C CA . LYS A 1 361 ? -29.710 -38.612 8.021 1.00 33.00 361 LYS A CA 1
ATOM 2992 C C . LYS A 1 361 ? -29.199 -39.122 9.373 1.00 33.00 361 LYS A C 1
ATOM 2994 O O . LYS A 1 361 ? -29.040 -40.325 9.502 1.00 33.00 361 LYS A O 1
ATOM 2999 N N . THR A 1 362 ? -29.316 -38.288 10.408 1.00 25.14 362 THR A N 1
ATOM 3000 C CA . THR A 1 362 ? -29.958 -38.680 11.680 1.00 25.14 362 THR A CA 1
ATOM 3001 C C . THR A 1 362 ? -30.483 -37.466 12.450 1.00 25.14 362 THR A C 1
ATOM 3003 O O . THR A 1 362 ? -29.966 -36.355 12.375 1.00 25.14 362 THR A O 1
ATOM 3006 N N . LYS A 1 363 ? -31.605 -37.699 13.137 1.00 29.08 363 LYS A N 1
ATOM 3007 C CA . LYS A 1 363 ? -32.296 -36.798 14.064 1.00 29.08 363 LYS A CA 1
ATOM 3008 C C . LYS A 1 363 ? -31.679 -36.941 15.458 1.00 29.08 363 LYS A C 1
ATOM 3010 O O . LYS A 1 363 ? -31.319 -38.052 15.824 1.00 29.08 363 LYS A O 1
ATOM 3015 N N . SER A 1 364 ? -31.747 -35.893 16.276 1.00 25.27 364 SER A N 1
ATOM 3016 C CA . SER A 1 364 ? -31.913 -36.052 17.725 1.00 25.27 364 SER A CA 1
ATOM 3017 C C . SER A 1 364 ? -32.611 -34.836 18.341 1.00 25.27 364 SER A C 1
ATOM 3019 O O . SER A 1 364 ? -32.439 -33.700 17.899 1.00 25.27 364 SER A O 1
ATOM 3021 N N . TYR A 1 365 ? -33.475 -35.140 19.302 1.00 25.78 365 TYR A N 1
ATOM 3022 C CA . TYR A 1 365 ? -34.352 -34.281 20.090 1.00 25.78 365 TYR A CA 1
ATOM 3023 C C . TYR A 1 365 ? -33.587 -33.717 21.300 1.00 25.78 365 TYR A C 1
ATOM 3025 O O . TYR A 1 365 ? -32.862 -34.468 21.934 1.00 25.78 365 TYR A O 1
ATOM 3033 N N . HIS A 1 366 ? -33.832 -32.455 21.677 1.00 30.70 366 HIS A N 1
ATOM 3034 C CA . HIS A 1 366 ? -34.226 -32.097 23.051 1.00 30.70 366 HIS A CA 1
ATOM 3035 C C . HIS A 1 366 ? -34.803 -30.661 23.137 1.00 30.70 366 HIS A C 1
ATOM 3037 O O . HIS A 1 366 ? -34.218 -29.673 22.702 1.00 30.70 366 HIS A O 1
ATOM 3043 N N . SER A 1 367 ? -36.028 -30.637 23.665 1.00 26.06 367 SER A N 1
ATOM 3044 C CA . SER A 1 367 ? -36.877 -29.613 24.315 1.00 26.06 367 SER A CA 1
ATOM 3045 C C . SER A 1 367 ? -36.127 -28.673 25.289 1.00 26.06 367 SER A C 1
ATOM 3047 O O . SER A 1 367 ? -35.196 -29.156 25.916 1.00 26.06 367 SER A O 1
ATOM 3049 N N . SER A 1 368 ? -36.406 -27.382 25.568 1.00 25.92 368 SER A N 1
ATOM 3050 C CA . SER A 1 368 ? -37.571 -26.443 25.582 1.00 25.92 368 SER A CA 1
ATOM 3051 C C . SER A 1 368 ? -37.034 -24.999 25.867 1.00 25.92 368 SER A C 1
ATOM 3053 O O . SER A 1 368 ? -35.823 -24.884 26.044 1.00 25.92 368 SER A O 1
ATOM 3055 N N . PRO A 1 369 ? -37.818 -23.898 26.057 1.00 30.05 369 PRO A N 1
ATOM 3056 C CA . PRO A 1 369 ? -39.185 -23.538 25.649 1.00 30.05 369 PRO A CA 1
ATOM 3057 C C . PRO A 1 369 ? -39.259 -22.257 24.764 1.00 30.05 369 PRO A C 1
ATOM 3059 O O . PRO A 1 369 ? -38.373 -21.405 24.730 1.00 30.05 369 PRO A O 1
ATOM 3062 N N . LYS A 1 370 ? -40.373 -22.118 24.032 1.00 25.86 370 LYS A N 1
ATOM 3063 C CA . LYS A 1 370 ? -40.649 -21.071 23.028 1.00 25.86 370 LYS A CA 1
ATOM 3064 C C . LYS A 1 370 ? -41.191 -19.768 23.642 1.00 25.86 370 LYS A C 1
ATOM 3066 O O . LYS A 1 370 ? -42.218 -19.794 24.314 1.00 25.86 370 LYS A O 1
ATOM 3071 N N . LYS A 1 371 ? -40.623 -18.617 23.253 1.00 29.12 371 LYS A N 1
ATOM 3072 C CA . LYS A 1 371 ? -41.342 -17.325 23.231 1.00 29.12 371 LYS A CA 1
ATOM 3073 C C . LYS A 1 371 ? -42.316 -17.309 22.040 1.00 29.12 371 LYS A C 1
ATOM 3075 O O . LYS A 1 371 ? -41.919 -17.620 20.917 1.00 29.12 371 LYS A O 1
ATOM 3080 N N . LYS A 1 372 ? -43.591 -16.982 22.292 1.00 26.89 372 LYS A N 1
ATOM 3081 C CA . LYS A 1 372 ? -44.663 -16.864 21.283 1.00 26.89 372 LYS A CA 1
ATOM 3082 C C . LYS A 1 372 ? -44.300 -15.794 20.241 1.00 26.89 372 LYS A C 1
ATOM 3084 O O . LYS A 1 372 ? -44.154 -14.629 20.590 1.00 26.89 372 LYS A O 1
ATOM 3089 N N . ALA A 1 373 ? -44.189 -16.196 18.975 1.00 30.92 373 ALA A N 1
ATOM 3090 C CA . ALA A 1 373 ? -44.092 -15.302 17.822 1.00 30.92 373 ALA A CA 1
ATOM 3091 C C . ALA A 1 373 ? -45.401 -15.363 17.018 1.00 30.92 373 ALA A C 1
ATOM 3093 O O . ALA A 1 373 ? -46.010 -16.426 16.891 1.00 30.92 373 ALA A O 1
ATOM 3094 N N . SER A 1 374 ? -45.833 -14.213 16.509 1.00 35.38 374 SER A N 1
ATOM 3095 C CA . SER A 1 374 ? -47.068 -14.007 15.747 1.00 35.38 374 SER A CA 1
ATOM 3096 C C . SER A 1 374 ? -47.118 -14.808 14.425 1.00 35.38 374 SER A C 1
ATOM 3098 O O . SER A 1 374 ? -46.072 -15.184 13.885 1.00 35.38 374 SER A O 1
ATOM 3100 N N . PRO A 1 375 ? -48.319 -15.101 13.873 1.00 41.19 375 PRO A N 1
ATOM 3101 C CA . PRO A 1 375 ? -48.465 -15.967 12.702 1.00 41.19 375 PRO A CA 1
ATOM 3102 C C . PRO A 1 375 ? -47.847 -15.350 11.441 1.00 41.19 375 PRO A C 1
ATOM 3104 O O . PRO A 1 375 ? -48.190 -14.243 11.028 1.00 41.19 375 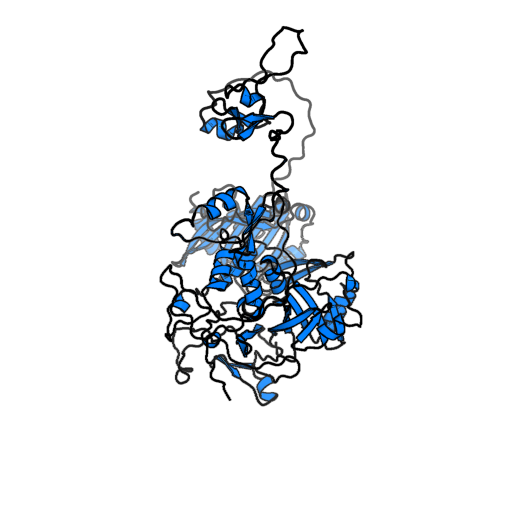PRO A O 1
ATOM 3107 N N . LYS A 1 376 ? -46.960 -16.100 10.783 1.00 53.19 376 LYS A N 1
ATOM 3108 C CA . LYS A 1 376 ? -46.320 -15.712 9.521 1.00 53.19 376 LYS A CA 1
ATOM 3109 C C . LYS A 1 376 ? -47.344 -15.728 8.375 1.00 53.19 376 LYS A C 1
ATOM 3111 O O . LYS A 1 376 ? -47.752 -16.804 7.939 1.00 53.19 376 LYS A O 1
ATOM 3116 N N . LYS A 1 377 ? -47.739 -14.554 7.867 1.00 65.56 377 LYS A N 1
ATOM 3117 C CA . LYS A 1 377 ? -48.549 -14.434 6.638 1.00 65.56 377 LYS A CA 1
ATOM 3118 C C . LYS A 1 377 ? -47.711 -14.819 5.412 1.00 65.56 377 LYS A C 1
ATOM 3120 O O . LYS A 1 377 ? -46.571 -14.378 5.271 1.00 65.56 377 LYS A O 1
ATOM 3125 N N . CYS A 1 378 ? -48.269 -15.655 4.537 1.00 66.00 378 CYS A N 1
ATOM 3126 C CA . CYS A 1 378 ? -47.645 -16.044 3.273 1.00 66.00 378 CYS A CA 1
ATOM 3127 C C . CYS A 1 378 ? -48.134 -15.158 2.114 1.00 66.00 378 CYS A C 1
ATOM 3129 O O . CYS A 1 378 ? -49.291 -14.753 2.139 1.00 66.00 378 CYS A O 1
ATOM 3131 N N . PRO A 1 379 ? -47.289 -14.877 1.102 1.00 67.94 379 PRO A N 1
ATOM 3132 C CA . PRO A 1 379 ? -47.696 -14.140 -0.098 1.00 67.94 379 PRO A CA 1
ATOM 3133 C C . PRO A 1 379 ? -48.774 -14.876 -0.908 1.00 67.94 379 PRO A C 1
ATOM 3135 O O . PRO A 1 379 ? -48.823 -16.111 -0.881 1.00 67.94 379 PRO A O 1
ATOM 3138 N N . ASP A 1 380 ? -49.560 -14.132 -1.690 1.00 60.38 380 ASP A N 1
ATOM 3139 C CA . ASP A 1 380 ? -50.645 -14.670 -2.519 1.00 60.38 380 ASP A CA 1
ATOM 3140 C C . ASP A 1 380 ? -50.189 -15.830 -3.419 1.00 60.38 380 ASP A C 1
ATOM 3142 O O . ASP A 1 380 ? -49.136 -15.805 -4.063 1.00 60.38 380 ASP A O 1
ATOM 3146 N N . GLY A 1 381 ? -50.986 -16.903 -3.431 1.00 57.50 381 GLY A N 1
ATOM 3147 C CA . GLY A 1 381 ? -50.684 -18.143 -4.154 1.00 57.50 381 GLY A CA 1
ATOM 3148 C C . GLY A 1 381 ? -49.766 -19.128 -3.414 1.00 57.50 381 GLY A C 1
ATOM 3149 O O . GLY A 1 381 ? -49.442 -20.191 -3.965 1.00 57.50 381 GLY A O 1
ATOM 3150 N N . LYS A 1 382 ? -49.362 -18.829 -2.170 1.00 72.81 382 LYS A N 1
ATOM 3151 C CA . LYS A 1 382 ? -48.600 -19.735 -1.297 1.00 72.81 382 LYS A CA 1
ATOM 3152 C C . LYS A 1 382 ? -49.302 -19.965 0.044 1.00 72.81 382 LYS A C 1
ATOM 3154 O O . LYS A 1 382 ? -49.880 -19.057 0.621 1.00 72.81 382 LYS A O 1
ATOM 3159 N N . VAL A 1 383 ? -49.187 -21.179 0.570 1.00 70.00 383 VAL A N 1
ATOM 3160 C CA . VAL A 1 383 ? -49.692 -21.591 1.888 1.00 70.00 383 VAL A CA 1
ATOM 3161 C C . VAL A 1 383 ? -48.535 -21.997 2.789 1.00 70.00 383 VAL A C 1
ATOM 3163 O O . VAL A 1 383 ? -47.520 -22.518 2.319 1.00 70.00 383 VAL A O 1
ATOM 3166 N N . LEU A 1 384 ? -48.661 -21.738 4.088 1.00 65.06 384 LEU A N 1
ATOM 3167 C CA . LEU A 1 384 ? -47.661 -22.148 5.066 1.00 65.06 384 LEU A CA 1
ATOM 3168 C C . LEU A 1 384 ? -47.673 -23.676 5.169 1.00 65.06 384 LEU A C 1
ATOM 3170 O O . LEU A 1 384 ? -48.696 -24.270 5.491 1.00 65.06 384 LEU A O 1
ATOM 3174 N N . ASN A 1 385 ? -46.543 -24.320 4.899 1.00 71.19 385 ASN A N 1
ATOM 3175 C CA . ASN A 1 385 ? -46.386 -25.740 5.163 1.00 71.19 385 ASN A CA 1
ATOM 3176 C C . ASN A 1 385 ? -46.168 -25.935 6.675 1.00 71.19 385 ASN A C 1
ATOM 3178 O O . ASN A 1 385 ? -45.124 -25.505 7.177 1.00 71.19 385 ASN A O 1
ATOM 3182 N N . PRO A 1 386 ? -47.085 -26.601 7.398 1.00 52.94 386 PRO A N 1
ATOM 3183 C CA . PRO A 1 386 ? -46.981 -26.755 8.848 1.00 52.94 386 PRO A CA 1
ATOM 3184 C C . PRO A 1 386 ? -45.774 -27.601 9.280 1.00 52.94 386 PRO A C 1
ATOM 3186 O O . PRO A 1 386 ? -45.232 -27.370 10.356 1.00 52.94 386 PRO A O 1
ATOM 3189 N N . ALA A 1 387 ? -45.286 -28.515 8.432 1.00 57.81 387 ALA A N 1
ATOM 3190 C CA . ALA A 1 387 ? -44.119 -29.347 8.735 1.00 57.81 387 ALA A CA 1
ATOM 3191 C C . ALA A 1 387 ? -42.782 -28.597 8.607 1.00 57.81 387 ALA A C 1
ATOM 3193 O O . ALA A 1 387 ? -41.791 -29.011 9.199 1.00 57.81 387 ALA A O 1
ATOM 3194 N N . THR A 1 388 ? -42.725 -27.512 7.825 1.00 70.62 388 THR A N 1
ATOM 3195 C CA . THR A 1 388 ? -41.462 -26.792 7.549 1.00 70.62 388 THR A CA 1
ATOM 3196 C C . THR A 1 388 ? -41.484 -25.313 7.935 1.00 70.62 388 THR A C 1
ATOM 3198 O O . THR A 1 388 ? -40.444 -24.660 7.889 1.00 70.62 388 THR A O 1
ATOM 3201 N N . GLY A 1 389 ? -42.647 -24.747 8.273 1.00 69.69 389 GLY A N 1
ATOM 3202 C CA . GLY A 1 389 ? -42.809 -23.318 8.571 1.00 69.69 389 GLY A CA 1
ATOM 3203 C C . GLY A 1 389 ? -42.517 -22.388 7.381 1.00 69.69 389 GLY A C 1
ATOM 3204 O O . GLY A 1 389 ? -42.295 -21.187 7.564 1.00 69.69 389 GLY A O 1
ATOM 3205 N N . ARG A 1 390 ? -42.473 -22.927 6.152 1.00 69.94 390 ARG A N 1
ATOM 3206 C CA . ARG A 1 390 ? -42.181 -22.189 4.909 1.00 69.94 390 ARG A CA 1
ATOM 3207 C C . ARG A 1 390 ? -43.432 -22.034 4.046 1.00 69.94 390 ARG A C 1
ATOM 3209 O O . ARG A 1 390 ? -44.252 -22.942 3.971 1.00 69.94 390 ARG A O 1
ATOM 3216 N N . CYS A 1 391 ? -43.548 -20.907 3.347 1.00 74.31 391 CYS A N 1
ATOM 3217 C CA . CYS A 1 391 ? -44.616 -20.668 2.376 1.00 74.31 391 CYS A CA 1
ATOM 3218 C C . CYS A 1 391 ? -44.338 -21.435 1.075 1.00 74.31 391 CYS A C 1
ATOM 3220 O O . CYS A 1 391 ? -43.365 -21.139 0.378 1.00 74.31 391 CYS A O 1
ATOM 3222 N N . ILE A 1 392 ? -45.191 -22.398 0.734 1.00 73.62 392 ILE A N 1
ATOM 3223 C CA . ILE A 1 392 ? -45.096 -23.219 -0.479 1.00 73.62 392 ILE A CA 1
ATOM 3224 C C . ILE A 1 392 ? -46.255 -22.914 -1.426 1.00 73.62 392 ILE A C 1
ATOM 3226 O O . ILE A 1 392 ? -47.336 -22.550 -0.986 1.00 73.62 392 ILE A O 1
ATOM 3230 N N . LEU A 1 393 ? -46.051 -23.064 -2.736 1.00 74.00 393 LEU A N 1
ATOM 3231 C CA . LEU A 1 393 ? -47.121 -22.862 -3.722 1.00 74.00 393 LEU A CA 1
ATOM 3232 C C . LEU A 1 393 ? -48.277 -23.840 -3.473 1.00 74.00 393 LEU A C 1
ATOM 3234 O O . LEU A 1 393 ? -48.030 -25.021 -3.231 1.00 74.00 393 LEU A O 1
ATOM 3238 N N . ILE A 1 394 ? -49.522 -23.374 -3.611 1.00 65.56 394 ILE A N 1
ATOM 3239 C CA . ILE A 1 394 ? -50.738 -24.181 -3.370 1.00 65.56 394 ILE A CA 1
ATOM 3240 C C . ILE A 1 394 ? -50.716 -25.499 -4.169 1.00 65.56 394 ILE A C 1
ATOM 3242 O O . ILE A 1 394 ? -51.030 -26.562 -3.638 1.00 65.56 394 ILE A O 1
ATOM 3246 N N . LYS A 1 395 ? -50.210 -25.474 -5.410 1.00 59.47 395 LYS A N 1
ATOM 3247 C CA . LYS A 1 395 ? -50.048 -26.673 -6.257 1.00 59.47 395 LYS A CA 1
ATOM 3248 C C . LYS A 1 395 ? -49.105 -27.744 -5.681 1.00 59.47 395 LYS A C 1
ATOM 3250 O O . LYS A 1 395 ? -49.246 -28.920 -5.998 1.00 59.47 395 LYS A O 1
ATOM 3255 N N . ASN A 1 396 ? -48.158 -27.352 -4.828 1.00 55.12 396 ASN A N 1
ATOM 3256 C CA . ASN A 1 396 ? -47.226 -28.267 -4.165 1.00 55.12 396 ASN A CA 1
ATOM 3257 C C . ASN A 1 396 ? -47.780 -28.775 -2.823 1.00 55.12 396 ASN A C 1
ATOM 3259 O O . ASN A 1 396 ? -47.341 -29.819 -2.348 1.00 55.12 396 ASN A O 1
ATOM 3263 N N . ALA A 1 397 ? -48.767 -28.085 -2.238 1.00 51.97 397 ALA A N 1
ATOM 3264 C CA . ALA A 1 397 ? -49.454 -28.536 -1.029 1.00 51.97 397 ALA A CA 1
ATOM 3265 C C . ALA A 1 397 ? -50.322 -29.781 -1.301 1.00 51.97 397 ALA A C 1
ATOM 3267 O O . ALA A 1 397 ? -50.322 -30.716 -0.505 1.00 51.97 397 ALA A O 1
ATOM 3268 N N . ALA A 1 398 ? -50.955 -29.858 -2.479 1.00 43.94 398 ALA A N 1
ATOM 3269 C CA . ALA A 1 398 ? -51.744 -31.022 -2.900 1.00 43.94 398 ALA A CA 1
ATOM 3270 C C . ALA A 1 398 ? -50.898 -32.294 -3.133 1.00 43.94 398 ALA A C 1
ATOM 3272 O O . ALA A 1 398 ? -51.386 -33.404 -2.931 1.00 43.94 398 ALA A O 1
ATOM 3273 N N . LYS A 1 399 ? -49.618 -32.151 -3.513 1.00 45.50 399 LYS A N 1
ATOM 3274 C CA . LYS A 1 399 ? -48.670 -33.279 -3.618 1.00 45.50 399 LYS A CA 1
ATOM 3275 C C . LYS A 1 399 ? -48.147 -33.742 -2.253 1.00 45.50 399 LYS A C 1
ATOM 3277 O O . LYS A 1 399 ? -47.876 -34.923 -2.090 1.00 45.50 399 LYS A O 1
ATOM 3282 N N . ALA A 1 400 ? -48.053 -32.842 -1.271 1.00 44.81 400 ALA A N 1
ATOM 3283 C CA . ALA A 1 400 ? -47.629 -33.175 0.091 1.00 44.81 400 ALA A CA 1
ATOM 3284 C C . ALA A 1 400 ? -48.732 -33.873 0.913 1.00 44.81 400 ALA A C 1
ATOM 3286 O O . ALA A 1 400 ? -48.421 -34.690 1.774 1.00 44.81 400 ALA A O 1
ATOM 3287 N N . ALA A 1 401 ? -50.009 -33.602 0.617 1.00 40.75 401 ALA A N 1
ATOM 3288 C CA . ALA A 1 401 ? -51.152 -34.241 1.276 1.00 40.75 401 ALA A CA 1
ATOM 3289 C C . ALA A 1 401 ? -51.422 -35.686 0.802 1.00 40.75 401 ALA A C 1
ATOM 3291 O O . ALA A 1 401 ? -52.046 -36.454 1.523 1.00 40.75 401 ALA A O 1
ATOM 3292 N N . LYS A 1 402 ? -50.927 -36.085 -0.381 1.00 35.34 402 LYS A N 1
ATOM 3293 C CA . LYS A 1 402 ? -51.133 -37.435 -0.949 1.00 35.34 402 LYS A CA 1
ATOM 3294 C C . LYS A 1 402 ? -50.058 -38.466 -0.573 1.00 35.34 402 LYS A C 1
ATOM 3296 O O . LYS A 1 402 ? -50.171 -39.617 -0.967 1.00 35.34 402 LYS A O 1
ATOM 3301 N N . ALA A 1 403 ? -49.034 -38.080 0.192 1.00 36.19 403 ALA A N 1
ATOM 3302 C CA . ALA A 1 403 ? -47.918 -38.959 0.568 1.00 36.19 403 ALA A CA 1
ATOM 3303 C C . ALA A 1 403 ? -48.049 -39.592 1.973 1.00 36.19 403 ALA A C 1
ATOM 3305 O O . ALA A 1 403 ? -47.087 -40.161 2.482 1.00 36.19 403 ALA A O 1
ATOM 3306 N N . LYS A 1 404 ? -49.217 -39.496 2.621 1.00 34.47 404 LYS A N 1
ATOM 3307 C CA . LYS A 1 404 ? -49.511 -40.162 3.900 1.00 34.47 404 LYS A CA 1
ATOM 3308 C C . LYS A 1 404 ? -50.972 -40.605 3.940 1.00 34.47 404 LYS A C 1
ATOM 3310 O O . LYS A 1 404 ? -51.826 -39.881 4.438 1.00 34.47 404 LYS A O 1
ATOM 3315 N N . ALA A 1 405 ? -51.247 -41.785 3.405 1.00 29.61 405 ALA A N 1
ATOM 3316 C CA . ALA A 1 405 ? -52.494 -42.496 3.652 1.00 29.61 405 ALA A CA 1
ATOM 3317 C C . ALA A 1 405 ? -52.235 -44.003 3.555 1.00 29.61 405 ALA A C 1
ATOM 3319 O O . ALA A 1 405 ? -52.440 -44.605 2.507 1.00 29.61 405 ALA A O 1
ATOM 3320 N N . THR A 1 406 ? -51.778 -44.598 4.657 1.00 26.77 406 THR A N 1
ATOM 3321 C CA . THR A 1 406 ? -51.957 -46.030 4.908 1.00 26.77 406 THR A CA 1
ATOM 3322 C C . THR A 1 406 ? -52.017 -46.289 6.413 1.00 26.77 406 THR A C 1
ATOM 3324 O O . THR A 1 406 ? -51.155 -45.827 7.156 1.00 26.77 406 THR A O 1
ATOM 3327 N N . ILE A 1 407 ? -53.031 -47.079 6.784 1.00 27.81 407 ILE A N 1
ATOM 3328 C CA . ILE A 1 407 ? -53.360 -47.698 8.082 1.00 27.81 407 ILE A CA 1
ATOM 3329 C C . ILE A 1 407 ? -54.243 -46.865 9.051 1.00 27.81 407 ILE A C 1
ATOM 3331 O O . ILE A 1 407 ? -53.795 -45.935 9.715 1.00 27.81 407 ILE A O 1
ATOM 3335 N N . LYS A 1 408 ? -55.531 -47.266 9.019 1.00 27.39 408 LYS A N 1
ATOM 3336 C CA . LYS A 1 408 ? -56.644 -47.316 10.006 1.00 27.39 408 LYS A CA 1
ATOM 3337 C C . LYS A 1 408 ? -56.214 -47.119 11.485 1.00 27.39 408 LYS A C 1
ATOM 3339 O O . LYS A 1 408 ? -55.146 -47.586 11.840 1.00 27.39 408 LYS A O 1
ATOM 3344 N N . ASP A 1 409 ? -56.909 -46.399 12.376 1.00 27.23 409 ASP A N 1
ATOM 3345 C CA . ASP A 1 409 ? -58.329 -46.470 12.762 1.00 27.23 409 ASP A CA 1
ATOM 3346 C C . ASP A 1 409 ? -58.931 -45.112 13.229 1.00 27.23 409 ASP A C 1
ATOM 3348 O O . ASP A 1 409 ? -58.292 -44.315 13.909 1.00 27.23 409 ASP A O 1
ATOM 3352 N N . VAL A 1 410 ? -60.177 -44.868 12.796 1.00 26.27 410 VAL A N 1
ATOM 3353 C CA . VAL A 1 410 ? -61.385 -44.383 13.519 1.00 26.27 410 VAL A CA 1
ATOM 3354 C C . VAL A 1 410 ? -61.140 -43.926 14.987 1.00 26.27 410 VAL A C 1
ATOM 3356 O O . VAL A 1 410 ? -60.631 -44.709 15.771 1.00 26.27 410 VAL A O 1
ATOM 3359 N N . LYS A 1 411 ? -61.493 -42.728 15.491 1.00 25.52 411 LYS A N 1
ATOM 3360 C CA . LYS A 1 411 ? -62.785 -42.012 15.482 1.00 25.52 411 LYS A CA 1
ATOM 3361 C C . LYS A 1 411 ? -62.619 -40.613 16.124 1.00 25.52 411 LYS A C 1
ATOM 3363 O O . LYS A 1 411 ? -61.741 -40.405 16.952 1.00 25.52 411 LYS A O 1
ATOM 3368 N N . ASP A 1 412 ? -63.567 -39.742 15.791 1.00 26.25 412 ASP A N 1
ATOM 3369 C CA . ASP A 1 412 ? -64.080 -38.618 16.585 1.00 26.25 412 ASP A CA 1
ATOM 3370 C C . ASP A 1 412 ? -63.497 -37.191 16.472 1.00 26.25 412 ASP A C 1
ATOM 3372 O O . ASP A 1 412 ? -62.323 -36.892 16.663 1.00 26.25 412 ASP A O 1
ATOM 3376 N N . VAL A 1 413 ? -64.481 -36.297 16.290 1.00 25.34 413 VAL A N 1
ATOM 3377 C CA . VAL A 1 413 ? -64.543 -34.855 16.574 1.00 25.34 413 VAL A CA 1
ATOM 3378 C C . VAL A 1 413 ? -64.274 -33.870 15.419 1.00 25.34 413 VAL A C 1
ATOM 3380 O O . VAL A 1 413 ? -63.212 -33.278 15.271 1.00 25.34 413 VAL A O 1
ATOM 3383 N N . LYS A 1 414 ? -65.381 -33.641 14.694 1.00 24.83 414 LYS A N 1
ATOM 3384 C CA . LYS A 1 414 ? -66.076 -32.355 14.451 1.00 24.83 414 LYS A CA 1
ATOM 3385 C C . LYS A 1 414 ? -65.376 -31.233 13.673 1.00 24.83 414 LYS A C 1
ATOM 3387 O O . LYS A 1 414 ? -64.461 -30.565 14.138 1.00 24.83 414 LYS A O 1
ATOM 3392 N N . ASP A 1 415 ? -66.009 -30.942 12.535 1.00 32.47 415 ASP A N 1
ATOM 3393 C CA . ASP A 1 415 ? -66.607 -29.646 12.189 1.00 32.47 415 ASP A CA 1
ATOM 3394 C C . ASP A 1 415 ? -65.938 -28.384 12.748 1.00 32.47 415 ASP A C 1
ATOM 3396 O O . ASP A 1 415 ? -66.155 -28.003 13.897 1.00 32.47 415 ASP A O 1
ATOM 3400 N N . LYS A 1 416 ? -65.242 -27.670 11.855 1.00 28.81 416 LYS A N 1
ATOM 3401 C CA . LYS A 1 416 ? -65.317 -26.206 11.680 1.00 28.81 416 LYS A CA 1
ATOM 3402 C C . LYS A 1 416 ? -64.464 -25.797 10.479 1.00 28.81 416 LYS A C 1
ATOM 3404 O O . LYS A 1 416 ? -63.277 -25.526 10.611 1.00 28.81 416 LYS A O 1
ATOM 3409 N N . ASN A 1 417 ? -65.074 -25.797 9.294 1.00 29.36 417 ASN A N 1
ATOM 3410 C CA . ASN A 1 417 ? -64.861 -24.777 8.256 1.00 29.36 417 ASN A CA 1
ATOM 3411 C C . ASN A 1 417 ? -65.696 -25.124 7.022 1.00 29.36 417 ASN A C 1
ATOM 3413 O O . ASN A 1 417 ? -65.187 -25.574 5.996 1.00 29.36 417 ASN A O 1
ATOM 3417 N N . LYS A 1 418 ? -67.009 -24.915 7.147 1.00 28.61 418 LYS A N 1
ATOM 3418 C CA . LYS A 1 418 ? -67.982 -25.109 6.068 1.00 28.61 418 LYS A CA 1
ATOM 3419 C C . LYS A 1 418 ? -68.265 -23.835 5.256 1.00 28.61 418 LYS A C 1
ATOM 3421 O O . LYS A 1 418 ? -69.129 -23.877 4.396 1.00 28.61 418 LYS A O 1
ATOM 3426 N N . ASP A 1 419 ? -67.489 -22.759 5.437 1.00 32.12 419 ASP A N 1
ATOM 3427 C CA . ASP A 1 419 ? -67.809 -21.440 4.851 1.00 32.12 419 ASP A CA 1
ATOM 3428 C C . ASP A 1 419 ? -66.788 -20.853 3.864 1.00 32.12 419 ASP A C 1
ATOM 3430 O O . ASP A 1 419 ? -66.875 -19.684 3.504 1.00 32.12 419 ASP A O 1
ATOM 3434 N N . VAL A 1 420 ? -65.845 -21.641 3.334 1.00 31.03 420 VAL A N 1
ATOM 3435 C CA . VAL A 1 420 ? -64.940 -21.138 2.267 1.00 31.03 420 VAL A CA 1
ATOM 3436 C C . VAL A 1 420 ? -65.064 -21.920 0.952 1.00 31.03 420 VAL A C 1
ATOM 3438 O O . VAL A 1 420 ? -64.547 -21.505 -0.085 1.00 31.03 420 VAL A O 1
ATOM 3441 N N . ILE A 1 421 ? -65.865 -22.990 0.925 1.00 31.19 421 ILE A N 1
ATOM 3442 C CA . ILE A 1 421 ? -66.229 -23.708 -0.307 1.00 31.19 421 ILE A CA 1
ATOM 3443 C C . ILE A 1 421 ? -67.546 -23.143 -0.854 1.00 31.19 421 ILE A C 1
ATOM 3445 O O . ILE A 1 421 ? -68.551 -23.838 -0.954 1.00 31.19 421 ILE A O 1
ATOM 3449 N N . LYS A 1 422 ? -67.558 -21.854 -1.213 1.00 32.72 422 LYS A N 1
ATOM 3450 C CA . LYS A 1 422 ? -68.591 -21.311 -2.112 1.00 32.72 422 LYS A CA 1
ATOM 3451 C C . LYS A 1 422 ? -68.165 -20.016 -2.810 1.00 32.72 422 LYS A C 1
ATOM 3453 O O . LYS A 1 422 ? -68.816 -18.989 -2.681 1.00 32.72 422 LYS A O 1
ATOM 3458 N N . LYS A 1 423 ? -67.084 -20.067 -3.599 1.00 26.80 423 LYS A N 1
ATOM 3459 C CA . LYS A 1 423 ? -66.921 -19.230 -4.813 1.00 26.80 423 LYS A CA 1
ATOM 3460 C C . LYS A 1 423 ? -65.767 -19.731 -5.692 1.00 26.80 423 LYS A C 1
ATOM 3462 O O . LYS A 1 423 ? -64.740 -19.090 -5.866 1.00 26.80 423 LYS A O 1
ATOM 3467 N N . LEU A 1 424 ? -65.969 -20.908 -6.280 1.00 30.56 424 LEU A N 1
ATOM 3468 C CA . LEU A 1 424 ? -65.311 -21.307 -7.523 1.00 30.56 424 LEU A CA 1
ATOM 3469 C C . LEU A 1 424 ? -66.154 -20.774 -8.689 1.00 30.56 424 LEU A C 1
ATOM 3471 O O . LEU A 1 424 ? -67.170 -21.364 -9.041 1.00 30.56 424 LEU A O 1
ATOM 3475 N N . LYS A 1 425 ? -65.725 -19.666 -9.296 1.00 28.73 425 LYS A N 1
ATOM 3476 C CA . LYS A 1 425 ? -65.922 -19.410 -10.729 1.00 28.73 425 LYS A CA 1
ATOM 3477 C C . LYS A 1 425 ? -64.599 -18.886 -11.280 1.00 28.73 425 LYS A C 1
ATOM 3479 O O . LYS A 1 425 ? -64.051 -17.906 -10.786 1.00 28.73 425 LYS A O 1
ATOM 3484 N N . ALA A 1 426 ? -64.065 -19.634 -12.239 1.00 35.28 426 ALA A N 1
ATOM 3485 C CA . ALA A 1 426 ? -62.782 -19.421 -12.886 1.00 35.28 426 ALA A CA 1
ATOM 3486 C C . ALA A 1 426 ? -62.722 -18.065 -13.604 1.00 35.28 426 ALA A C 1
ATOM 3488 O O . ALA A 1 426 ? -63.650 -17.705 -14.324 1.00 35.28 426 ALA A O 1
ATOM 3489 N N . SER A 1 427 ? -61.604 -17.353 -13.468 1.00 33.09 427 SER A N 1
ATOM 3490 C CA . SER A 1 427 ? -61.252 -16.241 -14.350 1.00 33.09 427 SER A CA 1
ATOM 3491 C C . SER A 1 427 ? -60.175 -16.696 -15.350 1.00 33.09 427 SER A C 1
ATOM 3493 O O . SER A 1 427 ? -59.152 -17.260 -14.947 1.00 33.09 427 SER A O 1
ATOM 3495 N N . PRO A 1 428 ? -60.381 -16.503 -16.667 1.00 43.31 428 PRO A N 1
ATOM 3496 C CA . PRO A 1 428 ? -59.388 -16.848 -17.676 1.00 43.31 428 PRO A CA 1
ATOM 3497 C C . PRO A 1 428 ? -58.188 -15.897 -17.590 1.00 43.31 428 PRO A C 1
ATOM 3499 O O . PRO A 1 428 ? -58.328 -14.689 -17.397 1.00 43.31 428 PRO A O 1
ATOM 3502 N N . LYS A 1 429 ? -56.983 -16.450 -17.742 1.00 52.12 429 LYS A N 1
ATOM 3503 C CA . LYS A 1 429 ? -55.718 -15.706 -17.748 1.00 52.12 429 LYS A CA 1
ATOM 3504 C C . LYS A 1 429 ? -55.714 -14.700 -18.910 1.00 52.12 429 LYS A C 1
ATOM 3506 O O . LYS A 1 429 ? -55.576 -15.107 -20.061 1.00 52.12 429 LYS A O 1
ATOM 3511 N N . LYS A 1 430 ? -55.858 -13.400 -18.618 1.00 63.47 430 LYS A N 1
ATOM 3512 C CA . LYS A 1 430 ? -55.739 -12.325 -19.621 1.00 63.47 430 LYS A CA 1
ATOM 3513 C C . LYS A 1 430 ? -54.283 -12.183 -20.074 1.00 63.47 430 LYS A C 1
ATOM 3515 O O . LYS A 1 430 ? -53.369 -12.165 -19.249 1.00 63.47 430 LYS A O 1
ATOM 3520 N N . CYS A 1 431 ? -54.076 -12.101 -21.386 1.00 68.44 431 CYS A N 1
ATOM 3521 C CA . CYS A 1 431 ? -52.779 -11.799 -21.983 1.00 68.44 431 CYS A CA 1
ATOM 3522 C C . CYS A 1 431 ? -52.642 -10.287 -22.232 1.00 68.44 431 CYS A C 1
ATOM 3524 O O . CYS A 1 431 ? -53.658 -9.641 -22.466 1.00 68.44 431 CYS A O 1
ATOM 3526 N N . PRO A 1 432 ? -51.418 -9.727 -22.185 1.00 68.75 432 PRO A N 1
ATOM 3527 C CA . PRO A 1 432 ? -51.170 -8.327 -22.538 1.00 68.75 432 PRO A CA 1
ATOM 3528 C C . PRO A 1 432 ? -51.550 -8.023 -23.994 1.00 68.75 432 PRO A C 1
ATOM 3530 O O . PRO A 1 432 ? -51.478 -8.925 -24.836 1.00 68.75 432 PRO A O 1
ATOM 3533 N N . ASP A 1 433 ? -51.866 -6.762 -24.294 1.00 62.69 433 ASP A N 1
ATOM 3534 C CA . ASP A 1 433 ? -52.280 -6.318 -25.630 1.00 62.69 433 ASP A CA 1
ATOM 3535 C C . ASP A 1 433 ? -51.283 -6.736 -26.724 1.00 62.69 433 ASP A C 1
ATOM 3537 O O . ASP A 1 433 ? -50.059 -6.697 -26.560 1.00 62.69 433 ASP A O 1
ATOM 3541 N N . GLY A 1 434 ? -51.821 -7.227 -27.844 1.00 65.00 434 GLY A N 1
ATOM 3542 C CA . GLY A 1 434 ? -51.041 -7.793 -28.951 1.00 65.00 434 GLY A CA 1
ATOM 3543 C C . GLY A 1 434 ? -50.602 -9.256 -28.769 1.00 65.00 434 GLY A C 1
ATOM 3544 O O . GLY A 1 434 ? -49.898 -9.796 -29.635 1.00 65.00 434 GLY A O 1
ATOM 3545 N N . LYS A 1 435 ? -51.008 -9.932 -27.680 1.00 75.62 435 LYS A N 1
ATOM 3546 C CA . LYS A 1 435 ? -50.741 -11.360 -27.430 1.00 75.62 435 LYS A CA 1
ATOM 3547 C C . LYS A 1 435 ? -52.015 -12.154 -27.124 1.00 75.62 435 LYS A C 1
ATOM 3549 O O . LYS A 1 435 ? -52.920 -11.668 -26.463 1.00 75.62 435 LYS A O 1
ATOM 3554 N N . VAL A 1 436 ? -52.038 -13.422 -27.531 1.00 76.06 436 VAL A N 1
ATOM 3555 C CA . VAL A 1 436 ? -53.120 -14.385 -27.267 1.00 76.06 436 VAL A CA 1
ATOM 3556 C C . VAL A 1 436 ? -52.596 -15.597 -26.502 1.00 76.06 436 VAL A C 1
ATOM 3558 O O . VAL A 1 436 ? -51.426 -15.969 -26.626 1.00 76.06 436 VAL A O 1
ATOM 3561 N N . LEU A 1 437 ? -53.442 -16.203 -25.669 1.00 70.88 437 LEU A N 1
ATOM 3562 C CA . LEU A 1 437 ? -53.076 -17.373 -24.873 1.00 70.88 437 LEU A CA 1
ATOM 3563 C C . LEU A 1 437 ? -53.006 -18.605 -25.779 1.00 70.88 437 LEU A C 1
ATOM 3565 O O . LEU A 1 437 ? -53.995 -18.973 -26.402 1.00 70.88 437 LEU A O 1
ATOM 3569 N N . ASN A 1 438 ? -51.852 -19.265 -25.833 1.00 75.94 438 ASN A N 1
ATOM 3570 C CA . ASN A 1 438 ? -51.729 -20.566 -26.472 1.00 75.94 438 ASN A CA 1
ATOM 3571 C C . ASN A 1 438 ? -52.334 -21.638 -25.539 1.00 75.94 438 ASN A C 1
ATOM 3573 O O . ASN A 1 438 ? -51.812 -21.820 -24.433 1.00 75.94 438 ASN A O 1
ATOM 3577 N N . PRO A 1 439 ? -53.395 -22.353 -25.955 1.00 62.34 439 PRO A N 1
ATOM 3578 C CA . PRO A 1 439 ? -54.094 -23.309 -25.097 1.00 62.34 439 PRO A CA 1
ATOM 3579 C C . PRO A 1 439 ? -53.270 -24.566 -24.781 1.00 62.34 439 PRO A C 1
ATOM 3581 O O . PRO A 1 439 ? -53.393 -25.096 -23.682 1.00 62.34 439 PRO A O 1
ATOM 3584 N N . ALA A 1 440 ? -52.369 -24.995 -25.673 1.00 66.50 440 ALA A N 1
ATOM 3585 C CA . ALA A 1 440 ? -51.503 -26.156 -25.443 1.00 66.50 440 ALA A CA 1
ATOM 3586 C C . ALA A 1 440 ? -50.403 -25.884 -24.401 1.00 66.50 440 ALA A C 1
ATOM 3588 O O . ALA A 1 440 ? -49.967 -26.788 -23.695 1.00 66.50 440 ALA A O 1
ATOM 3589 N N . THR A 1 441 ? -49.943 -24.633 -24.285 1.00 73.88 441 THR A N 1
ATOM 3590 C CA . THR A 1 441 ? -48.807 -24.277 -23.409 1.00 73.88 441 THR A CA 1
ATOM 3591 C C . THR A 1 441 ? -49.177 -23.374 -22.230 1.00 73.88 441 THR A C 1
ATOM 3593 O O . THR A 1 441 ? -48.356 -23.156 -21.337 1.00 73.88 441 THR A O 1
ATOM 3596 N N . GLY A 1 442 ? -50.380 -22.791 -22.217 1.00 70.62 442 GLY A N 1
ATOM 3597 C CA . GLY A 1 442 ? -50.826 -21.834 -21.198 1.00 70.62 442 GLY A CA 1
ATOM 3598 C C . GLY A 1 442 ? -50.023 -20.519 -21.156 1.00 70.62 442 GLY A C 1
ATOM 3599 O O . GLY A 1 442 ? -50.042 -19.805 -20.138 1.00 70.62 442 GLY A O 1
ATOM 3600 N N . ARG A 1 443 ? -49.281 -20.197 -22.229 1.00 74.00 443 ARG A N 1
ATOM 3601 C CA . ARG A 1 443 ? -48.431 -18.997 -22.371 1.00 74.00 443 ARG A CA 1
ATOM 3602 C C . ARG A 1 443 ? -49.009 -18.009 -23.386 1.00 74.00 443 ARG A C 1
ATOM 3604 O O . ARG A 1 443 ? -49.590 -18.415 -24.383 1.00 74.00 443 ARG A O 1
ATOM 3611 N N . CYS A 1 444 ? -48.804 -16.713 -23.155 1.00 79.00 444 CYS A N 1
ATOM 3612 C CA . CYS A 1 444 ? -49.205 -15.654 -24.086 1.00 79.00 444 CYS A CA 1
ATOM 3613 C C . CYS A 1 444 ? -48.182 -15.505 -25.222 1.00 79.00 444 CYS A C 1
ATOM 3615 O O . CYS A 1 444 ? -47.004 -15.259 -24.955 1.00 79.00 444 CYS A O 1
ATOM 3617 N N . ILE A 1 445 ? -48.626 -15.610 -26.473 1.00 77.00 445 ILE A N 1
ATOM 3618 C CA . ILE A 1 445 ? -47.806 -15.474 -27.687 1.00 77.00 445 ILE A CA 1
ATOM 3619 C C . ILE A 1 445 ? -48.316 -14.322 -28.560 1.00 77.00 445 ILE A C 1
ATOM 3621 O O . ILE A 1 445 ? -49.492 -13.991 -28.508 1.00 77.00 445 ILE A O 1
ATOM 3625 N N . LEU A 1 446 ? -47.448 -13.692 -29.357 1.00 79.56 446 LEU A N 1
ATOM 3626 C CA . LEU A 1 446 ? -47.847 -12.589 -30.249 1.00 79.56 446 LEU A CA 1
ATOM 3627 C C . LEU A 1 446 ? -48.882 -13.056 -31.283 1.00 79.56 446 LEU A C 1
ATOM 3629 O O . LEU A 1 446 ? -48.727 -14.147 -31.830 1.00 79.56 446 LEU A O 1
ATOM 3633 N N . ILE A 1 447 ? -49.868 -12.212 -31.609 1.00 72.12 447 ILE A N 1
ATOM 3634 C CA . ILE A 1 447 ? -50.940 -12.525 -32.581 1.00 72.12 447 ILE A CA 1
ATOM 3635 C C . ILE A 1 447 ? -50.365 -13.008 -33.928 1.00 72.12 447 ILE A C 1
ATOM 3637 O O . ILE A 1 447 ? -50.817 -14.012 -34.472 1.00 72.12 447 ILE A O 1
ATOM 3641 N N . LYS A 1 448 ? -49.267 -12.404 -34.406 1.00 70.31 448 LYS A N 1
ATOM 3642 C CA . LYS A 1 448 ? -48.563 -12.832 -35.636 1.00 70.31 448 LYS A CA 1
ATOM 3643 C C . LYS A 1 448 ? -48.013 -14.267 -35.604 1.00 70.31 448 LYS A C 1
ATOM 3645 O O . LYS A 1 448 ? -47.812 -14.876 -36.649 1.00 70.31 448 LYS A O 1
ATOM 3650 N N . ASN A 1 449 ? -47.757 -14.807 -34.412 1.00 67.88 449 ASN A N 1
ATOM 3651 C CA . ASN A 1 449 ? -47.292 -16.180 -34.213 1.00 67.88 449 ASN A CA 1
ATOM 3652 C C . ASN A 1 449 ? -48.457 -17.146 -33.931 1.00 67.88 449 ASN A C 1
ATOM 3654 O O . ASN A 1 449 ? -48.256 -18.354 -33.993 1.00 67.88 449 ASN A O 1
ATOM 3658 N N . ALA A 1 450 ? -49.658 -16.633 -33.638 1.00 64.62 450 ALA A N 1
ATOM 3659 C CA . ALA A 1 450 ? -50.852 -17.437 -33.388 1.00 64.62 450 ALA A CA 1
ATOM 3660 C C . ALA A 1 450 ? -51.405 -18.062 -34.679 1.00 64.62 450 ALA A C 1
ATOM 3662 O O . ALA A 1 450 ? -51.768 -19.236 -34.673 1.00 64.62 450 ALA A O 1
ATOM 3663 N N . ALA A 1 451 ? -51.343 -17.331 -35.800 1.00 58.69 451 ALA A N 1
ATOM 3664 C CA . ALA A 1 451 ? -51.720 -17.840 -37.122 1.00 58.69 451 ALA A CA 1
ATOM 3665 C C . ALA A 1 451 ? -50.827 -19.011 -37.583 1.00 58.69 451 ALA A C 1
ATOM 3667 O O . ALA A 1 451 ? -51.320 -19.990 -38.131 1.00 58.69 451 ALA A O 1
ATOM 3668 N N . LYS A 1 452 ? -49.519 -18.963 -37.283 1.00 58.56 452 LYS A N 1
ATOM 3669 C CA . LYS A 1 452 ? -48.573 -20.063 -37.567 1.00 58.56 452 LYS A CA 1
ATOM 3670 C C . LYS A 1 452 ? -48.747 -21.281 -36.651 1.00 58.56 452 LYS A C 1
ATOM 3672 O O . LYS A 1 452 ? -48.233 -22.345 -36.968 1.00 58.56 452 LYS A O 1
ATOM 3677 N N . ALA A 1 453 ? -49.436 -21.123 -35.522 1.00 53.53 453 ALA A N 1
ATOM 3678 C CA . ALA A 1 453 ? -49.684 -22.179 -34.541 1.00 53.53 453 ALA A CA 1
ATOM 3679 C C . ALA A 1 453 ? -51.100 -22.781 -34.648 1.00 53.53 453 ALA A C 1
ATOM 3681 O O . ALA A 1 453 ? -51.504 -23.521 -33.756 1.00 53.53 453 ALA A O 1
ATOM 3682 N N . GLY A 1 454 ? -51.863 -22.441 -35.698 1.00 52.53 454 GLY A N 1
ATOM 3683 C CA . GLY A 1 454 ? -53.216 -22.964 -35.926 1.00 52.53 454 GLY A CA 1
ATOM 3684 C C . GLY A 1 454 ? -54.268 -22.485 -34.918 1.00 52.53 454 GLY A C 1
ATOM 3685 O O . GLY A 1 454 ? -55.304 -23.124 -34.764 1.00 52.53 454 GLY A O 1
ATOM 3686 N N . ILE A 1 455 ? -54.018 -21.383 -34.201 1.00 62.53 455 ILE A N 1
ATOM 3687 C CA . ILE A 1 455 ? -54.928 -20.876 -33.164 1.00 62.53 455 ILE A CA 1
ATOM 3688 C C . ILE A 1 455 ? -55.909 -19.884 -33.798 1.00 62.53 455 ILE A C 1
ATOM 3690 O O . ILE A 1 455 ? -55.512 -18.799 -34.223 1.00 62.53 455 ILE A O 1
ATOM 3694 N N . ALA A 1 456 ? -57.196 -20.237 -33.832 1.00 45.47 456 ALA A N 1
ATOM 3695 C CA . ALA A 1 456 ? -58.255 -19.375 -34.350 1.00 45.47 456 ALA A CA 1
ATOM 3696 C C . ALA A 1 456 ? -58.518 -18.179 -33.414 1.00 45.47 456 ALA A C 1
ATOM 3698 O O . ALA A 1 456 ? -58.952 -18.349 -32.274 1.00 45.47 456 ALA A O 1
ATOM 3699 N N . THR A 1 457 ? -58.287 -16.959 -33.898 1.00 41.31 457 THR A N 1
ATOM 3700 C CA . THR A 1 457 ? -58.656 -15.716 -33.206 1.00 41.31 457 THR A CA 1
ATOM 3701 C C . THR A 1 457 ? -60.029 -15.252 -33.698 1.00 41.31 457 THR A C 1
ATOM 3703 O O . THR A 1 457 ? -60.160 -14.817 -34.840 1.00 41.31 457 THR A O 1
ATOM 3706 N N . LYS A 1 458 ? -61.070 -15.366 -32.863 1.00 38.50 458 LYS A N 1
ATOM 3707 C CA . LYS A 1 458 ? -62.365 -14.698 -33.089 1.00 38.50 458 LYS A CA 1
ATOM 3708 C C . LYS A 1 458 ? -62.271 -13.260 -32.566 1.00 38.50 458 LYS A C 1
ATOM 3710 O O . LYS A 1 458 ? -61.760 -13.096 -31.467 1.00 38.50 458 LYS A O 1
ATOM 3715 N N . THR A 1 459 ? -62.850 -12.323 -33.327 1.00 31.05 459 THR A N 1
ATOM 3716 C CA . THR A 1 459 ? -62.800 -10.838 -33.261 1.00 31.05 459 THR A CA 1
ATOM 3717 C C . THR A 1 459 ? -61.565 -10.255 -33.969 1.00 31.05 459 THR A C 1
ATOM 3719 O O . THR A 1 459 ? -60.444 -10.671 -33.717 1.00 31.05 459 THR A O 1
ATOM 3722 N N . VAL A 1 460 ? -61.680 -9.373 -34.969 1.00 30.36 460 VAL A N 1
ATOM 3723 C CA . VAL A 1 460 ? -62.596 -8.233 -35.145 1.00 30.36 460 VAL A CA 1
ATOM 3724 C C . VAL A 1 460 ? -63.029 -8.118 -36.620 1.00 30.36 460 VAL A C 1
ATOM 3726 O O . VAL A 1 460 ? -62.188 -8.122 -37.517 1.00 30.36 460 VAL A O 1
ATOM 3729 N N . LYS A 1 461 ? -64.343 -8.024 -36.870 1.00 29.20 461 LYS A N 1
ATOM 3730 C CA . LYS A 1 461 ? -64.896 -7.402 -38.081 1.00 29.20 461 LYS A CA 1
ATOM 3731 C C . LYS A 1 461 ? -64.980 -5.912 -37.769 1.00 29.20 461 LYS A C 1
ATOM 3733 O O . LYS A 1 461 ? -65.774 -5.563 -36.912 1.00 29.20 461 LYS A O 1
ATOM 3738 N N . ASP A 1 462 ? -64.091 -5.135 -38.372 1.00 31.30 462 ASP A N 1
ATOM 3739 C CA . ASP A 1 462 ? -64.282 -3.757 -38.837 1.00 31.30 462 ASP A CA 1
ATOM 3740 C C . ASP A 1 462 ? -62.967 -3.339 -39.497 1.00 31.30 462 ASP A C 1
ATOM 3742 O O . ASP A 1 462 ? -61.974 -3.073 -38.830 1.00 31.30 462 ASP A O 1
ATOM 3746 N N . VAL A 1 463 ? -62.947 -3.513 -40.819 1.00 27.91 463 VAL A N 1
ATOM 3747 C CA . VAL A 1 463 ? -62.379 -2.682 -41.898 1.00 27.91 463 VAL A CA 1
ATOM 3748 C C . VAL A 1 463 ? -62.345 -3.609 -43.120 1.00 27.91 463 VAL A C 1
ATOM 3750 O O . VAL A 1 463 ? -61.373 -4.316 -43.392 1.00 27.91 463 VAL A O 1
ATOM 3753 N N . LYS A 1 464 ? -63.485 -3.678 -43.816 1.00 29.25 464 LYS A N 1
ATOM 3754 C CA . LYS A 1 464 ? -63.473 -3.851 -45.270 1.00 29.25 464 LYS A CA 1
ATOM 3755 C C . LYS A 1 464 ? -63.192 -2.471 -45.872 1.00 29.25 464 LYS A C 1
ATOM 3757 O O . LYS A 1 464 ? -63.561 -1.473 -45.265 1.00 29.25 464 LYS A O 1
ATOM 3762 N N . ASP A 1 465 ? -62.563 -2.496 -47.041 1.00 26.58 465 ASP A N 1
ATOM 3763 C CA . ASP A 1 465 ? -62.037 -1.382 -47.844 1.00 26.58 465 ASP A CA 1
ATOM 3764 C C . ASP A 1 465 ? -60.632 -0.967 -47.368 1.00 26.58 465 ASP A C 1
ATOM 3766 O O . ASP A 1 465 ? -60.450 -0.418 -46.296 1.00 26.58 465 ASP A O 1
ATOM 3770 N N . VAL A 1 466 ? -59.531 -1.277 -48.054 1.00 26.53 466 VAL A N 1
ATOM 3771 C CA . VAL A 1 466 ? -59.295 -1.228 -49.498 1.00 26.53 466 VAL A CA 1
ATOM 3772 C C . VAL A 1 466 ? -58.362 -2.370 -49.915 1.00 26.53 466 VAL A C 1
ATOM 3774 O O . VAL A 1 466 ? -57.261 -2.553 -49.395 1.00 26.53 466 VAL A O 1
ATOM 3777 N N . ILE A 1 467 ? -58.805 -3.128 -50.913 1.00 34.34 467 ILE A N 1
ATOM 3778 C CA . ILE A 1 467 ? -57.962 -3.992 -51.736 1.00 34.34 467 ILE A CA 1
ATOM 3779 C C . ILE A 1 467 ? -56.968 -3.099 -52.489 1.00 34.34 467 ILE A C 1
ATOM 3781 O O . ILE A 1 467 ? -57.401 -2.287 -53.302 1.00 34.34 467 ILE A O 1
ATOM 3785 N N . LYS A 1 468 ? -55.658 -3.288 -52.276 1.00 26.69 468 LYS A N 1
ATOM 3786 C CA . LYS A 1 468 ? -54.627 -3.436 -53.332 1.00 26.69 468 LYS A CA 1
ATOM 3787 C C . LYS A 1 468 ? -53.213 -3.531 -52.729 1.00 26.69 468 LYS A C 1
ATOM 3789 O O . LYS A 1 468 ? -52.829 -2.755 -51.863 1.00 26.69 468 LYS A O 1
ATOM 3794 N N . LYS A 1 469 ? -52.447 -4.512 -53.229 1.00 37.12 469 LYS A N 1
ATOM 3795 C CA . LYS A 1 469 ? -50.975 -4.662 -53.135 1.00 37.12 469 LYS A CA 1
ATOM 3796 C C . LYS A 1 469 ? -50.253 -3.300 -53.232 1.00 37.12 469 LYS A C 1
ATOM 3798 O O . LYS A 1 469 ? -50.693 -2.477 -54.033 1.00 37.12 469 LYS A O 1
ATOM 3803 N N . PRO A 1 470 ? -49.100 -3.105 -52.552 1.00 34.94 470 PRO A N 1
ATOM 3804 C CA . PRO A 1 470 ? -47.837 -3.385 -53.254 1.00 34.94 470 PRO A CA 1
ATOM 3805 C C . PRO A 1 470 ? -46.631 -3.833 -52.392 1.00 34.94 470 PRO A C 1
ATOM 3807 O O . PRO A 1 470 ? -46.510 -3.547 -51.207 1.00 34.94 470 PRO A O 1
ATOM 3810 N N . ASN A 1 471 ? -45.729 -4.544 -53.074 1.00 29.80 471 ASN A N 1
ATOM 3811 C CA . ASN A 1 471 ? -44.264 -4.433 -53.076 1.00 29.80 471 ASN A CA 1
ATOM 3812 C C . ASN A 1 471 ? -43.461 -4.266 -51.769 1.00 29.80 471 ASN A C 1
ATOM 3814 O O . ASN A 1 471 ? -43.404 -3.216 -51.141 1.00 29.80 471 ASN A O 1
ATOM 3818 N N . THR A 1 472 ? -42.690 -5.324 -51.497 1.00 44.31 472 THR A N 1
ATOM 3819 C CA . THR A 1 472 ? -41.234 -5.333 -51.247 1.00 44.31 472 THR A CA 1
ATOM 3820 C C . THR A 1 472 ? -40.534 -3.994 -50.979 1.00 44.31 472 THR A C 1
ATOM 3822 O O . THR A 1 472 ? -40.338 -3.191 -51.889 1.00 44.31 472 THR A O 1
ATOM 3825 N N . SER A 1 473 ? -39.943 -3.872 -49.787 1.00 35.69 473 SER A N 1
ATOM 3826 C CA . SER A 1 473 ? -38.671 -3.161 -49.617 1.00 35.69 473 SER A CA 1
ATOM 3827 C C . SER A 1 473 ? -37.628 -4.104 -48.985 1.00 35.69 473 SER A C 1
ATOM 3829 O O . SER A 1 473 ? -37.934 -4.790 -48.004 1.00 35.69 473 SER A O 1
ATOM 3831 N N . PRO A 1 474 ? -36.405 -4.211 -49.544 1.00 46.44 474 PRO A N 1
ATOM 3832 C CA . PRO A 1 474 ? -35.338 -5.003 -48.942 1.00 46.44 474 PRO A CA 1
ATOM 3833 C C . PRO A 1 474 ? -34.921 -4.396 -47.602 1.00 46.44 474 PRO A C 1
ATOM 3835 O O . PRO A 1 474 ? -34.782 -3.179 -47.470 1.00 46.44 474 PRO A O 1
ATOM 3838 N N . LYS A 1 475 ? -34.669 -5.247 -46.606 1.00 53.16 475 LYS A N 1
ATOM 3839 C CA . LYS A 1 475 ? -34.118 -4.841 -45.309 1.00 53.16 475 LYS A CA 1
ATOM 3840 C C . LYS A 1 475 ? -32.756 -4.162 -45.525 1.00 53.16 475 LYS A C 1
ATOM 3842 O O . LYS A 1 475 ? -31.767 -4.850 -45.767 1.00 53.16 475 LYS A O 1
ATOM 3847 N N . LYS A 1 476 ? -32.705 -2.825 -45.451 1.00 64.75 476 LYS A N 1
ATOM 3848 C CA . LYS A 1 476 ? -31.451 -2.058 -45.540 1.00 64.75 476 LYS A CA 1
ATOM 3849 C C . LYS A 1 476 ? -30.581 -2.332 -44.313 1.00 64.75 476 LYS A C 1
ATOM 3851 O O . LYS A 1 476 ? -31.057 -2.290 -43.178 1.00 64.75 476 LYS A O 1
ATOM 3856 N N . CYS A 1 477 ? -29.311 -2.630 -44.559 1.00 73.62 477 CYS A N 1
ATOM 3857 C CA . CYS A 1 477 ? -28.303 -2.772 -43.518 1.00 73.62 477 CYS A CA 1
ATOM 3858 C C . CYS A 1 477 ? -27.597 -1.432 -43.262 1.00 73.62 477 CYS A C 1
ATOM 3860 O O . CYS A 1 477 ? -27.503 -0.634 -44.190 1.00 73.62 477 CYS A O 1
ATOM 3862 N N . PRO A 1 478 ? -27.108 -1.181 -42.033 1.00 72.38 478 PRO A N 1
ATOM 3863 C CA . PRO A 1 478 ? -26.296 -0.001 -41.728 1.00 72.38 478 PRO A CA 1
ATOM 3864 C C . PRO A 1 478 ? -25.009 0.041 -42.563 1.00 72.38 478 PRO A C 1
ATOM 3866 O O . PRO A 1 478 ? -24.498 -1.020 -42.939 1.00 72.38 478 PRO A O 1
ATOM 3869 N N . ASP A 1 479 ? -24.456 1.237 -42.776 1.00 64.25 479 ASP A N 1
ATOM 3870 C CA . ASP A 1 479 ? -23.224 1.439 -43.546 1.00 64.25 479 ASP A CA 1
ATOM 3871 C C . ASP A 1 479 ? -22.076 0.541 -43.050 1.00 64.25 479 ASP A C 1
ATOM 3873 O O . ASP A 1 479 ? -21.865 0.338 -41.851 1.00 64.25 479 ASP A O 1
ATOM 3877 N N . GLY A 1 480 ? -21.364 -0.075 -43.998 1.00 69.00 480 GLY A N 1
ATOM 3878 C CA . GLY A 1 480 ? -20.316 -1.065 -43.721 1.00 69.00 480 GLY A CA 1
ATOM 3879 C C . GLY A 1 480 ? -20.810 -2.503 -43.479 1.00 69.00 480 GLY A C 1
ATOM 3880 O O . GLY A 1 480 ? -19.992 -3.392 -43.205 1.00 69.00 480 GLY A O 1
ATOM 3881 N N . LYS A 1 481 ? -22.122 -2.774 -43.594 1.00 78.69 481 LYS A N 1
ATOM 3882 C CA . LYS A 1 481 ? -22.716 -4.119 -43.472 1.00 78.69 481 LYS A CA 1
ATOM 3883 C C . LYS A 1 481 ? -23.582 -4.495 -44.680 1.00 78.69 481 LYS A C 1
ATOM 3885 O O . LYS A 1 481 ? -24.254 -3.655 -45.261 1.00 78.69 481 LYS A O 1
ATOM 3890 N N . VAL A 1 482 ? -23.632 -5.787 -45.003 1.00 78.44 482 VAL A N 1
ATOM 3891 C CA . VAL A 1 482 ? -24.467 -6.377 -46.065 1.00 78.44 482 VAL A CA 1
ATOM 3892 C C . VAL A 1 482 ? -25.415 -7.427 -45.491 1.00 78.44 482 VAL A C 1
ATOM 3894 O O . VAL A 1 482 ? -25.103 -8.076 -44.489 1.00 78.44 482 VAL A O 1
ATOM 3897 N N . LEU A 1 483 ? -26.593 -7.588 -46.093 1.00 73.50 483 LEU A N 1
ATOM 3898 C CA . LEU A 1 483 ? -27.578 -8.576 -45.657 1.00 73.50 483 LEU A CA 1
ATOM 3899 C C . LEU A 1 483 ? -27.121 -9.972 -46.091 1.00 73.50 483 LEU A C 1
ATOM 3901 O O . LEU A 1 483 ? -26.945 -10.223 -47.277 1.00 73.50 483 LEU A O 1
ATOM 3905 N N . ASN A 1 484 ? -26.954 -10.890 -45.144 1.00 77.31 484 ASN A N 1
ATOM 3906 C CA . ASN A 1 484 ? -26.746 -12.297 -45.457 1.00 77.31 484 ASN A CA 1
ATOM 3907 C C . ASN A 1 484 ? -28.107 -12.929 -45.831 1.00 77.31 484 ASN A C 1
ATOM 3909 O O . ASN A 1 484 ? -28.989 -12.985 -44.964 1.00 77.31 484 ASN A O 1
ATOM 3913 N N . PRO A 1 485 ? -28.294 -13.420 -47.071 1.00 64.88 485 PRO A N 1
ATOM 3914 C CA . PRO A 1 485 ? -29.578 -13.946 -47.535 1.00 64.88 485 PRO A CA 1
ATOM 3915 C C . PRO A 1 485 ? -29.988 -15.257 -46.847 1.00 64.88 485 PRO A C 1
ATOM 3917 O O . PRO A 1 485 ? -31.177 -15.477 -46.645 1.00 64.88 485 PRO A O 1
ATOM 3920 N N . ALA A 1 486 ? -29.033 -16.080 -46.397 1.00 69.50 486 ALA A N 1
ATOM 3921 C CA . ALA A 1 486 ? -29.320 -17.332 -45.690 1.00 69.50 486 ALA A CA 1
ATOM 3922 C C . ALA A 1 486 ? -29.842 -17.108 -44.259 1.00 69.50 486 ALA A C 1
ATOM 3924 O O . ALA A 1 486 ? -30.585 -17.927 -43.727 1.00 69.50 486 ALA A O 1
ATOM 3925 N N . THR A 1 487 ? -29.464 -15.996 -43.617 1.00 76.94 487 THR A N 1
ATOM 3926 C CA . THR A 1 487 ? -29.812 -15.731 -42.205 1.00 76.94 487 THR A CA 1
ATOM 3927 C C . THR A 1 487 ? -30.727 -14.523 -41.998 1.00 76.94 487 THR A C 1
ATOM 3929 O O . THR A 1 487 ? -31.232 -14.316 -40.893 1.00 76.94 487 THR A O 1
ATOM 3932 N N . GLY A 1 488 ? -30.924 -13.681 -43.018 1.00 72.88 488 GLY A N 1
ATOM 3933 C CA . GLY A 1 488 ? -31.698 -12.437 -42.926 1.00 72.88 488 GLY A CA 1
ATOM 3934 C C . GLY A 1 488 ? -31.099 -11.383 -41.976 1.00 72.88 488 GLY A C 1
ATOM 3935 O O . GLY A 1 488 ? -31.813 -10.481 -41.507 1.00 72.88 488 GLY A O 1
ATOM 3936 N N . ARG A 1 489 ? -29.802 -11.500 -41.644 1.00 76.00 489 ARG A N 1
ATOM 3937 C CA . ARG A 1 489 ? -29.061 -10.612 -40.725 1.00 76.00 489 ARG A CA 1
ATOM 3938 C C . ARG A 1 489 ? -27.983 -9.811 -41.457 1.00 76.00 489 ARG A C 1
ATOM 3940 O O . ARG A 1 489 ? -27.374 -10.301 -42.399 1.00 76.00 489 ARG A O 1
ATOM 3947 N N . CYS A 1 490 ? -27.722 -8.591 -40.987 1.00 81.56 490 CYS A N 1
ATOM 3948 C CA . CYS A 1 490 ? -26.661 -7.729 -41.512 1.00 81.56 490 CYS A CA 1
ATOM 3949 C C . CYS A 1 490 ? -25.294 -8.121 -40.935 1.00 81.56 490 CYS A C 1
ATOM 3951 O O . CYS A 1 490 ? -25.130 -8.140 -39.714 1.00 81.56 490 CYS A O 1
ATOM 3953 N N . ILE A 1 491 ? -24.312 -8.385 -41.796 1.00 80.62 491 ILE A N 1
ATOM 3954 C CA . ILE A 1 491 ? -22.935 -8.762 -41.440 1.00 80.62 491 ILE A CA 1
ATOM 3955 C C . ILE A 1 491 ? -21.933 -7.760 -42.023 1.00 80.62 491 ILE A C 1
ATOM 3957 O O . ILE A 1 491 ? -22.206 -7.150 -43.046 1.00 80.62 491 ILE A O 1
ATOM 3961 N N . LEU A 1 492 ? -20.774 -7.568 -41.386 1.00 79.88 492 LEU A N 1
ATOM 3962 C CA . LEU A 1 492 ? -19.731 -6.660 -41.894 1.00 79.88 492 LEU A CA 1
ATOM 3963 C C . LEU A 1 492 ? -19.229 -7.108 -43.274 1.00 79.88 492 LEU A C 1
ATOM 3965 O O . LEU A 1 492 ? -19.030 -8.305 -43.480 1.00 79.88 492 LEU A O 1
ATOM 3969 N N . ILE A 1 493 ? -18.944 -6.158 -44.173 1.00 74.25 493 ILE A N 1
ATOM 3970 C CA . ILE A 1 493 ? -18.445 -6.435 -45.538 1.00 74.25 493 ILE A CA 1
ATOM 3971 C C . ILE A 1 493 ? -17.217 -7.366 -45.516 1.00 74.25 493 ILE A C 1
ATOM 3973 O O . ILE A 1 493 ? -17.159 -8.334 -46.270 1.00 74.25 493 ILE A O 1
ATOM 3977 N N . LYS A 1 494 ? -16.290 -7.173 -44.565 1.00 71.25 494 LYS A N 1
ATOM 3978 C CA . LYS A 1 494 ? -15.100 -8.034 -44.392 1.00 71.25 494 LYS A CA 1
ATOM 3979 C C . LYS A 1 494 ? -15.419 -9.507 -44.083 1.00 71.25 494 LYS A C 1
ATOM 3981 O O . LYS A 1 494 ? -14.632 -10.392 -44.397 1.00 71.25 494 LYS A O 1
ATOM 3986 N N . ASN A 1 495 ? -16.580 -9.774 -43.483 1.00 71.88 495 ASN A N 1
ATOM 3987 C CA . ASN A 1 495 ? -17.044 -11.126 -43.167 1.00 71.88 495 ASN A CA 1
ATOM 3988 C C . ASN A 1 495 ? -17.889 -11.726 -44.303 1.00 71.88 495 ASN A C 1
ATOM 3990 O O . ASN A 1 495 ? -18.075 -12.938 -44.340 1.00 71.88 495 ASN A O 1
ATOM 3994 N N . ALA A 1 496 ? -18.383 -10.901 -45.233 1.00 65.50 496 ALA A N 1
ATOM 3995 C CA . ALA A 1 496 ? -19.166 -11.351 -46.381 1.00 65.50 496 ALA A CA 1
ATOM 3996 C C . ALA A 1 496 ? -18.301 -12.066 -47.434 1.00 65.50 496 ALA A C 1
ATOM 3998 O O . ALA A 1 496 ? -18.753 -13.045 -48.025 1.00 65.50 496 ALA A O 1
ATOM 3999 N N . ALA A 1 497 ? -17.037 -11.649 -47.594 1.00 60.88 497 ALA A N 1
ATOM 4000 C CA . ALA A 1 497 ? -16.066 -12.316 -48.466 1.00 60.88 497 ALA A CA 1
ATOM 4001 C C . ALA A 1 497 ? -15.727 -13.741 -47.985 1.00 60.88 497 ALA A C 1
ATOM 4003 O O . ALA A 1 497 ? -15.713 -14.675 -48.779 1.00 60.88 497 ALA A O 1
ATOM 4004 N N . LYS A 1 498 ? -15.549 -13.936 -46.668 1.00 59.12 498 LYS A N 1
ATOM 4005 C CA . LYS A 1 498 ? -15.305 -15.261 -46.060 1.00 59.12 498 LYS A CA 1
ATOM 4006 C C . LYS A 1 498 ? -16.517 -16.198 -46.114 1.00 59.12 498 LYS A C 1
ATOM 4008 O O . LYS A 1 498 ? -16.350 -17.403 -45.994 1.00 59.12 498 LYS A O 1
ATOM 4013 N N . ALA A 1 499 ? -17.721 -15.652 -46.278 1.00 55.25 499 ALA A N 1
ATOM 4014 C CA . ALA A 1 499 ? -18.963 -16.416 -46.371 1.00 55.25 499 ALA A CA 1
ATOM 4015 C C . ALA A 1 499 ? -19.370 -16.751 -47.821 1.00 55.25 499 ALA A C 1
ATOM 4017 O O . ALA A 1 499 ? -20.455 -17.286 -48.027 1.00 55.25 499 ALA A O 1
ATOM 4018 N N . GLY A 1 500 ? -18.543 -16.410 -48.821 1.00 56.28 500 GLY A N 1
ATOM 4019 C CA . GLY A 1 500 ? -18.834 -16.678 -50.235 1.00 56.28 500 GLY A CA 1
ATOM 4020 C C . GLY A 1 500 ? -19.980 -15.841 -50.819 1.00 56.28 500 GLY A C 1
ATOM 4021 O O . GLY A 1 500 ? -20.545 -16.212 -51.840 1.00 56.28 500 GLY A O 1
ATOM 4022 N N . ILE A 1 501 ? -20.345 -14.719 -50.183 1.00 60.94 501 ILE A N 1
ATOM 4023 C CA . ILE A 1 501 ? -21.538 -13.921 -50.534 1.00 60.94 501 ILE A CA 1
ATOM 4024 C C . ILE A 1 501 ? -21.243 -12.870 -51.632 1.00 60.94 501 ILE A C 1
ATOM 4026 O O . ILE A 1 501 ? -22.163 -12.228 -52.127 1.00 60.94 501 ILE A O 1
ATOM 4030 N N . ALA A 1 502 ? -19.987 -12.695 -52.067 1.00 47.62 502 ALA A N 1
ATOM 4031 C CA . ALA A 1 502 ? -19.618 -11.720 -53.102 1.00 47.62 502 ALA A CA 1
ATOM 4032 C C . ALA A 1 502 ? -18.960 -12.384 -54.328 1.00 47.62 502 ALA A C 1
ATOM 4034 O O . ALA A 1 502 ? -17.846 -12.899 -54.238 1.00 47.62 502 ALA A O 1
ATOM 4035 N N . THR A 1 503 ? -19.624 -12.326 -55.489 1.00 32.72 503 THR A N 1
ATOM 4036 C CA . THR A 1 503 ? -19.108 -12.782 -56.792 1.00 32.72 503 THR A CA 1
ATOM 4037 C C . THR A 1 503 ? -18.650 -11.607 -57.676 1.00 32.72 503 THR A C 1
ATOM 4039 O O . THR A 1 503 ? -19.472 -10.999 -58.349 1.00 32.72 503 THR A O 1
ATOM 4042 N N . LYS A 1 504 ? -17.324 -11.369 -57.674 1.00 33.78 504 LYS A N 1
ATOM 4043 C CA . LYS A 1 504 ? -16.413 -10.762 -58.690 1.00 33.78 504 LYS A CA 1
ATOM 4044 C C . LYS A 1 504 ? -16.765 -9.378 -59.346 1.00 33.78 504 LYS A C 1
ATOM 4046 O O . LYS A 1 504 ? -17.700 -8.728 -58.905 1.00 33.78 504 LYS A O 1
ATOM 4051 N N . PRO A 1 505 ? -15.914 -8.808 -60.242 1.00 41.81 505 PRO A N 1
ATOM 4052 C CA . PRO A 1 505 ? -15.052 -7.651 -59.940 1.00 41.81 505 PRO A CA 1
ATOM 4053 C C . PRO A 1 505 ? -15.337 -6.435 -60.856 1.00 41.81 505 PRO A C 1
ATOM 4055 O O . PRO A 1 505 ? -15.851 -6.602 -61.954 1.00 41.81 505 PRO A O 1
ATOM 4058 N N . VAL A 1 506 ? -14.950 -5.210 -60.485 1.00 27.27 506 VAL A N 1
ATOM 4059 C CA . VAL A 1 506 ? -14.998 -4.075 -61.436 1.00 27.27 506 VAL A CA 1
ATOM 4060 C C . VAL A 1 506 ? -13.587 -3.605 -61.767 1.00 27.27 506 VAL A C 1
ATOM 4062 O O . VAL A 1 506 ? -12.909 -2.992 -60.944 1.00 27.27 506 VAL A O 1
ATOM 4065 N N . LYS A 1 507 ? -13.165 -3.953 -62.987 1.00 30.16 507 LYS A N 1
ATOM 4066 C CA . LYS A 1 507 ? -12.180 -3.223 -63.787 1.00 30.16 507 LYS A CA 1
ATOM 4067 C C . LYS A 1 507 ? -12.905 -2.105 -64.553 1.00 30.16 507 LYS A C 1
ATOM 4069 O O . LYS A 1 507 ? -14.062 -2.271 -64.920 1.00 30.16 507 LYS A O 1
ATOM 4074 N N . ASP A 1 508 ? -12.152 -1.036 -64.792 1.00 31.98 508 ASP A N 1
ATOM 4075 C CA . ASP A 1 508 ? -12.347 0.042 -65.768 1.00 31.98 508 ASP A CA 1
ATOM 4076 C C . ASP A 1 508 ? -13.457 1.077 -65.527 1.00 31.98 508 ASP A C 1
ATOM 4078 O O . ASP A 1 508 ? -14.597 0.920 -65.944 1.00 31.98 508 ASP A O 1
ATOM 4082 N N . VAL A 1 509 ? -13.043 2.224 -64.971 1.00 28.00 509 VAL A N 1
ATOM 4083 C CA . VAL A 1 509 ? -13.429 3.549 -65.487 1.00 28.00 509 VAL A CA 1
ATOM 4084 C C . VAL A 1 509 ? -12.183 4.444 -65.457 1.00 28.00 509 VAL A C 1
ATOM 4086 O O . VAL A 1 509 ? -11.869 5.081 -64.450 1.00 28.00 509 VAL A O 1
ATOM 4089 N N . LYS A 1 510 ? -11.439 4.458 -66.566 1.00 30.45 510 LYS A N 1
ATOM 4090 C CA . LYS A 1 510 ? -10.695 5.646 -67.000 1.00 30.45 510 LYS A CA 1
ATOM 4091 C C . LYS A 1 510 ? -11.591 6.407 -67.980 1.00 30.45 510 LYS A C 1
ATOM 4093 O O . LYS A 1 510 ? -12.390 5.793 -68.674 1.00 30.45 510 LYS A O 1
ATOM 4098 N N . ASP A 1 511 ? -11.407 7.722 -67.983 1.00 30.30 511 ASP A N 1
ATOM 4099 C CA . ASP A 1 511 ? -12.021 8.742 -68.842 1.00 30.30 511 ASP A CA 1
ATOM 4100 C C . ASP A 1 511 ? -13.396 9.269 -68.416 1.00 30.30 511 ASP A C 1
ATOM 4102 O O . ASP A 1 511 ? -14.429 8.835 -68.897 1.00 30.30 511 ASP A O 1
ATOM 4106 N N . VAL A 1 512 ? -13.388 10.281 -67.535 1.00 27.75 512 VAL A N 1
ATOM 4107 C CA . VAL A 1 512 ? -13.686 11.679 -67.917 1.00 27.75 512 VAL A CA 1
ATOM 4108 C C . VAL A 1 512 ? -12.937 12.598 -66.943 1.00 27.75 512 VAL A C 1
ATOM 4110 O O . VAL A 1 512 ? -13.374 12.871 -65.826 1.00 27.75 512 VAL A O 1
ATOM 4113 N N . ILE A 1 513 ? -11.781 13.096 -67.379 1.00 36.78 513 ILE A N 1
ATOM 4114 C CA . ILE A 1 513 ? -11.104 14.231 -66.751 1.00 36.78 513 ILE A CA 1
ATOM 4115 C C . ILE A 1 513 ? -11.898 15.493 -67.107 1.00 36.78 513 ILE A C 1
ATOM 4117 O O . ILE A 1 513 ? -11.785 16.008 -68.215 1.00 36.78 513 ILE A O 1
ATOM 4121 N N . LYS A 1 514 ? -12.641 16.047 -66.145 1.00 29.36 514 LYS A N 1
ATOM 4122 C CA . LYS A 1 514 ? -12.830 17.502 -66.034 1.00 29.36 514 LYS A CA 1
ATOM 4123 C C . LYS A 1 514 ? -12.632 17.931 -64.578 1.00 29.36 514 LYS A C 1
ATOM 4125 O O . LYS A 1 514 ? -13.318 17.478 -63.670 1.00 29.36 514 LYS A O 1
ATOM 4130 N N . LYS A 1 515 ? -11.609 18.777 -64.411 1.00 36.25 515 LYS A N 1
ATOM 4131 C CA . LYS A 1 515 ? -11.040 19.367 -63.187 1.00 36.25 515 LYS A CA 1
ATOM 4132 C C . LYS A 1 515 ? -12.047 19.637 -62.053 1.00 36.25 515 LYS A C 1
ATOM 4134 O O . LYS A 1 515 ? -13.000 20.384 -62.277 1.00 36.25 515 LYS A O 1
ATOM 4139 N N . PRO A 1 516 ? -11.730 19.260 -60.801 1.00 28.08 516 PRO A N 1
ATOM 4140 C CA . PRO A 1 516 ? -12.147 20.018 -59.635 1.00 28.08 516 PRO A CA 1
ATOM 4141 C C . PRO A 1 516 ? -11.162 21.166 -59.390 1.00 28.08 516 PRO A C 1
ATOM 4143 O O . PRO A 1 516 ? -9.941 21.007 -59.448 1.00 28.08 516 PRO A O 1
ATOM 4146 N N . LYS A 1 517 ? -11.736 22.339 -59.131 1.00 31.95 517 LYS A N 1
ATOM 4147 C CA . LYS A 1 517 ? -11.059 23.560 -58.698 1.00 31.95 517 LYS A CA 1
ATOM 4148 C C . LYS A 1 517 ? -10.125 23.276 -57.520 1.00 31.95 517 LYS A C 1
ATOM 4150 O O . LYS A 1 517 ? -10.471 22.551 -56.593 1.00 31.95 517 LYS A O 1
ATOM 4155 N N . THR A 1 518 ? -8.955 23.897 -57.584 1.00 33.00 518 THR A N 1
ATOM 4156 C CA . THR A 1 518 ? -7.921 23.962 -56.552 1.00 33.00 518 THR A CA 1
ATOM 4157 C C . THR A 1 518 ? -8.509 24.280 -55.177 1.00 33.00 518 THR A C 1
ATOM 4159 O O . THR A 1 518 ? -8.822 25.430 -54.876 1.00 33.00 518 THR A O 1
ATOM 4162 N N . SER A 1 519 ? -8.617 23.261 -54.327 1.00 31.77 519 SER A N 1
ATOM 4163 C CA . SER A 1 519 ? -8.605 23.429 -52.876 1.00 31.77 519 SER A CA 1
ATOM 4164 C C . SER A 1 519 ? -7.186 23.820 -52.434 1.00 31.77 519 SER A C 1
ATOM 4166 O O . SER A 1 519 ? -6.225 23.350 -53.054 1.00 31.77 519 SER A O 1
ATOM 4168 N N . PRO A 1 520 ? -7.012 24.648 -51.388 1.00 33.91 520 PRO A N 1
ATOM 4169 C CA . PRO A 1 520 ? -5.699 25.145 -50.990 1.00 33.91 520 PRO A CA 1
ATOM 4170 C C . PRO A 1 520 ? -4.762 23.973 -50.694 1.00 33.91 520 PRO A C 1
ATOM 4172 O O . PRO A 1 520 ? -5.157 23.030 -50.004 1.00 33.91 520 PRO A O 1
ATOM 4175 N N . LYS A 1 521 ? -3.527 24.024 -51.209 1.00 33.22 521 LYS A N 1
ATOM 4176 C CA . LYS A 1 521 ? -2.465 23.095 -50.808 1.00 33.22 521 LYS A CA 1
ATOM 4177 C C . LYS A 1 521 ? -2.378 23.117 -49.282 1.00 33.22 521 LYS A C 1
ATOM 4179 O O . LYS A 1 521 ? -1.954 24.110 -48.696 1.00 33.22 521 LYS A O 1
ATOM 4184 N N . LYS A 1 522 ? -2.775 22.015 -48.645 1.00 30.11 522 LYS A N 1
ATOM 4185 C CA . LYS A 1 522 ? -2.403 21.729 -47.261 1.00 30.11 522 LYS A CA 1
ATOM 4186 C C . LYS A 1 522 ? -0.867 21.767 -47.228 1.00 30.11 522 LYS A C 1
ATOM 4188 O O . LYS A 1 522 ? -0.267 21.113 -48.086 1.00 30.11 522 LYS A O 1
ATOM 4193 N N . PRO A 1 523 ? -0.226 22.547 -46.341 1.00 33.12 523 PRO A N 1
ATOM 4194 C CA . PRO A 1 523 ? 1.228 22.582 -46.283 1.00 33.12 523 PRO A CA 1
ATOM 4195 C C . PRO A 1 523 ? 1.722 21.151 -46.067 1.00 33.12 523 PRO A C 1
ATOM 4197 O O . PRO A 1 523 ? 1.196 20.440 -45.206 1.00 33.12 523 PRO A O 1
ATOM 4200 N N . SER A 1 524 ? 2.666 20.706 -46.897 1.00 36.59 524 SER A N 1
ATOM 4201 C CA . SER A 1 524 ? 3.364 19.441 -46.701 1.00 36.59 524 SER A CA 1
ATOM 4202 C C . SER A 1 524 ? 3.963 19.479 -45.302 1.00 36.59 524 SER A C 1
ATOM 4204 O O . SER A 1 524 ? 4.883 20.256 -45.053 1.00 36.59 524 SER A O 1
ATOM 4206 N N . VAL A 1 525 ? 3.389 18.715 -44.371 1.00 43.16 525 VAL A N 1
ATOM 4207 C CA . VAL A 1 525 ? 3.951 18.584 -43.028 1.00 43.16 525 VAL A CA 1
ATOM 4208 C C . VAL A 1 525 ? 5.349 18.005 -43.225 1.00 43.16 525 VAL A C 1
ATOM 4210 O O . VAL A 1 525 ? 5.448 16.931 -43.821 1.00 43.16 525 VAL A O 1
ATOM 4213 N N . PRO A 1 526 ? 6.414 18.699 -42.801 1.00 53.25 526 PRO A N 1
ATOM 4214 C CA . PRO A 1 526 ? 7.752 18.165 -42.953 1.00 53.25 526 PRO A CA 1
ATOM 4215 C C . PRO A 1 526 ? 7.854 16.810 -42.253 1.00 53.25 526 PRO A C 1
ATOM 4217 O O . PRO A 1 526 ? 7.378 16.641 -41.121 1.00 53.25 526 PRO A O 1
ATOM 4220 N N . SER A 1 527 ? 8.411 15.830 -42.966 1.00 66.69 527 SER A N 1
ATOM 4221 C CA . SER A 1 527 ? 8.595 14.467 -42.477 1.00 66.69 527 SER A CA 1
ATOM 4222 C C . SER A 1 527 ? 9.519 14.498 -41.264 1.00 66.69 527 SER A C 1
ATOM 4224 O O . SER A 1 527 ? 10.685 14.871 -41.381 1.00 66.69 527 SER A O 1
ATOM 4226 N N . VAL A 1 528 ? 8.982 14.138 -40.099 1.00 85.88 528 VAL A N 1
ATOM 4227 C CA . VAL A 1 528 ? 9.780 13.944 -38.887 1.00 85.88 528 VAL A CA 1
ATOM 4228 C C . VAL A 1 528 ? 10.488 12.608 -39.027 1.00 85.88 528 VAL A C 1
ATOM 4230 O O . VAL A 1 528 ? 9.832 11.584 -39.211 1.00 85.88 528 VAL A O 1
ATOM 4233 N N . GLU A 1 529 ? 11.811 12.627 -38.958 1.00 92.50 529 GLU A N 1
ATOM 4234 C CA . GLU A 1 529 ? 12.630 11.421 -38.990 1.00 92.50 529 GLU A CA 1
ATOM 4235 C C . GLU A 1 529 ? 13.071 11.104 -37.561 1.00 92.50 529 GLU A C 1
ATOM 4237 O O . GLU A 1 529 ? 13.599 11.968 -36.857 1.00 92.50 529 GLU A O 1
ATOM 4242 N N . MET A 1 530 ? 12.781 9.883 -37.117 1.00 93.06 530 MET A N 1
ATOM 4243 C CA . MET A 1 530 ? 13.091 9.400 -35.776 1.00 93.06 530 MET A CA 1
ATOM 4244 C C . MET A 1 530 ? 13.838 8.082 -35.887 1.00 93.06 530 MET A C 1
ATOM 4246 O O . MET A 1 530 ? 13.390 7.182 -36.598 1.00 93.06 530 MET A O 1
ATOM 4250 N N . SER A 1 531 ? 14.934 7.957 -35.151 1.00 94.19 531 SER A N 1
ATOM 4251 C CA . SER A 1 531 ? 15.729 6.735 -35.095 1.00 94.19 531 SER A CA 1
ATOM 4252 C C . SER A 1 531 ? 16.401 6.585 -33.733 1.00 94.19 531 SER A C 1
ATOM 4254 O O . SER A 1 531 ? 16.673 7.570 -33.043 1.00 94.19 531 SER A O 1
ATOM 4256 N N . VAL A 1 532 ? 16.657 5.340 -33.332 1.00 93.81 532 VAL A N 1
ATOM 4257 C CA . VAL A 1 532 ? 17.376 5.025 -32.090 1.00 93.81 532 VAL A CA 1
ATOM 4258 C C . VAL A 1 532 ? 18.532 4.074 -32.382 1.00 93.81 532 VAL A C 1
ATOM 4260 O O . VAL A 1 532 ? 18.393 3.116 -33.147 1.00 93.81 532 VAL A O 1
ATOM 4263 N N . PHE A 1 533 ? 19.675 4.330 -31.749 1.00 93.56 533 PHE A N 1
ATOM 4264 C CA . PHE A 1 533 ? 20.821 3.428 -31.735 1.00 93.56 533 PHE A CA 1
ATOM 4265 C C . PHE A 1 533 ? 21.158 3.046 -30.295 1.00 93.56 533 PHE A C 1
ATOM 4267 O O . PHE A 1 533 ? 21.465 3.912 -29.477 1.00 93.56 533 PHE A O 1
ATOM 4274 N N . SER A 1 534 ? 21.096 1.753 -29.991 1.00 91.62 534 SER A N 1
ATOM 4275 C CA . SER A 1 534 ? 21.403 1.200 -28.675 1.00 91.62 534 SER A CA 1
ATOM 4276 C C . SER A 1 534 ? 22.657 0.334 -28.736 1.00 91.62 534 SER A C 1
ATOM 4278 O O . SER A 1 534 ? 22.783 -0.504 -29.631 1.00 91.62 534 SER A O 1
ATOM 4280 N N . TYR A 1 535 ? 23.588 0.523 -27.800 1.00 88.12 535 TYR A N 1
ATOM 4281 C CA . TYR A 1 535 ? 24.819 -0.263 -27.722 1.00 88.12 535 TYR A CA 1
ATOM 4282 C C . TYR A 1 535 ? 25.349 -0.391 -26.298 1.00 88.12 535 TYR A C 1
ATOM 4284 O O . TYR A 1 535 ? 25.175 0.495 -25.461 1.00 88.12 535 TYR A O 1
ATOM 4292 N N . VAL A 1 536 ? 26.069 -1.479 -26.041 1.00 78.44 536 VAL A N 1
ATOM 4293 C CA . VAL A 1 536 ? 26.747 -1.698 -24.761 1.00 78.44 536 VAL A CA 1
ATOM 4294 C C . VAL A 1 536 ? 28.113 -1.009 -24.769 1.00 78.44 536 VAL A C 1
ATOM 4296 O O . VAL A 1 536 ? 28.917 -1.223 -25.673 1.00 78.44 536 VAL A O 1
ATOM 4299 N N . SER A 1 537 ? 28.400 -0.187 -23.759 1.00 71.94 537 SER A N 1
ATOM 4300 C CA . SER A 1 537 ? 29.753 0.314 -23.486 1.00 71.94 537 SER A CA 1
ATOM 4301 C C . SER A 1 537 ? 30.159 -0.048 -22.066 1.00 71.94 537 SER A C 1
ATOM 4303 O O . SER A 1 537 ? 29.434 0.283 -21.124 1.00 71.94 537 SER A O 1
ATOM 4305 N N . LYS A 1 538 ? 31.338 -0.652 -21.890 1.00 68.69 538 LYS A N 1
ATOM 4306 C CA . LYS A 1 538 ? 31.822 -1.136 -20.586 1.00 68.69 538 LYS A CA 1
ATOM 4307 C C . LYS A 1 538 ? 30.821 -2.123 -19.960 1.00 68.69 538 LYS A C 1
ATOM 4309 O O . LYS A 1 538 ? 30.827 -3.289 -20.327 1.00 68.69 538 LYS A O 1
ATOM 4314 N N . THR A 1 539 ? 29.966 -1.649 -19.051 1.00 63.75 539 THR A N 1
ATOM 4315 C CA . THR A 1 539 ? 28.936 -2.416 -18.326 1.00 63.75 539 THR A CA 1
ATOM 4316 C C . THR A 1 539 ? 27.531 -1.820 -18.466 1.00 63.75 539 THR A C 1
ATOM 4318 O O . THR A 1 539 ? 26.633 -2.229 -17.739 1.00 63.75 539 THR A O 1
ATOM 4321 N N . TYR A 1 540 ? 27.337 -0.821 -19.334 1.00 72.94 540 TYR A N 1
ATOM 4322 C CA . TYR A 1 540 ? 26.072 -0.092 -19.458 1.00 72.94 540 TYR A CA 1
ATOM 4323 C C . TYR A 1 540 ? 25.522 -0.162 -20.871 1.00 72.94 540 TYR A C 1
ATOM 4325 O O . TYR A 1 540 ? 26.285 -0.188 -21.839 1.00 72.94 540 TYR A O 1
ATOM 4333 N N . VAL A 1 541 ? 24.200 -0.127 -20.982 1.00 75.62 541 VAL A N 1
ATOM 4334 C CA . VAL A 1 541 ? 23.511 -0.016 -22.263 1.00 75.62 541 VAL A CA 1
ATOM 4335 C C . VAL A 1 541 ? 23.215 1.461 -22.505 1.00 75.62 541 VAL A C 1
ATOM 4337 O O . VAL A 1 541 ? 22.456 2.084 -21.764 1.00 75.62 541 VAL A O 1
ATOM 4340 N N . ASN A 1 542 ? 23.827 2.035 -23.535 1.00 86.19 542 ASN A N 1
ATOM 4341 C CA . ASN A 1 542 ? 23.539 3.395 -23.971 1.00 86.19 542 ASN A CA 1
ATOM 4342 C C . ASN A 1 542 ? 22.468 3.359 -25.048 1.00 86.19 542 ASN A C 1
ATOM 4344 O O . ASN A 1 542 ? 22.545 2.549 -25.973 1.00 86.19 542 ASN A O 1
ATOM 4348 N N . GLU A 1 543 ? 21.512 4.271 -24.968 1.00 90.56 543 GLU A N 1
ATOM 4349 C CA . GLU A 1 543 ? 20.544 4.524 -26.025 1.00 90.56 543 GLU A CA 1
ATOM 4350 C C . GLU A 1 543 ? 20.666 5.968 -26.489 1.00 90.56 543 GLU A C 1
ATOM 4352 O O . GLU A 1 543 ? 20.573 6.892 -25.686 1.00 90.56 543 GLU A O 1
ATOM 4357 N N . ILE A 1 544 ? 20.873 6.157 -27.791 1.00 93.81 544 ILE A N 1
ATOM 4358 C CA . ILE A 1 544 ? 20.907 7.472 -28.424 1.00 93.81 544 ILE A CA 1
ATOM 4359 C C . ILE A 1 544 ? 19.676 7.604 -29.309 1.00 93.81 544 ILE A C 1
ATOM 4361 O O . ILE A 1 544 ? 19.489 6.832 -30.252 1.00 93.81 544 ILE A O 1
ATOM 4365 N N . ILE A 1 545 ? 18.843 8.589 -29.005 1.00 95.25 545 ILE A N 1
ATOM 4366 C CA . ILE A 1 545 ? 17.604 8.894 -29.709 1.00 95.25 545 ILE A CA 1
ATOM 4367 C C . ILE A 1 545 ? 17.833 10.141 -30.554 1.00 95.25 545 ILE A C 1
ATOM 4369 O O . ILE A 1 545 ? 18.241 11.178 -30.034 1.00 95.25 545 ILE A O 1
ATOM 4373 N N . PHE A 1 546 ? 17.522 10.053 -31.844 1.00 96.62 546 PHE A N 1
ATOM 4374 C CA . PHE A 1 546 ? 17.588 11.169 -32.779 1.00 96.62 546 PHE A CA 1
ATOM 4375 C C . PHE A 1 546 ? 16.185 11.510 -33.279 1.00 96.62 546 PHE A C 1
ATOM 4377 O O . PHE A 1 546 ? 15.460 10.642 -33.765 1.00 96.62 546 PHE A O 1
ATOM 4384 N N . ILE A 1 547 ? 15.804 12.786 -33.187 1.00 95.81 547 ILE A N 1
ATOM 4385 C CA . ILE A 1 547 ? 14.564 13.317 -33.769 1.00 95.81 547 ILE A CA 1
ATOM 4386 C C . ILE A 1 547 ? 14.927 14.508 -34.647 1.00 95.81 547 ILE A C 1
ATOM 4388 O O . ILE A 1 547 ? 15.158 15.619 -34.158 1.00 95.81 547 ILE A O 1
ATOM 4392 N N . LYS A 1 548 ? 14.966 14.287 -35.957 1.00 95.00 548 LYS A N 1
ATOM 4393 C CA . LYS A 1 548 ? 15.235 15.333 -36.939 1.00 95.00 548 LYS A CA 1
ATOM 4394 C C . LYS A 1 548 ? 13.939 16.049 -37.312 1.00 95.00 548 LYS A C 1
ATOM 4396 O O . LYS A 1 548 ? 12.962 15.451 -37.768 1.00 95.00 548 LYS A O 1
ATOM 4401 N N . LEU A 1 549 ? 13.949 17.359 -37.094 1.00 91.94 549 LEU A N 1
ATOM 4402 C CA . LEU A 1 549 ? 12.855 18.290 -37.337 1.00 91.94 549 LEU A CA 1
ATOM 4403 C C . LEU A 1 549 ? 13.377 19.363 -38.294 1.00 91.94 549 LEU A C 1
ATOM 4405 O O . LEU A 1 549 ? 13.968 20.345 -37.852 1.00 91.94 549 LEU A O 1
ATOM 4409 N N . ASP A 1 550 ? 13.184 19.172 -39.597 1.00 87.69 550 ASP A N 1
ATOM 4410 C CA . ASP A 1 550 ? 13.682 20.090 -40.629 1.00 87.69 550 ASP A CA 1
ATOM 4411 C C . ASP A 1 550 ? 15.211 20.277 -40.570 1.00 87.69 550 ASP A C 1
ATOM 4413 O O . ASP A 1 550 ? 15.967 19.347 -40.858 1.00 87.69 550 ASP A O 1
ATOM 4417 N N . ASN A 1 551 ? 15.661 21.477 -40.192 1.00 92.06 551 ASN A N 1
ATOM 4418 C CA . ASN A 1 551 ? 17.060 21.894 -40.101 1.00 92.06 551 ASN A CA 1
ATOM 4419 C C . ASN A 1 551 ? 17.652 21.771 -38.684 1.00 92.06 551 ASN A C 1
ATOM 4421 O O . ASN A 1 551 ? 18.757 22.252 -38.431 1.00 92.06 551 ASN A O 1
ATOM 4425 N N . LYS A 1 552 ? 16.932 21.150 -37.746 1.00 95.00 552 LYS A N 1
ATOM 4426 C CA . LYS A 1 552 ? 17.395 20.904 -36.376 1.00 95.00 552 LYS A CA 1
ATOM 4427 C C . LYS A 1 552 ? 17.188 19.452 -35.971 1.00 95.00 552 LYS A C 1
ATOM 4429 O O . LYS A 1 552 ? 16.353 18.743 -36.529 1.00 95.00 552 LYS A O 1
ATOM 4434 N N . VAL A 1 553 ? 17.938 19.025 -34.967 1.00 97.19 553 VAL A N 1
ATOM 4435 C CA . VAL A 1 553 ? 17.879 17.671 -34.421 1.00 97.19 553 VAL A CA 1
ATOM 4436 C C . VAL A 1 553 ? 17.854 17.722 -32.904 1.00 97.19 553 VAL A C 1
ATOM 4438 O O . VAL A 1 553 ? 18.639 18.436 -32.277 1.00 97.19 553 VAL A O 1
ATOM 4441 N N . TYR A 1 554 ? 16.900 17.003 -32.324 1.00 97.31 554 TYR A N 1
ATOM 4442 C CA . TYR A 1 554 ? 16.898 16.690 -30.904 1.00 97.31 554 TYR A CA 1
ATOM 4443 C C . TYR A 1 554 ? 17.652 15.382 -30.699 1.00 97.31 554 TYR A C 1
ATOM 4445 O O . TYR A 1 554 ? 17.400 14.411 -31.416 1.00 97.31 554 TYR A O 1
ATOM 4453 N N . ILE A 1 555 ? 18.569 15.386 -29.742 1.00 96.31 555 ILE A N 1
ATOM 4454 C CA . ILE A 1 555 ? 19.343 14.222 -29.337 1.00 96.31 555 ILE A CA 1
ATOM 4455 C C . ILE A 1 555 ? 19.109 14.010 -27.855 1.00 96.31 555 ILE A C 1
ATOM 4457 O O . ILE A 1 555 ? 19.277 14.944 -27.073 1.00 96.31 555 ILE A O 1
ATOM 4461 N N . GLU A 1 556 ? 18.756 12.788 -27.491 1.00 94.38 556 GLU A N 1
ATOM 4462 C CA . GLU A 1 556 ? 18.678 12.323 -26.110 1.00 94.38 556 GLU A CA 1
ATOM 4463 C C . GLU A 1 556 ? 19.565 11.088 -25.973 1.00 94.38 556 GLU A C 1
ATOM 4465 O O . GLU A 1 556 ? 19.525 10.195 -26.818 1.00 94.38 556 GLU A O 1
ATOM 4470 N N . ILE A 1 557 ? 20.406 11.066 -24.944 1.00 91.06 557 ILE A N 1
ATOM 4471 C CA . ILE A 1 557 ? 21.321 9.969 -24.636 1.00 91.06 557 ILE A CA 1
ATOM 4472 C C . ILE A 1 557 ? 20.984 9.473 -23.239 1.00 91.06 557 ILE A C 1
ATOM 4474 O O . ILE A 1 557 ? 21.070 10.246 -22.284 1.00 91.06 557 ILE A O 1
ATOM 4478 N N . GLU A 1 558 ? 20.617 8.201 -23.125 1.00 87.38 558 GLU A N 1
ATOM 4479 C CA . GLU A 1 558 ? 20.201 7.557 -21.879 1.00 87.38 558 GLU A CA 1
ATOM 4480 C C . GLU A 1 558 ? 21.129 6.384 -21.533 1.00 87.38 558 GLU A C 1
ATOM 4482 O O . GLU A 1 558 ? 21.439 5.549 -22.385 1.00 87.38 558 GLU A O 1
ATOM 4487 N N . ILE A 1 559 ? 21.552 6.302 -20.267 1.00 81.00 559 ILE A N 1
ATOM 4488 C CA . ILE A 1 559 ? 22.270 5.145 -19.715 1.00 81.00 559 ILE A CA 1
ATOM 4489 C C . ILE A 1 559 ? 21.277 4.240 -18.989 1.00 81.00 559 ILE A C 1
ATOM 4491 O O . ILE A 1 559 ? 20.810 4.547 -17.886 1.00 81.00 559 ILE A O 1
ATOM 4495 N N . THR A 1 560 ? 21.008 3.081 -19.577 1.00 65.81 560 THR A N 1
ATOM 4496 C CA . THR A 1 560 ? 20.211 2.019 -18.967 1.00 65.81 560 THR A CA 1
ATOM 4497 C C . THR A 1 560 ? 21.145 1.043 -18.222 1.00 65.81 560 THR A C 1
ATOM 4499 O O . THR A 1 560 ? 22.221 0.697 -18.704 1.00 65.81 560 THR A O 1
ATOM 4502 N N . ASP A 1 561 ? 20.767 0.677 -16.988 1.00 57.66 561 ASP A N 1
ATOM 4503 C CA . ASP A 1 561 ? 21.487 -0.227 -16.059 1.00 57.66 561 ASP A CA 1
ATOM 4504 C C . ASP A 1 561 ? 22.698 0.291 -15.251 1.00 57.66 561 ASP A C 1
ATOM 4506 O O . ASP A 1 561 ? 23.664 -0.433 -15.020 1.00 57.66 561 ASP A O 1
ATOM 4510 N N . ASN A 1 562 ? 22.618 1.492 -14.659 1.00 50.94 562 ASN A N 1
ATOM 4511 C CA . ASN A 1 562 ? 23.504 1.822 -13.529 1.00 50.94 562 ASN A CA 1
ATOM 4512 C C . ASN A 1 562 ? 22.801 2.476 -12.339 1.00 50.94 562 ASN A C 1
ATOM 4514 O O . ASN A 1 562 ? 22.614 3.688 -12.317 1.00 50.94 562 ASN A O 1
ATOM 4518 N N . ASP A 1 563 ? 22.479 1.698 -11.303 1.00 53.62 563 ASP A N 1
ATOM 4519 C CA . ASP A 1 563 ? 21.833 2.186 -10.077 1.00 53.62 563 ASP A CA 1
ATOM 4520 C C . ASP A 1 563 ? 22.682 3.165 -9.239 1.00 53.62 563 ASP A C 1
ATOM 4522 O O . ASP A 1 563 ? 22.127 3.822 -8.358 1.00 53.62 563 ASP A O 1
ATOM 4526 N N . SER A 1 564 ? 23.978 3.323 -9.537 1.00 55.16 564 SER A N 1
ATOM 4527 C CA . SER A 1 564 ? 24.893 4.208 -8.798 1.00 55.16 564 SER A CA 1
ATOM 4528 C C . SER A 1 564 ? 24.976 5.654 -9.315 1.00 55.16 564 SER A C 1
ATOM 4530 O O . SER A 1 564 ? 25.461 6.516 -8.587 1.00 55.16 564 SER A O 1
ATOM 4532 N N . LEU A 1 565 ? 24.467 5.952 -10.519 1.00 55.81 565 LEU A N 1
ATOM 4533 C CA . LEU A 1 565 ? 24.516 7.303 -11.105 1.00 55.81 565 LEU A CA 1
ATOM 4534 C C . LEU A 1 565 ? 23.320 8.165 -10.676 1.00 55.81 565 LEU A C 1
ATOM 4536 O O . LEU A 1 565 ? 22.198 7.654 -10.548 1.00 55.81 565 LEU A O 1
ATOM 4540 N N . THR A 1 566 ? 23.528 9.470 -10.477 1.00 59.22 566 THR A N 1
ATOM 4541 C CA . THR A 1 566 ? 22.432 10.415 -10.199 1.00 59.22 566 THR A CA 1
ATOM 4542 C C . THR A 1 566 ? 21.559 10.619 -11.447 1.00 59.22 566 THR A C 1
ATOM 4544 O O . THR A 1 566 ? 21.951 10.257 -12.553 1.00 59.22 566 THR A O 1
ATOM 4547 N N . SER A 1 567 ? 20.346 11.166 -11.306 1.00 59.38 567 SER A N 1
ATOM 4548 C CA . SER A 1 567 ? 19.451 11.396 -12.458 1.00 59.38 567 SER A CA 1
ATOM 4549 C C . SER A 1 567 ? 20.026 12.367 -13.496 1.00 59.38 567 SER A C 1
ATOM 4551 O O . SER A 1 567 ? 19.701 12.239 -14.669 1.00 59.38 567 SER A O 1
ATOM 4553 N N . GLU A 1 568 ? 20.889 13.296 -13.080 1.00 61.34 568 GLU A N 1
ATOM 4554 C CA . GLU A 1 568 ? 21.569 14.259 -13.964 1.00 61.34 568 GLU A CA 1
ATOM 4555 C C . GLU A 1 568 ? 22.768 13.629 -14.701 1.00 61.34 568 GLU A C 1
ATOM 4557 O O . GLU A 1 568 ? 23.198 14.103 -15.755 1.00 61.34 568 GLU A O 1
ATOM 4562 N N . ASP A 1 569 ? 23.279 12.507 -14.191 1.00 65.50 569 ASP A N 1
ATOM 4563 C CA . ASP A 1 569 ? 24.381 11.766 -14.809 1.00 65.50 569 ASP A CA 1
ATOM 4564 C C . ASP A 1 569 ? 23.906 10.715 -15.822 1.00 65.50 569 ASP A C 1
ATOM 4566 O O . ASP A 1 569 ? 24.691 10.261 -16.652 1.00 65.50 569 ASP A O 1
ATOM 4570 N N . ARG A 1 570 ? 22.625 10.321 -15.768 1.00 72.69 570 ARG A N 1
ATOM 4571 C CA . ARG A 1 570 ? 22.056 9.240 -16.597 1.00 72.69 570 ARG A CA 1
ATOM 4572 C C . ARG A 1 570 ? 21.480 9.687 -17.932 1.00 72.69 570 ARG A C 1
ATOM 4574 O O . ARG A 1 570 ? 21.222 8.827 -18.770 1.00 72.69 570 ARG A O 1
ATOM 4581 N N . MET A 1 571 ? 21.234 10.981 -18.104 1.00 83.31 571 MET A N 1
ATOM 4582 C CA . MET A 1 571 ? 20.547 11.502 -19.278 1.00 83.31 571 MET A CA 1
ATOM 4583 C C . MET A 1 571 ? 21.196 12.799 -19.746 1.00 83.31 571 MET A C 1
ATOM 4585 O O . MET A 1 571 ? 21.442 13.704 -18.952 1.00 83.31 571 MET A O 1
ATOM 4589 N N . MET A 1 572 ? 21.444 12.897 -21.047 1.00 90.00 572 MET A N 1
ATOM 4590 C CA . MET A 1 572 ? 21.849 14.136 -21.701 1.00 90.00 572 MET A CA 1
ATOM 4591 C C . MET A 1 572 ? 20.891 14.429 -22.843 1.00 90.00 572 MET A C 1
ATOM 4593 O O . MET A 1 572 ? 20.605 13.544 -23.642 1.00 90.00 572 MET A O 1
ATOM 4597 N N . GLU A 1 573 ? 20.430 15.671 -22.951 1.00 93.88 573 GLU A N 1
ATOM 4598 C CA . GLU A 1 573 ? 19.603 16.101 -24.074 1.00 93.88 573 GLU A CA 1
ATOM 4599 C C . GLU A 1 573 ? 20.116 17.400 -24.689 1.00 93.88 573 GLU A C 1
ATOM 4601 O O . GLU A 1 573 ? 20.615 18.287 -23.995 1.00 93.88 573 GLU A O 1
ATOM 4606 N N . ILE A 1 574 ? 19.949 17.538 -26.001 1.00 96.81 574 ILE A N 1
ATOM 4607 C CA . ILE A 1 574 ? 20.173 18.799 -26.697 1.00 96.81 574 ILE A CA 1
ATOM 4608 C C . ILE A 1 574 ? 19.258 18.918 -27.910 1.00 96.81 574 ILE A C 1
ATOM 4610 O O . ILE A 1 574 ? 18.949 17.944 -28.587 1.00 96.81 574 ILE A O 1
ATOM 4614 N N . LEU A 1 575 ? 18.833 20.143 -28.207 1.00 97.31 575 LEU A N 1
ATOM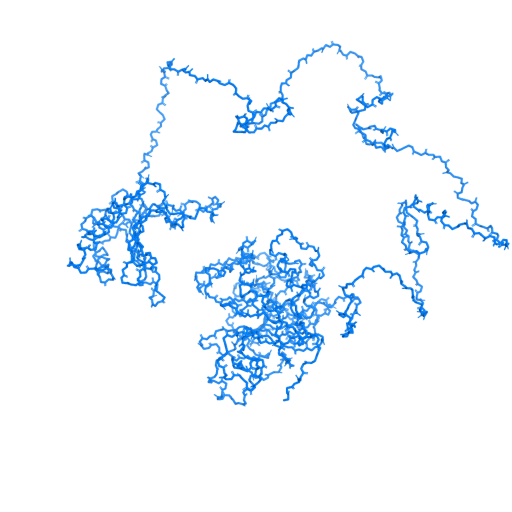 4615 C CA . LEU A 1 575 ? 18.255 20.498 -29.497 1.00 97.31 575 LEU A CA 1
ATOM 4616 C C . LEU A 1 575 ? 19.252 21.413 -30.200 1.00 97.31 575 LEU A C 1
ATOM 4618 O O . LEU A 1 575 ? 19.476 22.518 -29.721 1.00 97.31 575 LEU A O 1
ATOM 4622 N N . MET A 1 576 ? 19.840 20.985 -31.312 1.00 97.31 576 MET A N 1
ATOM 4623 C CA . MET A 1 576 ? 20.866 21.758 -32.028 1.00 97.31 576 MET A CA 1
ATOM 4624 C C . MET A 1 576 ? 20.585 21.824 -33.534 1.00 97.31 576 MET A C 1
ATOM 4626 O O . MET A 1 576 ? 19.736 21.070 -34.024 1.00 97.31 576 MET A O 1
ATOM 4630 N N . PRO A 1 577 ? 21.242 22.728 -34.288 1.00 97.69 577 PRO A N 1
ATOM 4631 C CA . PRO A 1 577 ? 21.179 22.694 -35.745 1.00 97.69 577 PRO A CA 1
ATOM 4632 C C . PRO A 1 577 ? 21.645 21.332 -36.266 1.00 97.69 577 PRO A C 1
ATOM 4634 O O . PRO A 1 577 ? 22.586 20.743 -35.736 1.00 97.69 577 PRO A O 1
ATOM 4637 N N . PHE A 1 578 ? 20.993 20.822 -37.308 1.00 96.62 578 PHE A N 1
ATOM 4638 C CA . PHE A 1 578 ? 21.335 19.513 -37.862 1.00 96.62 578 PHE A CA 1
ATOM 4639 C C . PHE A 1 578 ? 22.772 19.479 -38.402 1.00 96.62 578 PHE A C 1
ATOM 4641 O O . PHE A 1 578 ? 23.486 18.503 -38.194 1.00 96.62 578 PHE A O 1
ATOM 4648 N N . ASP A 1 579 ? 23.237 20.581 -38.988 1.00 96.25 579 ASP A N 1
ATOM 4649 C CA . ASP A 1 579 ? 24.614 20.700 -39.471 1.00 96.25 579 ASP A CA 1
ATOM 4650 C C . ASP A 1 579 ? 25.649 20.582 -38.339 1.00 96.25 579 ASP A C 1
ATOM 4652 O O . ASP A 1 579 ? 26.749 20.087 -38.572 1.00 96.25 579 ASP A O 1
ATOM 4656 N N . GLU A 1 580 ? 25.303 20.963 -37.102 1.00 97.12 580 GLU A N 1
ATOM 4657 C CA . GLU A 1 580 ? 26.184 20.793 -35.937 1.00 97.12 580 GLU A CA 1
ATOM 4658 C C . GLU A 1 580 ? 26.311 19.319 -35.525 1.00 97.12 580 GLU A C 1
ATOM 4660 O O . GLU A 1 580 ? 27.418 18.856 -35.246 1.00 97.12 580 GLU A O 1
ATOM 4665 N N . LEU A 1 581 ? 25.225 18.533 -35.590 1.00 96.00 581 LEU A N 1
ATOM 4666 C CA . LEU A 1 581 ? 25.317 17.071 -35.452 1.00 96.00 581 LEU A CA 1
ATOM 4667 C C . LEU A 1 581 ? 26.240 16.485 -36.527 1.00 96.00 581 LEU A C 1
ATOM 4669 O O . LEU A 1 581 ? 27.083 15.644 -36.224 1.00 96.00 581 LEU A O 1
ATOM 4673 N N . MET A 1 582 ? 26.121 16.945 -37.772 1.00 95.88 582 MET A N 1
ATOM 4674 C CA . MET A 1 582 ? 26.914 16.408 -38.882 1.00 95.88 582 MET A CA 1
ATOM 4675 C C . MET A 1 582 ? 28.405 16.781 -38.818 1.00 95.88 582 MET A C 1
ATOM 4677 O O . MET A 1 582 ? 29.222 16.127 -39.474 1.00 95.88 582 MET A O 1
ATOM 4681 N N . LYS A 1 583 ? 28.776 17.783 -38.013 1.00 94.69 583 LYS A N 1
ATOM 4682 C CA . LYS A 1 583 ? 30.171 18.099 -37.668 1.00 94.69 583 LYS A CA 1
ATOM 4683 C C . LYS A 1 583 ? 30.699 17.245 -36.511 1.00 94.69 583 LYS A C 1
ATOM 4685 O O . LYS A 1 583 ? 31.912 17.077 -36.396 1.00 94.69 583 LYS A O 1
ATOM 4690 N N . ASN A 1 584 ? 29.828 16.697 -35.658 1.00 92.25 584 ASN A N 1
ATOM 4691 C CA . ASN A 1 584 ? 30.251 15.863 -34.535 1.00 92.25 584 ASN A CA 1
ATOM 4692 C C . ASN A 1 584 ? 30.832 14.530 -35.040 1.00 92.25 584 ASN A C 1
ATOM 4694 O O . ASN A 1 584 ? 30.161 13.754 -35.722 1.00 92.25 584 ASN A O 1
ATOM 4698 N N . LYS A 1 585 ? 32.084 14.250 -34.663 1.00 87.06 585 LYS A N 1
ATOM 4699 C CA . LYS A 1 585 ? 32.867 13.102 -35.144 1.00 87.06 585 LYS A CA 1
ATOM 4700 C C . LYS A 1 585 ? 32.215 11.741 -34.856 1.00 87.06 585 LYS A C 1
ATOM 4702 O O . LYS A 1 585 ? 32.351 10.828 -35.668 1.00 87.06 585 LYS A O 1
ATOM 4707 N N . TYR A 1 586 ? 31.502 11.606 -33.738 1.00 89.50 586 TYR A N 1
ATOM 4708 C CA . TYR A 1 586 ? 31.001 10.319 -33.241 1.00 89.50 586 TYR A CA 1
ATOM 4709 C C . TYR A 1 586 ? 29.483 10.207 -33.382 1.00 89.50 586 TYR A C 1
ATOM 4711 O O . TYR A 1 586 ? 28.986 9.234 -33.949 1.00 89.50 586 TYR A O 1
ATOM 4719 N N . LEU A 1 587 ? 28.735 11.219 -32.927 1.00 92.50 587 LEU A N 1
ATOM 4720 C CA . LEU A 1 587 ? 27.269 11.203 -32.949 1.00 92.50 587 LEU A CA 1
ATOM 4721 C C . LEU A 1 587 ? 26.716 11.095 -34.370 1.00 92.50 587 LEU A C 1
ATOM 4723 O O . LEU A 1 587 ? 25.740 10.378 -34.580 1.00 92.50 587 LEU A O 1
ATOM 4727 N N . LYS A 1 588 ? 27.376 11.712 -35.361 1.00 94.75 588 LYS A N 1
ATOM 4728 C CA . LYS A 1 588 ? 27.028 11.535 -36.777 1.00 94.75 588 LYS A CA 1
ATOM 4729 C C . LYS A 1 588 ? 27.040 10.064 -37.192 1.00 94.75 588 LYS A C 1
ATOM 4731 O O . LYS A 1 588 ? 26.163 9.632 -37.929 1.00 94.75 588 LYS A O 1
ATOM 4736 N N . LYS A 1 589 ? 28.021 9.288 -36.728 1.00 94.12 589 LYS A N 1
ATOM 4737 C CA . LYS A 1 589 ? 28.174 7.878 -37.106 1.00 94.12 589 LYS A CA 1
ATOM 4738 C C . LYS A 1 589 ? 27.103 6.993 -36.487 1.00 94.12 589 LYS A C 1
ATOM 4740 O O . LYS A 1 589 ? 26.549 6.141 -37.176 1.00 94.12 589 LYS A O 1
ATOM 4745 N N . TYR A 1 590 ? 26.747 7.243 -35.231 1.00 93.69 590 TYR A N 1
ATOM 4746 C CA . TYR A 1 590 ? 25.616 6.560 -34.604 1.00 93.69 590 TYR A CA 1
ATOM 4747 C C . TYR A 1 590 ? 24.277 6.954 -35.227 1.00 93.69 590 TYR A C 1
ATOM 4749 O O . TYR A 1 590 ? 23.427 6.089 -35.429 1.00 93.69 590 TYR A O 1
ATOM 4757 N N . TYR A 1 591 ? 24.114 8.221 -35.610 1.00 95.56 591 TYR A N 1
ATOM 4758 C CA . TYR A 1 591 ? 22.958 8.664 -36.378 1.00 95.56 591 TYR A CA 1
ATOM 4759 C C . TYR A 1 591 ? 22.871 7.924 -37.722 1.00 95.56 591 TYR A C 1
ATOM 4761 O O . TYR A 1 591 ? 21.861 7.276 -37.975 1.00 95.56 591 TYR A O 1
ATOM 4769 N N . GLU A 1 592 ? 23.940 7.897 -38.526 1.00 95.31 592 GLU A N 1
ATOM 4770 C CA . GLU A 1 592 ? 23.993 7.161 -39.804 1.00 95.31 592 GLU A CA 1
ATOM 4771 C C . GLU A 1 592 ? 23.615 5.673 -39.647 1.00 95.31 592 GLU A C 1
ATOM 4773 O O . GLU A 1 592 ? 22.824 5.153 -40.434 1.00 95.31 592 GLU A O 1
ATOM 4778 N N . LEU A 1 593 ? 24.120 4.995 -38.609 1.00 94.62 593 LEU A N 1
ATOM 4779 C CA . LEU A 1 593 ? 23.770 3.598 -38.321 1.00 94.62 593 LEU A CA 1
ATOM 4780 C C . LEU A 1 593 ? 22.307 3.427 -37.894 1.00 94.62 593 LEU A C 1
ATOM 4782 O O . LEU A 1 593 ? 21.652 2.474 -38.313 1.00 94.62 593 LEU A O 1
ATOM 4786 N N . SER A 1 594 ? 21.778 4.349 -37.087 1.00 94.75 594 SER A N 1
ATOM 4787 C CA . SER A 1 594 ? 20.387 4.305 -36.617 1.00 94.75 594 SER A CA 1
ATOM 4788 C C . SER A 1 594 ? 19.375 4.357 -37.768 1.00 94.75 594 SER A C 1
ATOM 4790 O O . SER A 1 594 ? 18.338 3.694 -37.714 1.00 94.75 594 SER A O 1
ATOM 4792 N N . LEU A 1 595 ? 19.697 5.083 -38.847 1.00 93.62 595 LEU A N 1
ATOM 4793 C CA . LEU A 1 595 ? 18.828 5.218 -40.019 1.00 93.62 595 LEU A CA 1
ATOM 4794 C C . LEU A 1 595 ? 18.621 3.895 -40.759 1.00 93.62 595 LEU A C 1
ATOM 4796 O O . LEU A 1 595 ? 17.609 3.732 -41.438 1.00 93.62 595 LEU A O 1
ATOM 4800 N N . MET A 1 596 ? 19.528 2.924 -40.604 1.00 90.31 596 MET A N 1
ATOM 4801 C CA . MET A 1 596 ? 19.392 1.615 -41.248 1.00 90.31 596 MET A CA 1
ATOM 4802 C C . MET A 1 596 ? 18.165 0.833 -40.758 1.00 90.31 596 MET A C 1
ATOM 4804 O O . MET A 1 596 ? 17.693 -0.049 -41.476 1.00 90.31 596 MET A O 1
ATOM 4808 N N . ALA A 1 597 ? 17.620 1.166 -39.580 1.00 83.94 597 ALA A N 1
ATOM 4809 C CA . ALA A 1 597 ? 16.390 0.561 -39.076 1.00 83.94 597 ALA A CA 1
ATOM 4810 C C . ALA A 1 597 ? 15.118 1.102 -39.748 1.00 83.94 597 ALA A C 1
ATOM 4812 O O . ALA A 1 597 ? 14.098 0.408 -39.737 1.00 83.94 597 ALA A O 1
ATOM 4813 N N . ILE A 1 598 ? 15.150 2.318 -40.306 1.00 85.12 598 ILE A N 1
ATOM 4814 C CA . ILE A 1 598 ? 13.938 3.020 -40.741 1.00 85.12 598 ILE A CA 1
ATOM 4815 C C . ILE A 1 598 ? 13.244 2.257 -41.872 1.00 85.12 598 ILE A C 1
ATOM 4817 O O . ILE A 1 598 ? 13.833 1.958 -42.913 1.00 85.12 598 ILE A O 1
ATOM 4821 N N . GLY A 1 599 ? 11.959 1.956 -41.668 1.00 77.62 599 GLY A N 1
ATOM 4822 C CA . GLY A 1 599 ? 11.111 1.318 -42.679 1.00 77.62 599 GLY A CA 1
ATOM 4823 C C . GLY A 1 599 ? 11.409 -0.166 -42.923 1.00 77.62 599 GLY A C 1
ATOM 4824 O O . GLY A 1 599 ? 10.892 -0.746 -43.879 1.00 77.62 599 GLY A O 1
ATOM 4825 N N . LYS A 1 600 ? 12.228 -0.797 -42.075 1.00 82.12 600 LYS A N 1
ATOM 4826 C CA . LYS A 1 600 ? 12.541 -2.231 -42.141 1.00 82.12 600 LYS A CA 1
ATOM 4827 C C . LYS A 1 600 ? 11.603 -3.069 -41.256 1.00 82.12 600 LYS A C 1
ATOM 4829 O O . LYS A 1 600 ? 11.125 -2.563 -40.241 1.00 82.12 600 LYS A O 1
ATOM 4834 N N . PRO A 1 601 ? 11.322 -4.346 -41.581 1.00 78.31 601 PRO A N 1
ATOM 4835 C CA . PRO A 1 601 ? 10.509 -5.213 -40.724 1.00 78.31 601 PRO A CA 1
ATOM 4836 C C . PRO A 1 601 ? 11.224 -5.521 -39.403 1.00 78.31 601 PRO A C 1
ATOM 4838 O O . PRO A 1 601 ? 12.445 -5.638 -39.367 1.00 78.31 601 PRO A O 1
ATOM 4841 N N . ASN A 1 602 ? 10.467 -5.656 -38.311 1.00 77.94 602 ASN A N 1
ATOM 4842 C CA . ASN A 1 602 ? 11.022 -6.089 -37.025 1.00 77.94 602 ASN A CA 1
ATOM 4843 C C . ASN A 1 602 ? 11.421 -7.560 -37.077 1.00 77.94 602 ASN A C 1
ATOM 4845 O O . ASN A 1 602 ? 10.629 -8.392 -37.513 1.00 77.94 602 ASN A O 1
ATOM 4849 N N . ILE A 1 603 ? 12.621 -7.867 -36.584 1.00 71.12 603 ILE A N 1
ATOM 4850 C CA . ILE A 1 603 ? 13.191 -9.220 -36.647 1.00 71.12 603 ILE A CA 1
ATOM 4851 C C . ILE A 1 603 ? 13.186 -9.888 -35.263 1.00 71.12 603 ILE A C 1
ATOM 4853 O O . ILE A 1 603 ? 13.189 -11.113 -35.175 1.00 71.12 603 ILE A O 1
ATOM 4857 N N . ASP A 1 604 ? 13.112 -9.111 -34.173 1.00 65.00 604 ASP A N 1
ATOM 4858 C CA . ASP A 1 604 ? 13.027 -9.641 -32.806 1.00 65.00 604 ASP A CA 1
ATOM 4859 C C . ASP A 1 604 ? 11.728 -9.186 -32.093 1.00 65.00 604 ASP A C 1
ATOM 4861 O O . ASP A 1 604 ? 11.600 -8.009 -31.734 1.00 65.00 604 ASP A O 1
ATOM 4865 N N . PRO A 1 605 ? 10.766 -10.104 -31.850 1.00 60.84 605 PRO A N 1
ATOM 4866 C CA . PRO A 1 605 ? 9.511 -9.808 -31.156 1.00 60.84 605 PRO A CA 1
ATOM 4867 C C . PRO A 1 605 ? 9.694 -9.360 -29.702 1.00 60.84 605 PRO A C 1
ATOM 4869 O O . PRO A 1 605 ? 8.799 -8.720 -29.151 1.00 60.84 605 PRO A O 1
ATOM 4872 N N . LYS A 1 606 ? 10.829 -9.689 -29.057 1.00 62.62 606 LYS A N 1
ATOM 4873 C CA . LYS A 1 606 ? 11.104 -9.282 -27.665 1.00 62.62 606 LYS A CA 1
ATOM 4874 C C . LYS A 1 606 ? 11.244 -7.766 -27.521 1.00 62.62 606 LYS A C 1
ATOM 4876 O O . LYS A 1 606 ? 11.072 -7.251 -26.422 1.00 62.62 606 LYS A O 1
ATOM 4881 N N . TYR A 1 607 ? 11.520 -7.067 -28.621 1.00 56.66 607 TYR A N 1
ATOM 4882 C CA . TYR A 1 607 ? 11.689 -5.614 -28.680 1.00 56.66 607 TYR A CA 1
ATOM 4883 C C . TYR A 1 607 ? 10.523 -4.938 -29.411 1.00 56.66 607 TYR A C 1
ATOM 4885 O O . TYR A 1 607 ? 10.672 -3.874 -30.007 1.00 56.66 607 TYR A O 1
ATOM 4893 N N . THR A 1 608 ? 9.353 -5.576 -29.391 1.00 51.75 608 THR A N 1
ATOM 4894 C CA . THR A 1 608 ? 8.085 -4.996 -29.827 1.00 51.75 608 THR A CA 1
ATOM 4895 C C . THR A 1 608 ? 7.038 -5.312 -28.767 1.00 51.75 608 THR A C 1
ATOM 4897 O O . THR A 1 608 ? 6.624 -6.462 -28.656 1.00 51.75 608 THR A O 1
ATOM 4900 N N . ASP A 1 609 ? 6.585 -4.321 -27.999 1.00 49.91 609 ASP A N 1
ATOM 4901 C CA . ASP A 1 609 ? 5.393 -4.474 -27.153 1.00 49.91 609 ASP A CA 1
ATOM 4902 C C . ASP A 1 609 ? 4.286 -3.523 -27.636 1.00 49.91 609 ASP A C 1
ATOM 4904 O O . ASP A 1 609 ? 4.222 -2.367 -27.212 1.00 49.91 609 ASP A O 1
ATOM 4908 N N . PRO A 1 610 ? 3.422 -3.966 -28.570 1.00 47.75 610 PRO A N 1
ATOM 4909 C CA . PRO A 1 610 ? 2.301 -3.170 -29.047 1.00 47.75 610 PRO A CA 1
ATOM 4910 C C . PRO A 1 610 ? 1.050 -3.298 -28.160 1.00 47.75 610 PRO A C 1
ATOM 4912 O O . PRO A 1 610 ? 0.035 -2.671 -28.466 1.00 47.75 610 PRO A O 1
ATOM 4915 N N . GLU A 1 611 ? 1.048 -4.118 -27.098 1.00 52.66 611 GLU A N 1
ATOM 4916 C CA . GLU A 1 611 ? -0.191 -4.416 -26.360 1.00 52.66 611 GLU A CA 1
ATOM 4917 C C . GLU A 1 611 ? -0.488 -3.450 -25.206 1.00 52.66 611 GLU A C 1
ATOM 4919 O O . GLU A 1 611 ? -1.590 -3.497 -24.650 1.00 52.66 611 GLU A O 1
ATOM 4924 N N . TYR A 1 612 ? 0.430 -2.535 -24.878 1.00 50.03 612 TYR A N 1
ATOM 4925 C CA . TYR A 1 612 ? 0.375 -1.816 -23.603 1.00 50.03 612 TYR A CA 1
ATOM 4926 C C . TYR A 1 612 ? -0.405 -0.482 -23.584 1.00 50.03 612 TYR A C 1
ATOM 4928 O O . TYR A 1 612 ? -0.733 -0.010 -22.498 1.00 50.03 612 TYR A O 1
ATOM 4936 N N . TYR A 1 613 ? -0.793 0.118 -24.721 1.00 51.47 613 TYR A N 1
ATOM 4937 C CA . TYR A 1 613 ? -1.506 1.414 -24.718 1.00 51.47 613 TYR A CA 1
ATOM 4938 C C . TYR A 1 613 ? -2.580 1.508 -25.817 1.00 51.47 613 TYR A C 1
ATOM 4940 O O . TYR A 1 613 ? -2.305 1.882 -26.953 1.00 51.47 613 TYR A O 1
ATOM 4948 N N . LYS A 1 614 ? -3.833 1.174 -25.471 1.00 44.69 614 LYS A N 1
ATOM 4949 C CA . LYS A 1 614 ? -5.030 1.325 -26.331 1.00 44.69 614 LYS A CA 1
ATOM 4950 C C . LYS A 1 614 ? -5.980 2.431 -25.845 1.00 44.69 614 LYS A C 1
ATOM 4952 O O . LYS A 1 614 ? -7.187 2.302 -26.015 1.00 44.69 614 LYS A O 1
ATOM 4957 N N . ASP A 1 615 ? -5.451 3.478 -25.213 1.00 52.44 615 ASP A N 1
ATOM 4958 C CA . ASP A 1 615 ? -6.234 4.671 -24.865 1.00 52.44 615 ASP A CA 1
ATOM 4959 C C . ASP A 1 615 ? -5.953 5.782 -25.888 1.00 52.44 615 ASP A C 1
ATOM 4961 O O . ASP A 1 615 ? -4.795 6.154 -26.104 1.00 52.44 615 ASP A O 1
ATOM 4965 N N . ASP A 1 616 ? -7.007 6.303 -26.522 1.00 54.03 616 ASP A N 1
ATOM 4966 C CA . ASP A 1 616 ? -6.925 7.224 -27.669 1.00 54.03 616 ASP A CA 1
ATOM 4967 C C . ASP A 1 616 ? -6.203 8.550 -27.345 1.00 54.03 616 ASP A C 1
ATOM 4969 O O . ASP A 1 616 ? -5.577 9.140 -28.224 1.00 54.03 616 ASP A O 1
ATOM 4973 N N . ASP A 1 617 ? -6.202 8.990 -26.081 1.00 55.38 617 ASP A N 1
ATOM 4974 C CA . ASP A 1 617 ? -5.541 10.237 -25.655 1.00 55.38 617 ASP A CA 1
ATOM 4975 C C . ASP A 1 617 ? -4.011 10.103 -25.505 1.00 55.38 617 ASP A C 1
ATOM 4977 O O . ASP A 1 617 ? -3.280 11.096 -25.547 1.00 55.38 617 ASP A O 1
ATOM 4981 N N . HIS A 1 618 ? -3.493 8.875 -25.372 1.00 55.38 618 HIS A N 1
ATOM 4982 C CA . HIS A 1 618 ? -2.055 8.635 -25.211 1.00 55.38 618 HIS A CA 1
ATOM 4983 C C . HIS A 1 618 ? -1.325 8.601 -26.562 1.00 55.38 618 HIS A C 1
ATOM 4985 O O . HIS A 1 618 ? -0.152 8.950 -26.633 1.00 55.38 618 HIS A O 1
ATOM 4991 N N . GLN A 1 619 ? -1.993 8.293 -27.677 1.00 57.50 619 GLN A N 1
ATOM 4992 C CA . GLN A 1 619 ? -1.321 8.163 -28.981 1.00 57.50 619 GLN A CA 1
ATOM 4993 C C . GLN A 1 619 ? -0.649 9.453 -29.484 1.00 57.50 619 GLN A C 1
ATOM 4995 O O . GLN A 1 619 ? 0.224 9.393 -30.343 1.00 57.50 619 GLN A O 1
ATOM 5000 N N . LYS A 1 620 ? -1.013 10.630 -28.953 1.00 67.06 620 LYS A N 1
ATOM 5001 C CA . LYS A 1 620 ? -0.467 11.911 -29.427 1.00 67.06 620 LYS A CA 1
ATOM 5002 C C . LYS A 1 620 ? 1.018 12.111 -29.101 1.00 67.06 620 LYS A C 1
ATOM 5004 O O . LYS A 1 620 ? 1.716 12.793 -29.852 1.00 67.06 620 LYS A O 1
ATOM 5009 N N . TYR A 1 621 ? 1.486 11.581 -27.973 1.00 75.50 621 TYR A N 1
ATOM 5010 C CA . TYR A 1 621 ? 2.837 11.860 -27.476 1.00 75.50 621 TYR A CA 1
ATOM 5011 C C . TYR A 1 621 ? 3.766 10.660 -27.529 1.00 75.50 621 TYR A C 1
ATOM 5013 O O . TYR A 1 621 ? 4.970 10.840 -27.388 1.00 75.50 621 TYR A O 1
ATOM 5021 N N . TYR A 1 622 ? 3.245 9.456 -27.736 1.00 80.25 622 TYR A N 1
ATOM 5022 C CA . TYR A 1 622 ? 4.081 8.274 -27.836 1.00 80.25 622 TYR A CA 1
ATOM 5023 C C . TYR A 1 622 ? 4.378 7.922 -29.291 1.00 80.25 622 TYR A C 1
ATOM 5025 O O . TYR A 1 622 ? 3.478 7.829 -30.122 1.00 80.25 622 TYR A O 1
ATOM 5033 N N . HIS A 1 623 ? 5.655 7.696 -29.574 1.00 82.69 623 HIS A N 1
ATOM 5034 C CA . HIS A 1 623 ? 6.184 7.372 -30.889 1.00 82.69 623 HIS A CA 1
ATOM 5035 C C . HIS A 1 623 ? 6.833 6.000 -30.822 1.00 82.69 623 HIS A C 1
ATOM 5037 O O . HIS A 1 623 ? 7.664 5.733 -29.952 1.00 82.69 623 HIS A O 1
ATOM 5043 N N . LEU A 1 624 ? 6.441 5.130 -31.747 1.00 83.44 624 LEU A N 1
ATOM 5044 C CA . LEU A 1 624 ? 7.144 3.886 -32.004 1.00 83.44 624 LEU A CA 1
ATOM 5045 C C . LEU A 1 624 ? 8.266 4.202 -32.994 1.00 83.44 624 LEU A C 1
ATOM 5047 O O . LEU A 1 624 ? 7.993 4.562 -34.137 1.00 83.44 624 LEU A O 1
ATOM 5051 N N . ILE A 1 625 ? 9.508 4.134 -32.531 1.00 88.25 625 ILE A N 1
ATOM 5052 C CA . ILE A 1 625 ? 10.682 4.542 -33.299 1.00 88.25 625 ILE A CA 1
ATOM 5053 C C . ILE A 1 625 ? 11.435 3.293 -33.747 1.00 88.25 625 ILE A C 1
ATOM 5055 O O . ILE A 1 625 ? 11.541 2.329 -32.993 1.00 88.25 625 ILE A O 1
ATOM 5059 N N . ASP A 1 626 ? 11.912 3.277 -34.988 1.00 87.50 626 ASP A N 1
ATOM 5060 C CA . ASP A 1 626 ? 12.762 2.204 -35.502 1.00 87.50 626 ASP A CA 1
ATOM 5061 C C . ASP A 1 626 ? 14.133 2.232 -34.807 1.00 87.50 626 ASP A C 1
ATOM 5063 O O . ASP A 1 626 ? 14.803 3.268 -34.762 1.00 87.50 626 ASP A O 1
ATOM 5067 N N . THR A 1 627 ? 14.537 1.082 -34.256 1.00 90.06 627 THR A N 1
ATOM 5068 C CA . THR A 1 627 ? 15.718 0.978 -33.387 1.00 90.06 627 THR A CA 1
ATOM 5069 C C . THR A 1 627 ? 16.669 -0.117 -33.851 1.00 90.06 627 THR A C 1
ATOM 5071 O O . THR A 1 627 ? 16.250 -1.254 -34.099 1.00 90.06 627 THR A O 1
ATOM 5074 N N . ILE A 1 628 ? 17.962 0.212 -33.894 1.00 93.12 628 ILE A N 1
ATOM 5075 C CA . ILE A 1 628 ? 19.057 -0.763 -33.940 1.00 93.12 628 ILE A CA 1
ATOM 5076 C C . ILE A 1 628 ? 19.547 -1.032 -32.516 1.00 93.12 628 ILE A C 1
ATOM 5078 O O . ILE A 1 628 ? 19.901 -0.099 -31.797 1.00 93.12 628 ILE A O 1
ATOM 5082 N N . PHE A 1 629 ? 19.621 -2.307 -32.141 1.00 89.62 629 PHE A N 1
ATOM 5083 C CA . PHE A 1 629 ? 20.191 -2.769 -30.877 1.00 89.62 629 PHE A CA 1
ATOM 5084 C C . PHE A 1 629 ? 21.466 -3.567 -31.132 1.00 89.62 629 PHE A C 1
ATOM 5086 O O . PHE A 1 629 ? 21.432 -4.565 -31.850 1.00 89.62 629 PHE A O 1
ATOM 5093 N N . ILE A 1 630 ? 22.572 -3.164 -30.515 1.00 91.00 630 ILE A N 1
ATOM 5094 C CA . ILE A 1 630 ? 23.810 -3.937 -30.442 1.00 91.00 630 ILE A CA 1
ATOM 5095 C C . ILE A 1 630 ? 23.840 -4.633 -29.081 1.00 91.00 630 ILE A C 1
ATOM 5097 O O . ILE A 1 630 ? 24.055 -3.986 -28.057 1.00 91.00 630 ILE A O 1
ATOM 5101 N N . VAL A 1 631 ? 23.582 -5.941 -29.069 1.00 86.62 631 VAL A N 1
ATOM 5102 C CA . VAL A 1 631 ? 23.404 -6.738 -27.844 1.00 86.62 631 VAL A CA 1
ATOM 5103 C C . VAL A 1 631 ? 24.393 -7.892 -27.775 1.00 86.62 631 VAL A C 1
ATOM 5105 O O . VAL A 1 631 ? 24.820 -8.415 -28.802 1.00 86.62 631 VAL A O 1
ATOM 5108 N N . GLU A 1 632 ? 24.724 -8.295 -26.554 1.00 84.56 632 GLU A N 1
ATOM 5109 C CA . GLU A 1 632 ? 25.517 -9.486 -26.260 1.00 84.56 632 GLU A CA 1
ATOM 5110 C C . GLU A 1 632 ? 24.578 -10.693 -26.086 1.00 84.56 632 GLU A C 1
ATOM 5112 O O . GLU A 1 632 ? 23.582 -10.614 -25.363 1.00 84.56 632 GLU A O 1
ATOM 5117 N N . ASN A 1 633 ? 24.853 -11.794 -26.785 1.00 79.38 633 ASN A N 1
ATOM 5118 C CA . ASN A 1 633 ? 24.159 -13.069 -26.600 1.00 79.38 633 ASN A CA 1
ATOM 5119 C C . ASN A 1 633 ? 24.679 -13.811 -25.356 1.00 79.38 633 ASN A C 1
ATOM 5121 O O . ASN A 1 633 ? 25.723 -13.474 -24.803 1.00 79.38 633 ASN A O 1
ATOM 5125 N N . ASP A 1 634 ? 23.995 -14.890 -24.962 1.00 78.50 634 ASP A N 1
ATOM 5126 C CA . ASP A 1 634 ? 24.389 -15.733 -23.818 1.00 78.50 634 ASP A CA 1
ATOM 5127 C C . ASP A 1 634 ? 25.811 -16.326 -23.955 1.00 78.50 634 ASP A C 1
ATOM 5129 O O . ASP A 1 634 ? 26.467 -16.621 -22.956 1.00 78.50 634 ASP A O 1
ATOM 5133 N N . ASP A 1 635 ? 26.309 -16.474 -25.187 1.00 84.31 635 ASP A N 1
ATOM 5134 C CA . ASP A 1 635 ? 27.661 -16.947 -25.519 1.00 84.31 635 ASP A CA 1
ATOM 5135 C C . ASP A 1 635 ? 28.714 -15.823 -25.595 1.00 84.31 635 ASP A C 1
ATOM 5137 O O . ASP A 1 635 ? 29.848 -16.061 -26.012 1.00 84.31 635 ASP A O 1
ATOM 5141 N N . LYS A 1 636 ? 28.350 -14.604 -25.182 1.00 80.94 636 LYS A N 1
ATOM 5142 C CA . LYS A 1 636 ? 29.166 -13.383 -25.239 1.00 80.94 636 LYS A CA 1
ATOM 5143 C C . LYS A 1 636 ? 29.472 -12.858 -26.641 1.00 80.94 636 LYS A C 1
ATOM 5145 O O . LYS A 1 636 ? 30.318 -11.979 -26.812 1.00 80.94 636 LYS A O 1
ATOM 5150 N N . THR A 1 637 ? 28.795 -13.365 -27.670 1.00 86.94 637 THR A N 1
ATOM 5151 C CA . THR A 1 637 ? 28.919 -12.813 -29.022 1.00 86.94 637 THR A CA 1
ATOM 5152 C C . THR A 1 637 ? 28.042 -11.575 -29.184 1.00 86.94 637 THR A C 1
ATOM 5154 O O . THR A 1 637 ? 26.883 -11.549 -28.771 1.00 86.94 637 THR A O 1
ATOM 5157 N N . MET A 1 638 ? 28.586 -10.530 -29.811 1.00 87.88 638 MET A N 1
ATOM 5158 C CA . MET A 1 638 ? 27.830 -9.316 -30.121 1.00 87.88 638 MET A CA 1
ATOM 5159 C C . MET A 1 638 ? 27.036 -9.498 -31.415 1.00 87.88 638 MET A C 1
ATOM 5161 O O . MET A 1 638 ? 27.587 -9.910 -32.437 1.00 87.88 638 MET A O 1
ATOM 5165 N N . VAL A 1 639 ? 25.756 -9.132 -31.397 1.00 90.44 639 VAL A N 1
ATOM 5166 C CA . VAL A 1 639 ? 24.871 -9.160 -32.567 1.00 90.44 639 VAL A CA 1
ATOM 5167 C C . VAL A 1 639 ? 24.086 -7.862 -32.696 1.00 90.44 639 VAL A C 1
ATOM 5169 O O . VAL A 1 639 ? 23.696 -7.252 -31.701 1.00 90.44 639 VAL A O 1
ATOM 5172 N N . ALA A 1 640 ? 23.828 -7.443 -33.936 1.00 91.88 640 ALA A N 1
ATOM 5173 C CA . ALA A 1 640 ? 22.894 -6.360 -34.208 1.00 91.88 640 ALA A CA 1
ATOM 5174 C C . ALA A 1 640 ? 21.488 -6.919 -34.444 1.00 91.88 640 ALA A C 1
ATOM 5176 O O . ALA A 1 640 ? 21.308 -7.901 -35.168 1.00 91.88 640 ALA A O 1
ATOM 5177 N N . LYS A 1 641 ? 20.487 -6.273 -33.854 1.00 90.12 641 LYS A N 1
ATOM 5178 C CA . LYS A 1 641 ? 19.070 -6.602 -34.005 1.00 90.12 641 LYS A CA 1
ATOM 5179 C C . LYS A 1 641 ? 18.282 -5.359 -34.388 1.00 90.12 641 LYS A C 1
ATOM 5181 O O . LYS A 1 641 ? 18.617 -4.256 -33.959 1.00 90.12 641 LYS A O 1
ATOM 5186 N N . LYS A 1 642 ? 17.204 -5.548 -35.151 1.00 89.00 642 LYS A N 1
ATOM 5187 C CA . LYS A 1 642 ? 16.239 -4.490 -35.468 1.00 89.00 642 LYS A CA 1
ATOM 5188 C C . LYS A 1 642 ? 14.928 -4.727 -34.728 1.00 89.00 642 LYS A C 1
ATOM 5190 O O . LYS A 1 642 ? 14.330 -5.801 -34.849 1.00 89.00 642 LYS A O 1
ATOM 5195 N N . GLY A 1 643 ? 14.468 -3.701 -34.021 1.00 88.19 643 GLY A N 1
ATOM 5196 C CA . GLY A 1 643 ? 13.174 -3.678 -33.340 1.00 88.19 643 GLY A CA 1
ATOM 5197 C C . GLY A 1 643 ? 12.584 -2.272 -33.316 1.00 88.19 643 GLY A C 1
ATOM 5198 O O . GLY A 1 643 ? 12.908 -1.442 -34.172 1.00 88.19 643 GLY A O 1
ATOM 5199 N N . ASN A 1 644 ? 11.744 -1.998 -32.317 1.00 85.75 644 ASN A N 1
ATOM 5200 C CA . ASN A 1 644 ? 11.223 -0.661 -32.077 1.00 85.75 644 ASN A CA 1
ATOM 5201 C C . ASN A 1 644 ? 11.363 -0.241 -30.614 1.00 85.75 644 ASN A C 1
ATOM 5203 O O . ASN A 1 644 ? 11.107 -1.025 -29.706 1.00 85.75 644 ASN A O 1
ATOM 5207 N N . SER A 1 645 ? 11.668 1.033 -30.388 1.00 83.81 645 SER A N 1
ATOM 5208 C CA . SER A 1 645 ? 11.614 1.645 -29.060 1.00 83.81 645 SER A CA 1
ATOM 5209 C C . SER A 1 645 ? 10.389 2.544 -28.954 1.00 83.81 645 SER A C 1
ATOM 5211 O O . SER A 1 645 ? 10.096 3.336 -29.848 1.00 83.81 645 SER A O 1
ATOM 5213 N N . TYR A 1 646 ? 9.662 2.428 -27.846 1.00 82.25 646 TYR A N 1
ATOM 5214 C CA . TYR A 1 646 ? 8.491 3.249 -27.562 1.00 82.25 646 TYR A CA 1
ATOM 5215 C C . TYR A 1 646 ? 8.909 4.461 -26.727 1.00 82.25 646 TYR A C 1
ATOM 5217 O O . TYR A 1 646 ? 9.398 4.298 -25.609 1.00 82.25 646 TYR A O 1
ATOM 5225 N N . ARG A 1 647 ? 8.753 5.676 -27.261 1.00 85.38 647 ARG A N 1
ATOM 5226 C CA . ARG A 1 647 ? 9.253 6.907 -26.626 1.00 85.38 647 ARG A CA 1
ATOM 5227 C C . ARG A 1 647 ? 8.190 7.988 -26.536 1.00 85.38 647 ARG A C 1
ATOM 5229 O O . ARG A 1 647 ? 7.338 8.091 -27.408 1.00 85.38 647 ARG A O 1
ATOM 5236 N N . HIS A 1 648 ? 8.255 8.812 -25.494 1.00 85.00 648 HIS A N 1
ATOM 5237 C CA . HIS A 1 648 ? 7.282 9.872 -25.246 1.00 85.00 648 HIS A CA 1
ATOM 5238 C C . HIS A 1 648 ? 7.857 11.256 -25.580 1.00 85.00 648 HIS A C 1
ATOM 5240 O O . HIS A 1 648 ? 8.636 11.813 -24.810 1.00 85.00 648 HIS A O 1
ATOM 5246 N N . PHE A 1 649 ? 7.412 11.848 -26.690 1.00 85.75 649 PHE A N 1
ATOM 5247 C CA . PHE A 1 649 ? 7.817 13.176 -27.140 1.00 85.75 649 PHE A CA 1
ATOM 5248 C C . PHE A 1 649 ? 6.631 14.056 -27.527 1.00 85.75 649 PHE A C 1
ATOM 5250 O O . PHE A 1 649 ? 5.750 13.686 -28.307 1.00 85.75 649 PHE A O 1
ATOM 5257 N N . ASN A 1 650 ? 6.672 15.307 -27.070 1.00 88.44 650 ASN A N 1
ATOM 5258 C CA . ASN A 1 650 ? 5.799 16.357 -27.578 1.00 88.44 650 ASN A CA 1
ATOM 5259 C C . ASN A 1 650 ? 6.458 17.040 -28.788 1.00 88.44 650 ASN A C 1
ATOM 5261 O O . ASN A 1 650 ? 7.171 18.037 -28.641 1.00 88.44 650 ASN A O 1
ATOM 5265 N N . LEU A 1 651 ? 6.215 16.495 -29.986 1.00 88.81 651 LEU A N 1
ATOM 5266 C CA . LEU A 1 651 ? 6.793 17.001 -31.238 1.00 88.81 651 LEU A CA 1
ATOM 5267 C C . LEU A 1 651 ? 6.411 18.462 -31.515 1.00 88.81 651 LEU A C 1
ATOM 5269 O O . LEU A 1 651 ? 7.239 19.227 -32.006 1.00 88.81 651 LEU A O 1
ATOM 5273 N N . ASP A 1 652 ? 5.199 18.886 -31.148 1.00 87.56 652 ASP A N 1
ATOM 5274 C CA . ASP A 1 652 ? 4.765 20.281 -31.303 1.00 87.56 652 ASP A CA 1
ATOM 5275 C C . ASP A 1 652 ? 5.592 21.227 -30.424 1.00 87.56 652 ASP A C 1
ATOM 5277 O O . ASP A 1 652 ? 5.971 22.320 -30.854 1.00 87.56 652 ASP A O 1
ATOM 5281 N N . LYS A 1 653 ? 5.913 20.803 -29.196 1.00 88.94 653 LYS A N 1
ATOM 5282 C CA . LYS A 1 653 ? 6.787 21.550 -28.285 1.00 88.94 653 LYS A CA 1
ATOM 5283 C C . LYS A 1 653 ? 8.223 21.588 -28.808 1.00 88.94 653 LYS A C 1
ATOM 5285 O O . LYS A 1 653 ? 8.826 22.659 -28.809 1.00 88.94 653 LYS A O 1
ATOM 5290 N N . LEU A 1 654 ? 8.755 20.467 -29.302 1.00 90.12 654 LEU A N 1
ATOM 5291 C CA . LEU A 1 654 ? 10.108 20.407 -29.874 1.00 90.12 654 LEU A CA 1
ATOM 5292 C C . LEU A 1 654 ? 10.244 21.275 -31.133 1.00 90.12 654 LEU A C 1
ATOM 5294 O O . LEU A 1 654 ? 11.228 22.003 -31.283 1.00 90.12 654 LEU A O 1
ATOM 5298 N N . ARG A 1 655 ? 9.228 21.291 -32.006 1.00 89.94 655 ARG A N 1
ATOM 5299 C CA . ARG A 1 655 ? 9.176 22.177 -33.181 1.00 89.94 655 ARG A CA 1
ATOM 5300 C C . ARG A 1 655 ? 9.237 23.655 -32.797 1.00 89.94 655 ARG A C 1
ATOM 5302 O O . ARG A 1 655 ? 9.918 24.415 -33.478 1.00 89.94 655 ARG A O 1
ATOM 5309 N N . LYS A 1 656 ? 8.616 24.050 -31.683 1.00 91.25 656 LYS A N 1
ATOM 5310 C CA . LYS A 1 656 ? 8.622 25.437 -31.179 1.00 91.25 656 LYS A CA 1
ATOM 5311 C C . LYS A 1 656 ? 9.863 25.802 -30.352 1.00 91.25 656 LYS A C 1
ATOM 5313 O O . LYS A 1 656 ? 10.147 26.985 -30.190 1.00 91.25 656 LYS A O 1
ATOM 5318 N N . LYS A 1 657 ? 10.602 24.819 -29.822 1.00 93.19 657 LYS A N 1
ATOM 5319 C CA . LYS A 1 657 ? 11.820 25.044 -29.021 1.00 93.19 657 LYS A CA 1
ATOM 5320 C C . LYS A 1 657 ? 12.943 25.593 -29.920 1.00 93.19 657 LYS A C 1
ATOM 5322 O O . LYS A 1 657 ? 13.139 25.113 -31.043 1.00 93.19 657 LYS A O 1
ATOM 5327 N N . ARG A 1 658 ? 13.654 26.617 -29.435 1.00 94.69 658 ARG A N 1
ATOM 5328 C CA . ARG A 1 658 ? 14.858 27.156 -30.089 1.00 94.69 658 ARG A CA 1
ATOM 5329 C C . ARG A 1 658 ? 16.012 26.170 -29.923 1.00 94.69 658 ARG A C 1
ATOM 5331 O O . ARG A 1 658 ? 16.060 25.457 -28.922 1.00 94.69 658 ARG A O 1
ATOM 5338 N N . VAL A 1 659 ? 16.905 26.128 -30.908 1.00 96.50 659 VAL A N 1
ATOM 5339 C CA . VAL A 1 659 ? 18.164 25.389 -30.772 1.00 96.50 659 VAL A CA 1
ATOM 5340 C C . VAL A 1 659 ? 19.015 26.004 -29.659 1.00 96.50 659 VAL A C 1
ATOM 5342 O O . VAL A 1 659 ? 18.880 27.191 -29.356 1.00 96.50 659 VAL A O 1
ATOM 5345 N N . ALA A 1 660 ? 19.850 25.177 -29.045 1.00 96.19 660 ALA A N 1
ATOM 5346 C CA . ALA A 1 660 ? 20.851 25.577 -28.075 1.00 96.19 660 ALA A CA 1
ATOM 5347 C C . ALA A 1 660 ? 21.855 26.559 -28.702 1.00 96.19 660 ALA A C 1
ATOM 5349 O O . ALA A 1 660 ? 22.134 26.496 -29.902 1.00 96.19 660 ALA A O 1
ATOM 5350 N N . ASP A 1 661 ? 22.378 27.474 -27.890 1.00 96.38 661 ASP A N 1
ATOM 5351 C CA . ASP A 1 661 ? 23.462 28.369 -28.290 1.00 96.38 661 ASP A CA 1
ATOM 5352 C C . ASP A 1 661 ? 24.791 27.607 -28.440 1.00 96.38 661 ASP A C 1
ATOM 5354 O O . ASP A 1 661 ? 24.938 26.473 -27.979 1.00 96.38 661 ASP A O 1
ATOM 5358 N N . ALA A 1 662 ? 25.779 28.242 -29.074 1.00 94.56 662 ALA A N 1
ATOM 5359 C CA . ALA A 1 662 ? 27.080 27.629 -29.338 1.00 94.56 662 ALA A CA 1
ATOM 5360 C C . ALA A 1 662 ? 27.804 27.153 -28.063 1.00 94.56 662 ALA A C 1
ATOM 5362 O O . ALA A 1 662 ? 28.457 26.111 -28.094 1.00 94.56 662 ALA A O 1
ATOM 5363 N N . GLY A 1 663 ? 27.662 27.870 -26.942 1.00 94.94 663 GLY A N 1
ATOM 5364 C CA . GLY A 1 663 ? 28.253 27.485 -25.660 1.00 94.94 663 GLY A CA 1
ATOM 5365 C C . GLY A 1 663 ? 27.609 26.220 -25.099 1.00 94.94 663 GLY A C 1
ATOM 5366 O O . GLY A 1 663 ? 28.309 25.287 -24.712 1.00 94.94 663 GLY A O 1
ATOM 5367 N N . SER A 1 664 ? 26.280 26.142 -25.140 1.00 95.06 664 SER A N 1
ATOM 5368 C CA . SER A 1 664 ? 25.521 24.953 -24.736 1.00 95.06 664 SER A CA 1
ATOM 5369 C C . SER A 1 664 ? 25.827 23.726 -25.611 1.00 95.06 664 SER A C 1
ATOM 5371 O O . SER A 1 664 ? 25.948 22.616 -25.095 1.00 95.06 664 SER A O 1
ATOM 5373 N N . ILE A 1 665 ? 25.996 23.910 -26.928 1.00 96.00 665 ILE A N 1
ATOM 5374 C CA . ILE A 1 665 ? 26.401 22.839 -27.860 1.00 96.00 665 ILE A CA 1
ATOM 5375 C C . ILE A 1 665 ? 27.823 22.361 -27.546 1.00 96.00 665 ILE A C 1
ATOM 5377 O O . ILE A 1 665 ? 28.063 21.155 -27.475 1.00 96.00 665 ILE A O 1
ATOM 5381 N N . ALA A 1 666 ? 28.760 23.285 -27.318 1.00 92.56 666 ALA A N 1
ATOM 5382 C CA . ALA A 1 666 ? 30.125 22.944 -26.932 1.00 92.56 666 ALA A CA 1
ATOM 5383 C C . ALA A 1 666 ? 30.156 22.169 -25.605 1.00 92.56 666 ALA A C 1
ATOM 5385 O O . ALA A 1 666 ? 30.772 21.109 -25.539 1.00 92.56 666 ALA A O 1
ATOM 5386 N N . ALA A 1 667 ? 29.420 22.631 -24.589 1.00 92.12 667 ALA A N 1
ATOM 5387 C CA . ALA A 1 667 ? 29.316 21.958 -23.296 1.00 92.12 667 ALA A CA 1
ATOM 5388 C C . ALA A 1 667 ? 28.703 20.554 -23.414 1.00 92.12 667 ALA A C 1
ATOM 5390 O O . ALA A 1 667 ? 29.197 19.611 -22.799 1.00 92.12 667 ALA A O 1
ATOM 5391 N N . PHE A 1 668 ? 27.659 20.389 -24.233 1.00 93.81 668 PHE A N 1
ATOM 5392 C CA . PHE A 1 668 ? 27.081 19.076 -24.515 1.00 93.81 668 PHE A CA 1
ATOM 5393 C C . PHE A 1 668 ? 28.098 18.138 -25.171 1.00 93.81 668 PHE A C 1
ATOM 5395 O O . PHE A 1 668 ? 28.225 16.995 -24.741 1.00 93.81 668 PHE A O 1
ATOM 5402 N N . ASN A 1 669 ? 28.848 18.613 -26.169 1.00 90.50 669 ASN A N 1
ATOM 5403 C CA . ASN A 1 669 ? 29.867 17.806 -26.838 1.00 90.50 669 ASN A CA 1
ATOM 5404 C C . ASN A 1 669 ? 30.991 17.398 -25.876 1.00 90.50 669 ASN A C 1
ATOM 5406 O O . ASN A 1 669 ? 31.351 16.225 -25.849 1.00 90.50 669 ASN A O 1
ATOM 5410 N N . THR A 1 670 ? 31.498 18.323 -25.053 1.00 89.06 670 THR A N 1
ATOM 5411 C CA . THR A 1 670 ? 32.507 18.019 -24.026 1.00 89.06 670 THR A CA 1
ATOM 5412 C C . THR A 1 670 ? 31.991 16.974 -23.042 1.00 89.06 670 THR A C 1
ATOM 5414 O O . THR A 1 670 ? 32.617 15.933 -22.875 1.00 89.06 670 THR A O 1
ATOM 5417 N N . ASN A 1 671 ? 30.794 17.177 -22.483 1.00 87.06 671 ASN A N 1
ATOM 5418 C CA . ASN A 1 671 ? 30.182 16.216 -21.564 1.00 87.06 671 ASN A CA 1
ATOM 5419 C C . ASN A 1 671 ? 29.959 14.849 -22.219 1.00 87.06 671 ASN A C 1
ATOM 5421 O O . ASN A 1 671 ? 30.102 13.816 -21.566 1.00 87.06 671 ASN A O 1
ATOM 5425 N N . TYR A 1 672 ? 29.605 14.829 -23.506 1.00 87.19 672 TYR A N 1
ATOM 5426 C CA . TYR A 1 672 ? 29.440 13.589 -24.247 1.00 87.19 672 TYR A CA 1
ATOM 5427 C C . TYR A 1 672 ? 30.778 12.856 -24.377 1.00 87.19 672 TYR A C 1
ATOM 5429 O O . TYR A 1 672 ? 30.829 11.651 -24.148 1.00 87.19 672 TYR A O 1
ATOM 5437 N N . TYR A 1 673 ? 31.866 13.565 -24.679 1.00 83.12 673 TYR A N 1
ATOM 5438 C CA . TYR A 1 673 ? 33.200 12.968 -24.746 1.00 83.12 673 TYR A CA 1
ATOM 5439 C C . TYR A 1 673 ? 33.694 12.474 -23.391 1.00 83.12 673 TYR A C 1
ATOM 5441 O O . TYR A 1 673 ? 34.175 11.350 -23.305 1.00 83.12 673 TYR A O 1
ATOM 5449 N N . ASP A 1 674 ? 33.492 13.237 -22.324 1.00 80.31 674 ASP A N 1
ATOM 5450 C CA . ASP A 1 674 ? 33.936 12.831 -20.990 1.00 80.31 674 ASP A CA 1
ATOM 5451 C C . ASP A 1 674 ? 33.193 11.583 -20.490 1.00 80.31 674 ASP A C 1
ATOM 5453 O O . ASP A 1 674 ? 33.768 10.722 -19.819 1.00 80.31 674 ASP A O 1
ATOM 5457 N N . ARG A 1 675 ? 31.899 11.466 -20.819 1.00 77.88 675 ARG A N 1
ATOM 5458 C CA . ARG A 1 675 ? 31.029 10.391 -20.314 1.00 77.88 675 ARG A CA 1
ATOM 5459 C C . ARG A 1 675 ? 30.996 9.161 -21.220 1.00 77.88 675 ARG A C 1
ATOM 5461 O O . ARG A 1 675 ? 30.985 8.034 -20.725 1.00 77.88 675 ARG A O 1
ATOM 5468 N N . PHE A 1 676 ? 30.971 9.377 -22.532 1.00 73.69 676 PHE A N 1
ATOM 5469 C CA . PHE A 1 676 ? 30.722 8.352 -23.552 1.00 73.69 676 PHE A CA 1
ATOM 5470 C C . PHE A 1 676 ? 31.834 8.240 -24.590 1.00 73.69 676 PHE A C 1
ATOM 5472 O O . PHE A 1 676 ? 31.786 7.338 -25.431 1.00 73.69 676 PHE A O 1
ATOM 5479 N N . GLY A 1 677 ? 32.816 9.144 -24.553 1.00 62.12 677 GLY A N 1
ATOM 5480 C CA . GLY A 1 677 ? 33.955 9.138 -25.453 1.00 62.12 677 GLY A CA 1
ATOM 5481 C C . GLY A 1 677 ? 34.711 7.824 -25.343 1.00 62.12 677 GLY A C 1
ATOM 5482 O O . GLY A 1 677 ? 35.263 7.464 -24.305 1.00 62.12 677 GLY A O 1
ATOM 5483 N N . ILE A 1 678 ? 34.697 7.095 -26.448 1.00 64.19 678 ILE A N 1
ATOM 5484 C CA . ILE A 1 678 ? 35.648 6.034 -26.736 1.00 64.19 678 ILE A CA 1
ATOM 5485 C C . ILE A 1 678 ? 36.894 6.758 -27.258 1.00 64.19 678 ILE A C 1
ATOM 5487 O O . ILE A 1 678 ? 36.745 7.681 -28.065 1.00 64.19 678 ILE A O 1
ATOM 5491 N N . ASP A 1 679 ? 38.093 6.403 -26.789 1.00 63.38 679 ASP A N 1
ATOM 5492 C CA . ASP A 1 679 ? 39.309 7.031 -27.311 1.00 63.38 679 ASP A CA 1
ATOM 5493 C C . ASP A 1 679 ? 39.391 6.862 -28.842 1.00 63.38 679 ASP A C 1
ATOM 5495 O O . ASP A 1 679 ? 38.811 5.949 -29.443 1.00 63.38 679 ASP A O 1
ATOM 5499 N N . ASP A 1 680 ? 40.076 7.785 -29.510 1.00 64.56 680 ASP A N 1
ATOM 5500 C CA . ASP A 1 680 ? 40.105 7.811 -30.973 1.00 64.56 680 ASP A CA 1
ATOM 5501 C C . ASP A 1 680 ? 40.711 6.552 -31.602 1.00 64.56 680 ASP A C 1
ATOM 5503 O O . ASP A 1 680 ? 40.367 6.199 -32.733 1.00 64.56 680 ASP A O 1
ATOM 5507 N N . THR A 1 681 ? 41.581 5.856 -30.871 1.00 65.38 681 THR A N 1
ATOM 5508 C CA . THR A 1 681 ? 42.252 4.639 -31.331 1.00 65.38 681 THR A CA 1
ATOM 5509 C C . THR A 1 681 ? 41.323 3.425 -31.286 1.00 65.38 681 THR A C 1
ATOM 5511 O O . THR A 1 681 ? 41.433 2.539 -32.135 1.00 65.38 681 THR A O 1
ATOM 5514 N N . THR A 1 682 ? 40.360 3.386 -30.363 1.00 76.44 682 THR A N 1
ATOM 5515 C CA . THR A 1 682 ? 39.383 2.296 -30.245 1.00 76.44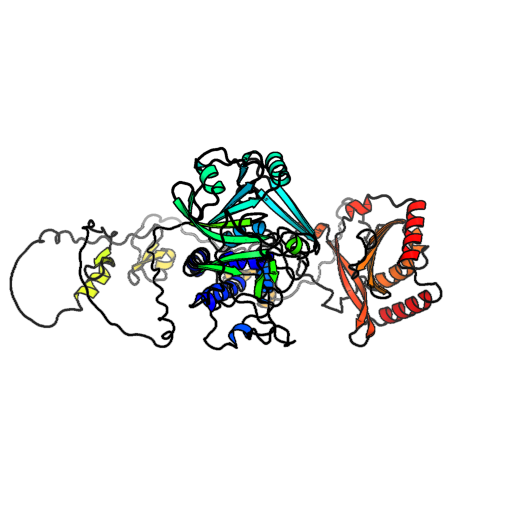 682 THR A CA 1
ATOM 5516 C C . THR A 1 682 ? 38.058 2.601 -30.942 1.00 76.44 682 THR A C 1
ATOM 5518 O O . THR A 1 682 ? 37.397 1.666 -31.404 1.00 76.44 682 THR A O 1
ATOM 5521 N N . PHE A 1 683 ? 37.685 3.873 -31.134 1.00 83.81 683 PHE A N 1
ATOM 5522 C CA . PHE A 1 683 ? 36.405 4.228 -31.758 1.00 83.81 683 PHE A CA 1
ATOM 5523 C C . PHE A 1 683 ? 36.285 3.751 -33.207 1.00 83.81 683 PHE A C 1
ATOM 5525 O O . PHE A 1 683 ? 35.241 3.225 -33.589 1.00 83.81 683 PHE A O 1
ATOM 5532 N N . ALA A 1 684 ? 37.345 3.878 -34.011 1.00 84.75 684 ALA A N 1
ATOM 5533 C CA . ALA A 1 684 ? 37.332 3.404 -35.396 1.00 84.75 684 ALA A CA 1
ATOM 5534 C C . ALA A 1 684 ? 37.049 1.892 -35.480 1.00 84.75 684 ALA A C 1
ATOM 5536 O O . ALA A 1 684 ? 36.244 1.455 -36.303 1.00 84.75 684 ALA A O 1
ATOM 5537 N N . ASN A 1 685 ? 37.642 1.109 -34.574 1.00 85.56 685 ASN A N 1
ATOM 5538 C CA . ASN A 1 685 ? 37.438 -0.337 -34.492 1.00 85.56 685 ASN A CA 1
ATOM 5539 C C . ASN A 1 685 ? 36.028 -0.688 -34.001 1.00 85.56 685 ASN A C 1
ATOM 5541 O O . ASN A 1 685 ? 35.370 -1.554 -34.577 1.00 85.56 685 ASN A O 1
ATOM 5545 N N . VAL A 1 686 ? 35.530 0.011 -32.975 1.00 86.50 686 VAL A N 1
ATOM 5546 C CA . VAL A 1 686 ? 34.157 -0.163 -32.474 1.00 86.50 686 VAL A CA 1
ATOM 5547 C C . VAL A 1 686 ? 33.143 0.151 -33.570 1.00 86.50 686 VAL A C 1
ATOM 5549 O O . VAL A 1 686 ? 32.230 -0.637 -33.815 1.00 86.50 686 VAL A O 1
ATOM 5552 N N . LEU A 1 687 ? 33.333 1.258 -34.286 1.00 88.88 687 LEU A N 1
ATOM 5553 C CA . LEU A 1 687 ? 32.451 1.661 -35.370 1.00 88.88 687 LEU A CA 1
ATOM 5554 C C . LEU A 1 687 ? 32.483 0.668 -36.536 1.00 88.88 687 LEU A C 1
ATOM 5556 O O . LEU A 1 687 ? 31.425 0.329 -37.068 1.00 88.88 687 LEU A O 1
ATOM 5560 N N . ALA A 1 688 ? 33.664 0.181 -36.927 1.00 90.25 688 ALA A N 1
ATOM 5561 C CA . ALA A 1 688 ? 33.795 -0.840 -37.963 1.00 90.25 688 ALA A CA 1
ATOM 5562 C C . ALA A 1 688 ? 33.059 -2.132 -37.569 1.00 90.25 688 ALA A C 1
ATOM 5564 O O . ALA A 1 688 ? 32.296 -2.675 -38.371 1.00 90.25 688 ALA A O 1
ATOM 5565 N N . ASN A 1 689 ? 33.203 -2.567 -36.313 1.00 90.62 689 ASN A N 1
ATOM 5566 C CA . ASN A 1 689 ? 32.499 -3.729 -35.776 1.00 90.62 689 ASN A CA 1
ATOM 5567 C C . ASN A 1 689 ? 30.980 -3.533 -35.789 1.00 90.62 689 ASN A C 1
ATOM 5569 O O . ASN A 1 689 ? 30.260 -4.383 -36.310 1.00 90.62 689 ASN A O 1
ATOM 5573 N N . TYR A 1 690 ? 30.476 -2.408 -35.277 1.00 93.06 690 TYR A N 1
ATOM 5574 C CA . TYR A 1 690 ? 29.038 -2.124 -35.280 1.00 93.06 690 TYR A CA 1
ATOM 5575 C C . TYR A 1 690 ? 28.485 -2.036 -36.699 1.00 93.06 690 TYR A C 1
ATOM 5577 O O . TYR A 1 690 ? 27.456 -2.639 -36.986 1.00 93.06 690 TYR A O 1
ATOM 5585 N N . THR A 1 691 ? 29.199 -1.383 -37.613 1.00 93.69 691 THR A N 1
ATOM 5586 C CA . THR A 1 691 ? 28.813 -1.313 -39.029 1.00 93.69 691 THR A CA 1
ATOM 5587 C C . THR A 1 691 ? 28.724 -2.709 -39.646 1.00 93.69 691 THR A C 1
ATOM 5589 O O . THR A 1 691 ? 27.740 -3.032 -40.310 1.00 93.69 691 THR A O 1
ATOM 5592 N N . ALA A 1 692 ? 29.705 -3.578 -39.385 1.00 93.69 692 ALA A N 1
ATOM 5593 C CA . ALA A 1 692 ? 29.691 -4.954 -39.868 1.00 93.69 692 ALA A CA 1
ATOM 5594 C C . ALA A 1 692 ? 28.528 -5.772 -39.280 1.00 93.69 692 ALA A C 1
ATOM 5596 O O . ALA A 1 692 ? 27.923 -6.565 -40.000 1.00 93.69 692 ALA A O 1
ATOM 5597 N N . LEU A 1 693 ? 28.196 -5.585 -37.998 1.00 93.81 693 LEU A N 1
ATOM 5598 C CA . LEU A 1 693 ? 27.055 -6.249 -37.363 1.00 93.81 693 LEU A CA 1
ATOM 5599 C C . LEU A 1 693 ? 25.724 -5.771 -37.955 1.00 93.81 693 LEU A C 1
ATOM 5601 O O . LEU A 1 693 ? 24.891 -6.601 -38.311 1.00 93.81 693 LEU A O 1
ATOM 5605 N N . VAL A 1 694 ? 25.536 -4.459 -38.112 1.00 91.75 694 VAL A N 1
ATOM 5606 C CA . VAL A 1 694 ? 24.302 -3.885 -38.674 1.00 91.75 694 VAL A CA 1
ATOM 5607 C C . VAL A 1 694 ? 24.113 -4.306 -40.134 1.00 91.75 694 VAL A C 1
ATOM 5609 O O . VAL A 1 694 ? 23.013 -4.694 -40.520 1.00 91.75 694 VAL A O 1
ATOM 5612 N N . ASN A 1 695 ? 25.182 -4.350 -40.933 1.00 91.06 695 ASN A N 1
ATOM 5613 C CA . ASN A 1 695 ? 25.118 -4.820 -42.322 1.00 91.06 695 ASN A CA 1
ATOM 5614 C C . ASN A 1 695 ? 24.788 -6.319 -42.453 1.00 91.06 695 ASN A C 1
ATOM 5616 O O . ASN A 1 695 ? 24.353 -6.760 -43.515 1.00 91.06 695 ASN A O 1
ATOM 5620 N N . LYS A 1 696 ? 24.987 -7.115 -41.393 1.00 89.75 696 LYS A N 1
ATOM 5621 C CA . LYS A 1 696 ? 24.615 -8.540 -41.359 1.00 89.75 696 LYS A CA 1
ATOM 5622 C C . LYS A 1 696 ? 23.139 -8.771 -41.033 1.00 89.75 696 LYS A C 1
ATOM 5624 O O . LYS A 1 696 ? 22.690 -9.915 -41.134 1.00 89.75 696 LYS A O 1
ATOM 5629 N N . ILE A 1 697 ? 22.385 -7.736 -40.651 1.00 86.38 697 ILE A N 1
ATOM 5630 C CA . ILE A 1 697 ? 20.950 -7.861 -40.389 1.00 86.38 697 ILE A CA 1
ATOM 5631 C C . ILE A 1 697 ? 20.248 -8.281 -41.688 1.00 86.38 697 ILE A C 1
ATOM 5633 O O . ILE A 1 697 ? 20.241 -7.550 -42.677 1.00 86.38 697 ILE A O 1
ATOM 5637 N N . LYS A 1 698 ? 19.648 -9.475 -41.681 1.00 74.31 698 LYS A N 1
ATOM 5638 C CA . LYS A 1 698 ? 18.794 -9.966 -42.768 1.00 74.31 698 LYS A CA 1
ATOM 5639 C C . LYS A 1 698 ? 17.348 -9.586 -42.456 1.00 74.31 698 LYS A C 1
ATOM 5641 O O . LYS A 1 698 ? 16.819 -10.041 -41.446 1.00 74.31 698 LYS A O 1
ATOM 5646 N N . TYR A 1 699 ? 16.769 -8.732 -43.298 1.00 72.00 699 TYR A N 1
ATOM 5647 C CA . TYR A 1 699 ? 15.403 -8.215 -43.173 1.00 72.00 699 TYR A CA 1
ATOM 5648 C C . TYR A 1 699 ? 14.355 -9.128 -43.795 1.00 72.00 699 TYR A C 1
ATOM 5650 O O . TYR A 1 699 ? 14.666 -9.732 -44.848 1.00 72.00 699 TYR A O 1
#

InterPro domains:
  IPR035915 Plakin repeat superfamily [G3DSA:3.90.1290.10] (353-612)